Protein AF-A0AAV9JJD2-F1 (afdb_monomer_lite)

Structure (mmCIF, N/CA/C/O backbone):
data_AF-A0AAV9JJD2-F1
#
_entry.id   AF-A0AAV9JJD2-F1
#
loop_
_atom_site.group_PDB
_atom_site.id
_atom_site.type_symbol
_atom_site.label_atom_id
_atom_site.label_alt_id
_atom_site.label_comp_id
_atom_site.label_asym_id
_atom_site.label_entity_id
_atom_site.label_seq_id
_atom_site.pdbx_PDB_ins_code
_atom_site.Cartn_x
_atom_site.Cartn_y
_atom_site.Cartn_z
_atom_site.occupancy
_atom_site.B_iso_or_equiv
_atom_site.auth_seq_id
_atom_site.auth_comp_id
_atom_site.auth_asym_id
_atom_site.auth_atom_id
_atom_site.pdbx_PDB_model_num
ATOM 1 N N . MET A 1 1 ? -66.636 -38.555 -37.380 1.00 34.81 1 MET A N 1
ATOM 2 C CA . MET A 1 1 ? -65.919 -39.847 -37.433 1.00 34.81 1 MET A CA 1
ATOM 3 C C . MET A 1 1 ? -64.416 -39.586 -37.399 1.00 34.81 1 MET A C 1
ATOM 5 O O . MET A 1 1 ? -63.941 -38.875 -38.265 1.00 34.81 1 MET A O 1
ATOM 9 N N . LYS A 1 2 ? -63.731 -40.201 -36.422 1.00 37.44 2 LYS A N 1
ATOM 10 C CA . LYS A 1 2 ? -62.319 -40.648 -36.423 1.00 37.44 2 LYS A CA 1
ATOM 11 C C . LYS A 1 2 ? -61.152 -39.625 -36.308 1.00 37.44 2 LYS A C 1
ATOM 13 O O . LYS A 1 2 ? -60.761 -39.011 -37.286 1.00 37.44 2 LYS A O 1
ATOM 18 N N . PHE A 1 3 ? -60.571 -39.637 -35.089 1.00 33.62 3 PHE A N 1
ATOM 19 C CA . PHE A 1 3 ? -59.144 -39.611 -34.660 1.00 33.62 3 PHE A CA 1
ATOM 20 C C . PHE A 1 3 ? -58.275 -38.366 -34.969 1.00 33.62 3 PHE A C 1
ATOM 22 O O . PHE A 1 3 ? -57.997 -38.077 -36.120 1.00 33.62 3 PHE A O 1
ATOM 29 N N . ILE A 1 4 ? -57.938 -37.505 -33.989 1.00 36.28 4 ILE A N 1
ATOM 30 C CA . ILE A 1 4 ? -56.866 -37.565 -32.947 1.00 36.28 4 ILE A CA 1
ATOM 31 C C . ILE A 1 4 ? -55.436 -37.661 -33.522 1.00 36.28 4 ILE A C 1
ATOM 33 O O . ILE A 1 4 ? -55.027 -38.736 -33.937 1.00 36.28 4 ILE A O 1
ATOM 37 N N . SER A 1 5 ? -54.633 -36.587 -33.419 1.00 35.25 5 SER A N 1
ATOM 38 C CA . SER A 1 5 ? -53.494 -36.484 -32.476 1.00 35.25 5 SER A CA 1
ATOM 39 C C . SER A 1 5 ? -52.808 -35.103 -32.549 1.00 35.25 5 SER A C 1
ATOM 41 O O . SER A 1 5 ? -52.915 -34.386 -33.539 1.00 35.25 5 SER A O 1
ATOM 43 N N . ALA A 1 6 ? -52.167 -34.736 -31.442 1.00 34.47 6 ALA A N 1
ATOM 44 C CA . ALA A 1 6 ? -51.700 -33.415 -31.045 1.00 34.47 6 ALA A CA 1
ATOM 45 C C . ALA A 1 6 ? -50.476 -32.863 -31.798 1.00 34.47 6 ALA A C 1
ATOM 47 O O . ALA A 1 6 ? -49.558 -33.609 -32.123 1.00 34.47 6 ALA A O 1
ATOM 48 N N . SER A 1 7 ? -50.403 -31.531 -31.919 1.00 38.81 7 SER A N 1
ATOM 49 C CA . SER A 1 7 ? -49.188 -30.717 -31.706 1.00 38.81 7 SER A CA 1
ATOM 50 C C . SER A 1 7 ? -49.567 -29.231 -31.653 1.00 38.81 7 SER A C 1
ATOM 52 O O . SER A 1 7 ? -50.257 -28.724 -32.532 1.00 38.81 7 SER A O 1
ATOM 54 N N . ALA A 1 8 ? -49.181 -28.564 -30.567 1.00 33.94 8 ALA A N 1
ATOM 55 C CA . ALA A 1 8 ? -49.660 -27.253 -30.148 1.00 33.94 8 ALA A CA 1
ATOM 56 C C . ALA A 1 8 ? -49.064 -26.075 -30.951 1.00 33.94 8 ALA A C 1
ATOM 58 O O . ALA A 1 8 ? -47.853 -25.981 -31.142 1.00 33.94 8 ALA A O 1
ATOM 59 N N . LEU A 1 9 ? -49.963 -25.168 -31.348 1.00 32.56 9 LEU A N 1
ATOM 60 C CA . LEU A 1 9 ? -49.774 -23.797 -31.856 1.00 32.56 9 LEU A CA 1
ATOM 61 C C . LEU A 1 9 ? -49.125 -22.924 -30.760 1.00 32.56 9 LEU A C 1
ATOM 63 O O . LEU A 1 9 ? -49.514 -23.029 -29.601 1.00 32.56 9 LEU A O 1
ATOM 67 N N . LEU A 1 10 ? -48.041 -22.171 -30.970 1.00 32.94 10 LEU A N 1
ATOM 68 C CA . LEU A 1 10 ? -47.801 -20.993 -31.823 1.00 32.94 10 LEU A CA 1
ATOM 69 C C . LEU A 1 10 ? -48.722 -19.775 -31.554 1.00 32.94 10 LEU A C 1
ATOM 71 O O . LEU A 1 10 ? -49.852 -19.718 -32.018 1.00 32.94 10 LEU A O 1
ATOM 75 N N . ALA A 1 11 ? -48.129 -18.797 -30.856 1.00 32.28 11 ALA A N 1
ATOM 76 C CA . ALA A 1 11 ? -48.237 -17.334 -30.986 1.00 32.28 11 ALA A CA 1
ATOM 77 C C . ALA A 1 11 ? -49.607 -16.607 -30.895 1.00 32.28 11 ALA A C 1
ATOM 79 O O . ALA A 1 11 ? -50.376 -16.531 -31.845 1.00 32.28 11 ALA A O 1
ATOM 80 N N . LEU A 1 12 ? -49.769 -15.889 -29.777 1.00 32.47 12 LEU A N 1
ATOM 81 C CA . LEU A 1 12 ? -50.549 -14.658 -29.535 1.00 32.47 12 LEU A CA 1
ATOM 82 C C . LEU A 1 12 ? -49.587 -13.755 -28.720 1.00 32.47 12 LEU A C 1
ATOM 84 O O . LEU A 1 12 ? -48.915 -14.282 -27.840 1.00 32.47 12 LEU A O 1
ATOM 88 N N . ALA A 1 13 ? -49.379 -12.449 -28.898 1.00 31.92 13 ALA A N 1
ATOM 89 C CA . ALA A 1 13 ? -50.059 -11.390 -29.628 1.00 31.92 13 ALA A CA 1
ATOM 90 C C . ALA A 1 13 ? -49.059 -10.226 -29.879 1.00 31.92 13 ALA A C 1
ATOM 92 O O . ALA A 1 13 ? -48.208 -9.954 -29.031 1.00 31.92 13 ALA A O 1
ATOM 93 N N . ILE A 1 14 ? -49.175 -9.524 -31.013 1.00 32.84 14 ILE A N 1
ATOM 94 C CA . ILE A 1 14 ? -48.497 -8.247 -31.312 1.00 32.84 14 ILE A CA 1
ATOM 95 C C . ILE A 1 14 ? -49.551 -7.306 -31.908 1.00 32.84 14 ILE A C 1
ATOM 97 O O . ILE A 1 14 ? -49.987 -7.558 -33.025 1.00 32.84 14 ILE A O 1
ATOM 101 N N . THR A 1 15 ? -49.915 -6.224 -31.206 1.00 34.09 15 THR A N 1
ATOM 102 C CA . THR A 1 15 ? -50.567 -5.021 -31.777 1.00 34.09 15 THR A CA 1
ATOM 103 C C . THR A 1 15 ? -50.444 -3.805 -30.842 1.00 34.09 15 THR A C 1
ATOM 105 O O . THR A 1 15 ? -51.037 -3.822 -29.766 1.00 34.09 15 THR A O 1
ATOM 108 N N . ALA A 1 16 ? -49.705 -2.775 -31.287 1.00 35.31 16 ALA A N 1
ATOM 109 C CA . ALA A 1 16 ? -49.853 -1.310 -31.077 1.00 35.31 16 ALA A CA 1
ATOM 110 C C . ALA A 1 16 ? -48.549 -0.648 -31.619 1.00 35.31 16 ALA A C 1
ATOM 112 O O . ALA A 1 16 ? -47.488 -0.918 -31.067 1.00 35.31 16 ALA A O 1
ATOM 113 N N . TYR A 1 17 ? -48.445 -0.017 -32.809 1.00 33.84 17 TYR A N 1
ATOM 114 C CA . TYR A 1 17 ? -48.997 1.278 -33.300 1.00 33.84 17 TYR A CA 1
ATOM 115 C C . TYR A 1 17 ? -48.880 2.414 -32.255 1.00 33.84 17 TYR A C 1
ATOM 117 O O . TYR A 1 17 ? -49.345 2.215 -31.144 1.00 33.84 17 TYR A O 1
ATOM 125 N N . ALA A 1 18 ? -48.356 3.629 -32.479 1.00 32.72 18 ALA A N 1
ATOM 126 C CA . ALA A 1 18 ? -47.666 4.321 -33.579 1.00 32.72 18 ALA A CA 1
ATOM 127 C C . ALA A 1 18 ? -47.042 5.648 -33.040 1.00 32.72 18 ALA A C 1
ATOM 129 O O . ALA A 1 18 ? -47.266 6.007 -31.888 1.00 32.72 18 ALA A O 1
ATOM 130 N N . ALA A 1 19 ? -46.247 6.321 -33.885 1.00 34.81 19 ALA A N 1
ATOM 131 C CA . ALA A 1 19 ? -45.391 7.520 -33.706 1.00 34.81 19 ALA A CA 1
ATOM 132 C C . ALA A 1 19 ? -46.153 8.845 -33.335 1.00 34.81 19 ALA A C 1
ATOM 134 O O . ALA A 1 19 ? -47.378 8.761 -33.237 1.00 34.81 19 ALA A O 1
ATOM 135 N N . PRO A 1 20 ? -45.532 10.055 -33.154 1.00 46.03 20 PRO A N 1
ATOM 136 C CA . PRO A 1 20 ? -44.505 10.652 -34.037 1.00 46.03 20 PRO A CA 1
ATOM 137 C C . PRO A 1 20 ? -43.344 11.464 -33.399 1.00 46.03 20 PRO A C 1
ATOM 139 O O . PRO A 1 20 ? -43.330 11.814 -32.221 1.00 46.03 20 PRO A O 1
ATOM 142 N N . VAL A 1 21 ? -42.368 11.721 -34.274 1.00 40.94 21 VAL A N 1
ATOM 143 C CA . VAL A 1 21 ? -41.190 12.612 -34.231 1.00 40.94 21 VAL A CA 1
ATOM 144 C C . VAL A 1 21 ? -41.486 13.928 -34.987 1.00 40.94 21 VAL A C 1
ATOM 146 O O . VAL A 1 21 ? -42.531 14.002 -35.628 1.00 40.94 21 VAL A O 1
ATOM 149 N N . ASP A 1 22 ? -40.525 14.873 -34.931 1.00 35.94 22 ASP A N 1
ATOM 150 C CA . ASP A 1 22 ? -40.309 16.111 -35.739 1.00 35.94 22 ASP A CA 1
ATOM 151 C C . ASP A 1 22 ? -40.644 17.432 -34.998 1.00 35.94 22 ASP A C 1
ATOM 153 O O . ASP A 1 22 ? -41.649 17.499 -34.299 1.00 35.94 22 ASP A O 1
ATOM 157 N N . GLU A 1 23 ? -39.859 18.530 -34.988 1.00 39.19 23 GLU A N 1
ATOM 158 C CA . GLU A 1 23 ? -38.721 19.066 -35.785 1.00 39.19 23 GLU A CA 1
ATOM 159 C C . GLU A 1 23 ? -37.959 20.132 -34.912 1.00 39.19 23 GLU A C 1
ATOM 161 O O . GLU A 1 23 ? -38.573 20.726 -34.028 1.00 39.19 23 GLU A O 1
ATOM 166 N N . VAL A 1 24 ? -36.613 20.286 -34.901 1.00 35.78 24 VAL A N 1
ATOM 167 C CA . VAL A 1 24 ? -35.716 21.114 -35.782 1.00 35.78 24 VAL A CA 1
ATOM 168 C C . VAL A 1 24 ? -36.049 22.630 -35.697 1.00 35.78 24 VAL A C 1
ATOM 170 O O . VAL A 1 24 ? -37.206 22.987 -35.807 1.00 35.78 24 VAL A O 1
ATOM 173 N N . GLU A 1 25 ? -35.200 23.649 -35.464 1.00 35.31 25 GLU A N 1
ATOM 174 C CA . GLU A 1 25 ? -33.780 24.017 -35.686 1.00 35.31 25 GLU A CA 1
ATOM 175 C C . GLU A 1 25 ? -33.532 25.322 -34.847 1.00 35.31 25 GLU A C 1
ATOM 177 O O . GLU A 1 25 ? -34.484 26.059 -34.611 1.00 35.31 25 GLU A O 1
ATOM 182 N N . LYS A 1 26 ? -32.351 25.741 -34.350 1.00 30.92 26 LYS A N 1
ATOM 183 C CA . LYS A 1 26 ? -31.281 26.432 -35.107 1.00 30.92 26 LYS A CA 1
ATOM 184 C C . LYS A 1 26 ? -30.101 26.847 -34.199 1.00 30.92 26 LYS A C 1
ATOM 186 O O . LYS A 1 26 ? -30.274 27.465 -33.156 1.00 30.92 26 LYS A O 1
ATOM 191 N N . ARG A 1 27 ? -28.905 26.509 -34.697 1.00 30.45 27 ARG A N 1
ATOM 192 C CA . ARG A 1 27 ? -27.551 27.106 -34.585 1.00 30.45 27 ARG A CA 1
ATOM 193 C C . ARG A 1 27 ? -27.347 28.379 -33.733 1.00 30.45 27 ARG A C 1
ATOM 195 O O . ARG A 1 27 ? -27.960 29.396 -34.019 1.00 30.45 27 ARG A O 1
ATOM 202 N N . ALA A 1 28 ? -26.275 28.396 -32.927 1.00 29.22 28 ALA A N 1
ATOM 203 C CA . ALA A 1 28 ? -25.025 29.121 -33.235 1.00 29.22 28 ALA A CA 1
ATOM 204 C C . ALA A 1 28 ? -23.935 28.897 -32.162 1.00 29.22 28 ALA A C 1
ATOM 206 O O . ALA A 1 28 ? -24.204 28.752 -30.976 1.00 29.22 28 ALA A O 1
ATOM 207 N N . VAL A 1 29 ? -22.692 28.855 -32.636 1.00 30.86 29 VAL A N 1
ATOM 208 C CA . VAL A 1 29 ? -21.419 28.716 -31.911 1.00 30.86 29 VAL A CA 1
ATOM 209 C C . VAL A 1 29 ? -20.963 30.092 -31.408 1.00 30.86 29 VAL A C 1
ATOM 211 O O . VAL A 1 29 ? -21.180 31.058 -32.129 1.00 30.86 29 VAL A O 1
ATOM 214 N N . CYS A 1 30 ? -20.277 30.183 -30.257 1.00 25.16 30 CYS A N 1
ATOM 215 C CA . CYS A 1 30 ? -19.083 31.033 -30.083 1.00 25.16 30 CYS A CA 1
ATOM 216 C C . CYS A 1 30 ? -18.383 30.819 -28.727 1.00 25.16 30 CYS A C 1
ATOM 218 O O . CYS A 1 30 ? -18.992 30.574 -27.693 1.00 25.16 30 CYS A O 1
ATOM 220 N N . THR A 1 31 ? -17.059 30.876 -28.801 1.00 28.52 31 THR A N 1
ATOM 221 C CA . THR A 1 31 ? -16.022 30.666 -27.784 1.00 28.52 31 THR A CA 1
ATOM 222 C C . THR A 1 31 ? -15.764 31.884 -26.877 1.00 28.52 31 THR A C 1
ATOM 224 O O . THR A 1 31 ? -16.224 32.975 -27.182 1.00 28.52 31 THR A O 1
ATOM 227 N N . PHE A 1 32 ? -14.870 31.679 -25.891 1.00 26.44 32 PHE A N 1
ATOM 228 C CA . PHE A 1 32 ? -14.036 32.642 -25.131 1.00 26.44 32 PHE A CA 1
ATOM 229 C C . PHE A 1 32 ? -14.534 33.164 -23.764 1.00 26.44 32 PHE A C 1
ATOM 231 O O . PHE A 1 32 ? -15.380 34.037 -23.672 1.00 26.44 32 PHE A O 1
ATOM 238 N N . GLY A 1 33 ? -13.886 32.672 -22.697 1.00 26.11 33 GLY A N 1
ATOM 239 C CA . GLY A 1 33 ? -12.832 33.434 -22.009 1.00 26.11 33 GLY A CA 1
ATOM 240 C C . GLY A 1 33 ? -13.205 34.533 -20.996 1.00 26.11 33 GLY A C 1
ATOM 241 O O . GLY A 1 33 ? -13.564 35.628 -21.386 1.00 26.11 33 GLY A O 1
ATOM 242 N N . VAL A 1 34 ? -12.863 34.245 -19.729 1.00 26.31 34 VAL A N 1
ATOM 243 C CA . VAL A 1 34 ? -12.177 35.097 -18.719 1.00 26.31 34 VAL A CA 1
ATOM 244 C C . VAL A 1 34 ? -12.802 36.421 -18.208 1.00 26.31 34 VAL A C 1
ATOM 246 O O . VAL A 1 34 ? -12.909 37.382 -18.952 1.00 26.31 34 VAL A O 1
ATOM 249 N N . TYR A 1 35 ? -12.974 36.477 -16.865 1.00 27.11 35 TYR A N 1
ATOM 250 C CA . TYR A 1 35 ? -13.107 37.645 -15.949 1.00 27.11 35 TYR A CA 1
ATOM 251 C C . TYR A 1 35 ? -14.357 38.542 -16.156 1.00 27.11 35 TYR A C 1
ATOM 253 O O . TYR A 1 35 ? -14.724 38.850 -17.272 1.00 27.11 35 TYR A O 1
ATOM 261 N N . THR A 1 36 ? -15.127 39.024 -15.174 1.00 27.69 36 THR A N 1
ATOM 262 C CA . THR A 1 36 ? -14.964 39.420 -13.763 1.00 27.69 36 THR A CA 1
ATOM 263 C C . THR A 1 36 ? -16.351 39.367 -13.080 1.00 27.69 36 THR A C 1
ATOM 265 O O . THR A 1 36 ? -17.372 39.447 -13.760 1.00 27.69 36 THR A O 1
ATOM 268 N N . TYR A 1 37 ? -16.411 39.256 -11.747 1.00 26.27 37 TYR A N 1
ATOM 269 C CA . TYR A 1 37 ? -17.653 39.424 -10.977 1.00 26.27 37 TYR A CA 1
ATOM 270 C C . TYR A 1 37 ? -17.729 40.840 -10.393 1.00 26.27 37 TYR A C 1
ATOM 272 O O . TYR A 1 37 ? -16.772 41.300 -9.772 1.00 26.27 37 TYR A O 1
ATOM 280 N N . SER A 1 38 ? -18.884 41.486 -10.577 1.00 25.20 38 SER A N 1
ATOM 281 C CA . SER A 1 38 ? -19.281 42.741 -9.930 1.00 25.20 38 SER A CA 1
ATOM 282 C C . SER A 1 38 ? -20.069 42.463 -8.647 1.00 25.20 38 SER A C 1
ATOM 284 O O . SER A 1 38 ? -20.857 41.519 -8.570 1.00 25.20 38 SER A O 1
ATOM 286 N N . CYS A 1 39 ? -19.825 43.298 -7.644 1.00 25.11 39 CYS A N 1
ATOM 287 C CA . CYS A 1 39 ? -20.447 43.329 -6.332 1.00 25.11 39 CYS A CA 1
ATOM 288 C C . CYS A 1 39 ? -21.691 44.234 -6.320 1.00 25.11 39 CYS A C 1
ATOM 290 O O . CYS A 1 39 ? -21.656 45.349 -6.827 1.00 25.11 39 CYS A O 1
ATOM 292 N N . ALA A 1 40 ? -22.760 43.788 -5.660 1.00 31.11 40 ALA A N 1
ATOM 293 C CA . ALA A 1 40 ? -23.754 44.658 -5.030 1.00 31.11 40 ALA A CA 1
ATOM 294 C C . ALA A 1 40 ? -24.540 43.837 -4.001 1.00 31.11 40 ALA A C 1
ATOM 296 O O . ALA A 1 40 ? -25.161 42.829 -4.335 1.00 31.11 40 ALA A O 1
ATOM 297 N N . GLY A 1 41 ? -24.442 44.240 -2.735 1.00 25.08 41 GLY A N 1
ATOM 298 C CA . GLY A 1 41 ? -25.181 43.643 -1.630 1.00 25.08 41 GLY A CA 1
ATOM 299 C C . GLY A 1 41 ? -26.579 44.232 -1.474 1.00 25.08 41 GLY A C 1
ATOM 300 O O . GLY A 1 41 ? -26.895 45.269 -2.050 1.00 25.08 41 GLY A O 1
ATOM 301 N N . SER A 1 42 ? -27.386 43.581 -0.642 1.00 30.36 42 SER A 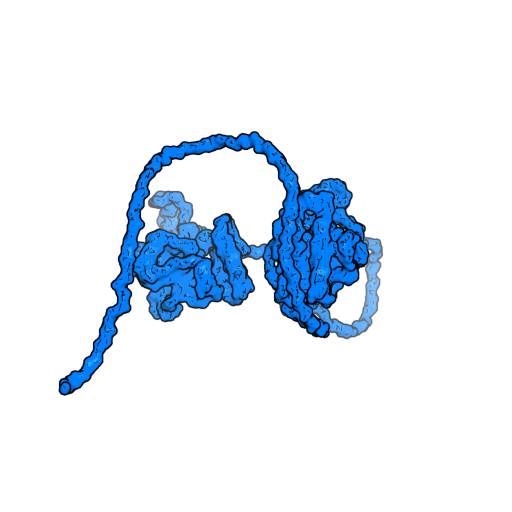N 1
ATOM 302 C CA . SER A 1 42 ? -28.403 44.184 0.230 1.00 30.36 42 SER A CA 1
ATOM 303 C C . SER A 1 42 ? -28.880 43.103 1.198 1.00 30.36 42 SER A C 1
ATOM 305 O O . SER A 1 42 ? -29.142 41.972 0.794 1.00 30.36 42 SER A O 1
ATOM 307 N N . GLY A 1 43 ? -28.875 43.425 2.491 1.00 23.97 43 GLY A N 1
ATOM 308 C CA . GLY A 1 43 ? -29.166 42.486 3.570 1.00 23.97 43 GLY A CA 1
ATOM 309 C C . GLY A 1 43 ? -30.655 42.261 3.820 1.00 23.97 43 GLY A C 1
ATOM 310 O O . GLY A 1 43 ? -31.487 43.015 3.333 1.00 23.97 43 GLY A O 1
ATOM 311 N N . ALA A 1 44 ? -30.957 41.240 4.626 1.00 26.50 44 ALA A N 1
ATOM 312 C CA . ALA A 1 44 ? -31.983 41.254 5.674 1.00 26.50 44 ALA A CA 1
ATOM 313 C C . ALA A 1 44 ? -32.033 39.888 6.391 1.00 26.50 44 ALA A C 1
ATOM 315 O O . ALA A 1 44 ? -32.298 38.855 5.789 1.00 26.50 44 ALA A O 1
ATOM 316 N N . THR A 1 45 ? -31.765 39.937 7.695 1.00 24.36 45 THR A N 1
ATOM 317 C CA . THR A 1 45 ? -32.602 39.388 8.775 1.00 24.36 45 THR A CA 1
ATOM 318 C C . THR A 1 45 ? -32.996 37.899 8.775 1.00 24.36 45 THR A C 1
ATOM 320 O O . THR A 1 45 ? -33.907 37.455 8.090 1.00 24.36 45 THR A O 1
ATOM 323 N N . SER A 1 46 ? -32.359 37.174 9.704 1.00 26.06 46 SER A N 1
ATOM 324 C CA . SER A 1 46 ? -32.942 36.220 10.667 1.00 26.06 46 SER A CA 1
ATOM 325 C C . SER A 1 46 ? -34.359 35.689 10.399 1.00 26.06 46 SER A C 1
ATOM 327 O O . SER A 1 46 ? -35.329 36.393 10.655 1.00 26.06 46 SER A O 1
ATOM 329 N N . THR A 1 47 ? -34.469 34.381 10.142 1.00 26.03 47 THR A N 1
ATOM 330 C CA . THR A 1 47 ? -35.467 33.507 10.790 1.00 26.03 47 THR A CA 1
ATOM 331 C C . THR A 1 47 ? -34.927 32.071 10.888 1.00 26.03 47 THR A C 1
ATOM 333 O O . THR A 1 47 ? -34.590 31.439 9.890 1.00 26.03 47 THR A O 1
ATOM 336 N N . LYS A 1 48 ? -34.812 31.549 12.118 1.00 28.03 48 LYS A N 1
ATOM 337 C CA . LYS A 1 48 ? -34.610 30.119 12.396 1.00 28.03 48 LYS A CA 1
ATOM 338 C C . LYS A 1 48 ? -35.944 29.403 12.174 1.00 28.03 48 LYS A C 1
ATOM 340 O O . LYS A 1 48 ? -36.901 29.685 12.889 1.00 28.03 48 LYS A O 1
ATOM 345 N N . ALA A 1 49 ? -36.000 28.469 11.229 1.00 25.27 49 ALA A N 1
ATOM 346 C CA . ALA A 1 49 ? -37.136 27.567 11.071 1.00 25.27 49 ALA A CA 1
ATOM 347 C C . ALA A 1 49 ? -36.947 26.336 11.970 1.00 25.27 49 ALA A C 1
ATOM 349 O O . ALA A 1 49 ? -36.085 25.490 11.732 1.00 25.27 49 ALA A O 1
ATOM 350 N N . ALA A 1 50 ? -37.758 26.264 13.024 1.00 25.48 50 ALA A N 1
ATOM 351 C CA . ALA A 1 50 ? -37.964 25.071 13.827 1.00 25.48 50 ALA A CA 1
ATOM 352 C C . ALA A 1 50 ? -38.741 24.037 13.000 1.00 25.48 50 ALA A C 1
ATOM 354 O O . ALA A 1 50 ? -39.826 24.334 12.507 1.00 25.48 50 ALA A O 1
ATOM 355 N N . THR A 1 51 ? -38.202 22.825 12.861 1.00 27.03 51 THR A N 1
ATOM 356 C CA . THR A 1 51 ? -38.970 21.672 12.375 1.00 27.03 51 THR A CA 1
ATOM 357 C C . THR A 1 51 ? -39.225 20.747 13.553 1.00 27.03 51 THR A C 1
ATOM 359 O O . THR A 1 51 ? -38.336 20.058 14.046 1.00 27.03 51 THR A O 1
ATOM 362 N N . THR A 1 52 ? -40.461 20.794 14.028 1.00 25.36 52 THR A N 1
ATOM 363 C CA . THR A 1 52 ? -41.095 19.813 14.898 1.00 25.36 52 THR A CA 1
ATOM 364 C C . THR A 1 52 ? -41.272 18.502 14.132 1.00 25.36 52 THR A C 1
ATOM 366 O O . THR A 1 52 ? -41.864 18.469 13.055 1.00 25.36 52 THR A O 1
ATOM 369 N N . THR A 1 53 ? -40.804 17.384 14.684 1.00 29.02 53 THR A N 1
ATOM 370 C CA . THR A 1 53 ? -41.291 16.059 14.276 1.00 29.02 53 THR A CA 1
ATOM 371 C C . THR A 1 53 ? -41.407 15.162 15.501 1.00 29.02 53 THR A C 1
ATOM 373 O O . THR A 1 53 ? -40.628 15.249 16.447 1.00 29.02 53 THR A O 1
ATOM 376 N N . ALA A 1 54 ? -42.500 14.411 15.509 1.00 26.84 54 ALA A N 1
ATOM 377 C CA . ALA A 1 54 ? -43.218 13.945 16.674 1.00 26.84 54 ALA A CA 1
ATOM 378 C C . ALA A 1 54 ? -42.506 12.861 17.496 1.00 26.84 54 ALA A C 1
ATOM 380 O O . ALA A 1 54 ? -41.859 11.951 16.986 1.00 26.84 54 ALA A O 1
ATOM 381 N N . LYS A 1 55 ? -42.738 12.966 18.804 1.00 28.34 55 LYS A N 1
ATOM 382 C CA . LYS A 1 55 ? -42.447 12.002 19.861 1.00 28.34 55 LYS A CA 1
ATOM 383 C C . LYS A 1 55 ? -43.437 10.835 19.739 1.00 28.34 55 LYS A C 1
ATOM 385 O O . LYS A 1 55 ? -44.627 11.042 19.958 1.00 28.34 55 LYS A O 1
ATOM 390 N N . SER A 1 56 ? -42.973 9.627 19.414 1.00 28.12 56 SER A N 1
ATOM 391 C CA . SER A 1 56 ? -43.755 8.400 19.612 1.00 28.12 56 SER A CA 1
ATOM 392 C C . SER A 1 56 ? -43.354 7.754 20.936 1.00 28.12 56 SER A C 1
ATOM 394 O O . SER A 1 56 ? -42.219 7.342 21.167 1.00 28.12 56 SER A O 1
ATOM 396 N N . THR A 1 57 ? -44.312 7.731 21.852 1.00 28.69 57 THR A N 1
ATOM 397 C CA . THR A 1 57 ? -44.251 7.044 23.136 1.00 28.69 57 THR A CA 1
ATOM 398 C C . THR A 1 57 ? -44.480 5.551 22.932 1.00 28.69 57 THR A C 1
ATOM 400 O O . THR A 1 57 ? -45.582 5.146 22.569 1.00 28.69 57 THR A O 1
ATOM 403 N N . ALA A 1 58 ? -43.474 4.733 23.230 1.00 28.23 58 ALA A N 1
ATOM 404 C CA . ALA A 1 58 ? -43.662 3.325 23.555 1.00 28.23 58 ALA A CA 1
ATOM 405 C C . ALA A 1 58 ? -42.995 3.071 24.909 1.00 28.23 58 ALA A C 1
ATOM 407 O O . ALA A 1 58 ? -41.773 3.011 25.024 1.00 28.23 58 ALA A O 1
ATOM 408 N N . ALA A 1 59 ? -43.822 3.001 25.949 1.00 30.19 59 ALA A N 1
ATOM 409 C CA . ALA A 1 59 ? -43.421 2.494 27.245 1.00 30.19 59 ALA A CA 1
ATOM 410 C C . ALA A 1 59 ? -43.244 0.976 27.123 1.00 30.19 59 ALA A C 1
ATOM 412 O O . ALA A 1 59 ? -44.198 0.262 26.824 1.00 30.19 59 ALA A O 1
ATOM 413 N N . ALA A 1 60 ? -42.029 0.493 27.362 1.00 28.98 60 ALA A N 1
ATOM 414 C CA . ALA A 1 60 ? -41.770 -0.907 27.649 1.00 28.98 60 ALA A CA 1
ATOM 415 C C . ALA A 1 60 ? -40.957 -0.962 28.942 1.00 28.98 60 ALA A C 1
ATOM 417 O O . ALA A 1 60 ? -39.785 -0.591 28.982 1.00 28.98 60 ALA A O 1
ATOM 418 N N . SER A 1 61 ? -41.623 -1.380 30.015 1.00 32.47 61 SER A N 1
ATOM 419 C CA . SER A 1 61 ? -40.992 -1.765 31.270 1.00 32.47 61 SER A CA 1
ATOM 420 C C . SER A 1 61 ? -40.027 -2.917 30.998 1.00 32.47 61 SER A C 1
ATOM 422 O O . SER A 1 61 ? -40.460 -4.013 30.650 1.00 32.47 61 SER A O 1
ATOM 424 N N . ALA A 1 62 ? -38.726 -2.677 31.150 1.00 30.11 62 ALA A N 1
ATOM 425 C CA . ALA A 1 62 ? -37.710 -3.719 31.118 1.00 30.11 62 ALA A CA 1
ATOM 426 C C . ALA A 1 62 ? -37.016 -3.765 32.480 1.00 30.11 62 ALA A C 1
ATOM 428 O O . ALA A 1 62 ? -36.192 -2.923 32.830 1.00 30.11 62 ALA A O 1
ATOM 429 N N . THR A 1 63 ? -37.422 -4.759 33.260 1.00 28.64 63 THR A N 1
ATOM 430 C CA . THR A 1 63 ? -36.763 -5.270 34.457 1.00 28.64 63 THR A CA 1
ATOM 431 C C . THR A 1 63 ? -35.247 -5.304 34.265 1.00 28.64 63 THR A C 1
ATOM 433 O O . THR A 1 63 ? -34.771 -5.863 33.275 1.00 28.64 63 THR A O 1
ATOM 436 N N . ALA A 1 64 ? -34.502 -4.723 35.213 1.00 34.06 64 ALA A N 1
ATOM 437 C CA . ALA A 1 64 ? -33.043 -4.709 35.254 1.00 34.06 64 ALA A CA 1
ATOM 438 C C . ALA A 1 64 ? -32.483 -6.132 35.104 1.00 34.06 64 ALA A C 1
ATOM 440 O O . ALA A 1 64 ? -32.395 -6.904 36.056 1.00 34.06 64 ALA A O 1
ATOM 441 N N . THR A 1 65 ? -32.137 -6.481 33.872 1.00 29.56 65 THR A N 1
ATOM 442 C CA . THR A 1 65 ? -31.459 -7.717 33.508 1.00 29.56 65 THR A CA 1
ATOM 443 C C . THR A 1 65 ? -29.984 -7.370 33.391 1.00 29.56 65 THR A C 1
ATOM 445 O O . THR A 1 65 ? -29.613 -6.404 32.726 1.00 29.56 65 THR A O 1
ATOM 448 N N . SER A 1 66 ? -29.142 -8.116 34.102 1.00 35.88 66 SER A N 1
ATOM 449 C CA . SER A 1 66 ? -27.687 -7.971 34.110 1.00 35.88 66 SER A CA 1
ATOM 450 C C . SER A 1 66 ? -27.146 -7.792 32.687 1.00 35.88 66 SER A C 1
ATOM 452 O O . SER A 1 66 ? -27.213 -8.720 31.881 1.00 35.88 66 SER A O 1
ATOM 454 N N . SER A 1 67 ? -26.625 -6.602 32.378 1.00 39.50 67 SER A N 1
ATOM 455 C CA . SER A 1 67 ? -26.066 -6.266 31.068 1.00 39.50 67 SER A CA 1
ATOM 456 C C . SER A 1 67 ? -24.882 -7.189 30.766 1.00 39.50 67 SER A C 1
ATOM 458 O O . SER A 1 67 ? -23.785 -6.986 31.293 1.00 39.50 67 SER A O 1
ATOM 460 N N . SER A 1 68 ? -25.088 -8.225 29.953 1.00 43.03 68 SER A N 1
ATOM 461 C CA . SER A 1 68 ? -23.995 -9.085 29.507 1.00 43.03 68 SER A CA 1
ATOM 462 C C . SER A 1 68 ? -23.047 -8.269 28.629 1.00 43.03 68 SER A C 1
ATOM 464 O O . SER A 1 68 ? -23.482 -7.675 27.640 1.00 43.03 68 SER A O 1
ATOM 466 N N . PHE A 1 69 ? -21.760 -8.243 28.982 1.00 52.53 69 PHE A N 1
ATOM 467 C CA . PHE A 1 69 ? -20.697 -7.651 28.172 1.00 52.53 69 PHE A CA 1
ATOM 468 C C . PHE A 1 69 ? -20.600 -8.398 26.833 1.00 52.53 69 PHE A C 1
ATOM 470 O O . PHE A 1 69 ? -20.026 -9.480 26.755 1.00 52.53 69 PHE A O 1
ATOM 477 N N . GLY A 1 70 ? -21.234 -7.847 25.798 1.00 55.03 70 GLY A N 1
ATOM 478 C CA . GLY A 1 70 ? -21.283 -8.416 24.445 1.00 55.03 70 GLY A CA 1
ATOM 479 C C . GLY A 1 70 ? -20.920 -7.413 23.347 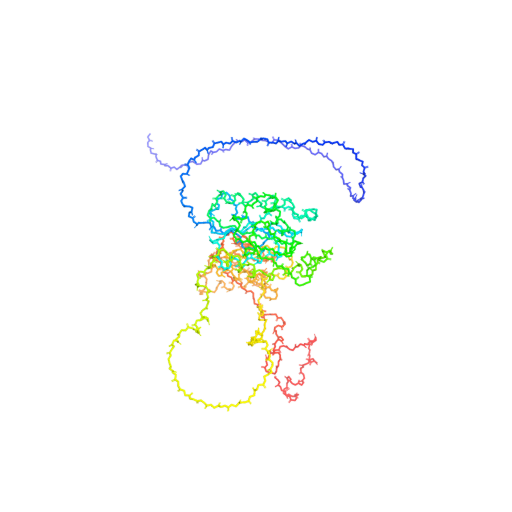1.00 55.03 70 GLY A C 1
ATOM 480 O O . GLY A 1 70 ? -20.944 -7.760 22.166 1.00 55.03 70 GLY A O 1
ATOM 481 N N . GLY A 1 71 ? -20.595 -6.172 23.724 1.00 71.00 71 GLY A N 1
ATOM 482 C CA . GLY A 1 71 ? -20.116 -5.147 22.802 1.00 71.00 71 GLY A CA 1
ATOM 483 C C . GLY A 1 71 ? -18.736 -5.464 22.237 1.00 71.00 71 GLY A C 1
ATOM 484 O O . GLY A 1 71 ? -17.950 -6.190 22.841 1.00 71.00 71 GLY A O 1
ATOM 485 N N . LYS A 1 72 ? -18.416 -4.904 21.071 1.00 85.81 72 LYS A N 1
ATOM 486 C CA . LYS A 1 72 ? -17.048 -4.902 20.547 1.00 85.81 72 LYS A CA 1
ATOM 487 C C . LYS A 1 72 ? -16.775 -3.615 19.786 1.00 85.81 72 LYS A C 1
ATOM 489 O O . LYS A 1 72 ? -17.612 -3.193 18.991 1.00 85.81 72 LYS A O 1
ATOM 494 N N . SER A 1 73 ? -15.580 -3.061 19.954 1.00 88.94 73 SER A N 1
ATOM 495 C CA . SER A 1 73 ? -15.120 -1.926 19.162 1.00 88.94 73 SER A CA 1
ATOM 496 C C . SER A 1 73 ? -15.118 -2.268 17.667 1.00 88.94 73 SER A C 1
ATOM 498 O O . SER A 1 73 ? -14.567 -3.295 17.240 1.00 88.94 73 SER A O 1
ATOM 500 N N . ALA A 1 74 ? -15.718 -1.398 16.853 1.00 89.25 74 ALA A N 1
ATOM 501 C CA . ALA A 1 74 ? -15.642 -1.452 15.397 1.00 89.25 74 ALA A CA 1
ATOM 502 C C . ALA A 1 74 ? -14.415 -0.689 14.867 1.00 89.25 74 ALA A C 1
ATOM 504 O O . ALA A 1 74 ? -13.984 -0.920 13.725 1.00 89.25 74 ALA A O 1
ATOM 505 N N . TYR A 1 75 ? -13.819 0.174 15.697 1.00 90.62 75 TYR A N 1
ATOM 506 C CA . TYR A 1 75 ? -12.608 0.916 15.387 1.00 90.62 75 TYR A CA 1
ATOM 507 C C . TYR A 1 75 ? -11.443 -0.010 15.009 1.00 90.62 75 TYR A C 1
ATOM 509 O O . TYR A 1 75 ? -11.118 -1.002 15.662 1.00 90.62 75 TYR A O 1
ATOM 517 N N . THR A 1 76 ? -10.776 0.316 13.903 1.00 88.19 76 THR A N 1
ATOM 518 C CA . THR A 1 76 ? -9.657 -0.487 13.381 1.00 88.19 76 THR A CA 1
ATOM 519 C C . THR A 1 76 ? -8.403 0.328 13.111 1.00 88.19 76 THR A C 1
ATOM 521 O O . THR A 1 76 ? -7.299 -0.212 13.251 1.00 88.19 76 THR A O 1
ATOM 524 N N . SER A 1 77 ? -8.573 1.569 12.655 1.00 90.88 77 SER A N 1
ATOM 525 C CA . SER A 1 77 ? -7.543 2.574 12.374 1.00 90.88 77 SER A CA 1
ATOM 526 C C . SER A 1 77 ? -8.200 3.808 11.749 1.00 90.88 77 SER A C 1
ATOM 528 O O . SER A 1 77 ? -9.231 3.668 11.095 1.00 90.88 77 SER A O 1
ATOM 530 N N . GLY A 1 78 ? -7.529 4.958 11.793 1.00 93.38 78 GLY A N 1
ATOM 531 C CA . GLY A 1 78 ? -7.952 6.175 11.094 1.00 93.38 78 GLY A CA 1
ATOM 532 C C . GLY A 1 78 ? -8.466 7.242 12.052 1.00 93.38 78 GLY A C 1
ATOM 533 O O . GLY A 1 78 ? -8.367 7.078 13.263 1.00 93.38 78 GLY A O 1
ATOM 534 N N . ALA A 1 79 ? -8.991 8.329 11.496 1.00 95.25 79 ALA A N 1
ATOM 535 C CA . ALA A 1 79 ? -9.326 9.527 12.261 1.00 95.25 79 ALA A CA 1
ATOM 536 C C . ALA A 1 79 ? -10.759 9.565 12.813 1.00 95.25 79 ALA A C 1
ATOM 538 O O . ALA A 1 79 ? -11.157 10.571 13.388 1.00 95.25 79 ALA A O 1
ATOM 539 N N . ASN A 1 80 ? -11.526 8.482 12.639 1.00 95.94 80 ASN A N 1
ATOM 540 C CA . ASN A 1 80 ? -12.907 8.378 13.104 1.00 95.94 80 ASN A CA 1
ATOM 541 C C . ASN A 1 80 ? -13.096 7.138 13.978 1.00 95.94 80 ASN A C 1
ATOM 543 O O . ASN A 1 80 ? -12.742 6.039 13.545 1.00 95.94 80 ASN A O 1
ATOM 547 N N . ALA A 1 81 ? -13.681 7.320 15.157 1.00 94.25 81 ALA A N 1
ATOM 548 C CA . ALA A 1 81 ? -14.153 6.273 16.049 1.00 94.25 81 ALA A CA 1
ATOM 549 C C . ALA A 1 81 ? -15.566 6.633 16.523 1.00 94.25 81 ALA A C 1
ATOM 551 O O . ALA A 1 81 ? -15.754 7.652 17.183 1.00 94.25 81 ALA A O 1
ATOM 552 N N . SER A 1 82 ? -16.546 5.821 16.145 1.00 92.88 82 SER A N 1
ATOM 553 C CA . SER A 1 82 ? -17.963 6.040 16.455 1.00 92.88 82 SER A CA 1
ATOM 554 C C . SER A 1 82 ? -18.578 4.703 16.838 1.00 92.88 82 SER A C 1
ATOM 556 O O . SER A 1 82 ? -19.408 4.158 16.120 1.00 92.88 82 SER A O 1
ATOM 558 N N . ASP A 1 83 ? -18.054 4.101 17.904 1.00 88.19 83 ASP A N 1
ATOM 559 C CA . ASP A 1 83 ? -18.500 2.779 18.341 1.00 88.19 83 ASP A CA 1
ATOM 560 C C . ASP A 1 83 ? -19.862 2.825 19.054 1.00 88.19 83 ASP A C 1
ATOM 562 O O . ASP A 1 83 ? -20.434 1.770 19.290 1.00 88.19 83 ASP A O 1
ATOM 566 N N . ILE A 1 84 ? -20.392 4.002 19.407 1.00 83.38 84 ILE A N 1
ATOM 567 C CA . ILE A 1 84 ? -21.713 4.136 20.035 1.00 83.38 84 ILE A CA 1
ATOM 568 C C . ILE A 1 84 ? -22.747 4.485 18.969 1.00 83.38 84 ILE A C 1
ATOM 570 O O . ILE A 1 84 ? -23.015 5.650 18.690 1.00 83.38 84 ILE A O 1
ATOM 574 N N . GLU A 1 85 ? -23.359 3.443 18.416 1.00 68.88 85 GLU A N 1
ATOM 575 C CA . GLU A 1 85 ? -24.538 3.514 17.549 1.00 68.88 85 GLU A CA 1
ATOM 576 C C . GLU A 1 85 ? -25.716 2.794 18.238 1.00 68.88 85 GLU A C 1
ATOM 578 O O . GLU A 1 85 ? -25.578 2.252 19.337 1.00 68.88 85 GLU A O 1
ATOM 583 N N . SER A 1 86 ? -26.913 2.806 17.649 1.00 54.69 86 SER A N 1
ATOM 584 C CA . SER A 1 86 ? -28.139 2.285 18.284 1.00 54.69 86 SER A CA 1
ATOM 585 C C . SER A 1 86 ? -28.172 0.767 18.562 1.00 54.69 86 SER A C 1
ATOM 587 O O . SER A 1 86 ? -29.105 0.325 19.225 1.00 54.69 86 SER A O 1
ATOM 589 N N . ASP A 1 87 ? -27.178 -0.018 18.120 1.00 55.88 87 ASP A N 1
ATOM 590 C CA . ASP A 1 87 ? -27.172 -1.499 18.190 1.00 55.88 87 ASP A CA 1
ATOM 591 C C . ASP A 1 87 ? -25.844 -2.110 18.705 1.00 55.88 87 ASP A C 1
ATOM 593 O O . ASP A 1 87 ? -25.555 -3.297 18.550 1.00 55.88 87 ASP A O 1
ATOM 597 N N . THR A 1 88 ? -24.974 -1.303 19.316 1.00 63.38 88 THR A N 1
ATOM 598 C CA . THR A 1 88 ? -23.710 -1.780 19.904 1.00 63.38 88 THR A CA 1
ATOM 599 C C . THR A 1 88 ? -23.895 -2.132 21.376 1.00 63.38 88 THR A C 1
ATOM 601 O O . THR A 1 88 ? -24.178 -1.263 22.198 1.00 63.38 88 THR A O 1
ATOM 604 N N . GLY A 1 89 ? -23.735 -3.416 21.716 1.00 75.75 89 GLY A N 1
ATOM 605 C CA . GLY A 1 89 ? -23.786 -3.895 23.101 1.00 75.75 89 GLY A CA 1
ATOM 606 C C . GLY A 1 89 ? -22.750 -3.218 24.011 1.00 75.75 89 GLY A C 1
ATOM 607 O O . GLY A 1 89 ? -21.770 -2.643 23.543 1.00 75.75 89 GLY A O 1
ATOM 608 N N . CYS A 1 90 ? -22.941 -3.306 25.327 1.00 87.06 90 CYS A N 1
ATOM 609 C CA . CYS A 1 90 ? -22.047 -2.661 26.289 1.00 87.06 90 CYS A CA 1
ATOM 610 C C . CYS A 1 90 ? -20.697 -3.372 26.409 1.00 87.06 90 CYS A C 1
ATOM 612 O O . CYS A 1 90 ? -20.627 -4.606 26.453 1.00 87.06 90 CYS A O 1
ATOM 614 N N . THR A 1 91 ? -19.630 -2.583 26.526 1.00 90.75 91 THR A N 1
ATOM 615 C CA . THR A 1 91 ? -18.279 -3.066 26.827 1.00 90.75 91 THR A CA 1
ATOM 616 C C . THR A 1 91 ? -17.866 -2.717 28.249 1.00 90.75 91 THR A C 1
ATOM 618 O O . THR A 1 91 ? -18.478 -1.910 28.947 1.00 90.75 91 THR A O 1
ATOM 621 N N . ALA A 1 92 ? -16.804 -3.377 28.688 1.00 90.31 92 ALA A N 1
ATOM 622 C CA . ALA A 1 92 ? -16.182 -3.199 29.988 1.00 90.31 92 ALA A CA 1
ATOM 623 C C . ALA A 1 92 ? -15.626 -1.785 30.227 1.00 90.31 92 ALA A C 1
ATOM 625 O O . ALA A 1 92 ? -15.643 -1.286 31.360 1.00 90.31 92 ALA A O 1
ATOM 626 N N . LEU A 1 93 ? -15.074 -1.185 29.175 1.00 93.31 93 LEU A N 1
ATOM 627 C CA . LEU A 1 93 ? -14.433 0.119 29.187 1.00 93.31 93 LEU A CA 1
ATOM 628 C C . LEU A 1 93 ? -14.834 0.891 27.928 1.00 93.31 93 LEU A C 1
ATOM 630 O O . LEU A 1 93 ? -14.790 0.356 26.819 1.00 93.31 93 LEU A O 1
ATOM 634 N N . THR A 1 94 ? -15.187 2.158 28.115 1.00 94.88 94 THR A N 1
ATOM 635 C CA . THR A 1 94 ? -15.433 3.122 27.044 1.00 94.88 94 THR A CA 1
ATOM 636 C C . THR A 1 94 ? -14.398 4.232 27.134 1.00 94.88 94 THR A C 1
ATOM 638 O O . THR A 1 94 ? -14.213 4.819 28.199 1.00 94.88 94 THR A O 1
ATOM 641 N N . VAL A 1 95 ? -13.712 4.515 26.030 1.00 97.00 95 VAL A N 1
ATOM 642 C CA . VAL A 1 95 ? -12.730 5.597 25.933 1.00 97.00 95 VAL A CA 1
ATOM 643 C C . VAL A 1 95 ? -13.287 6.682 25.027 1.00 97.00 95 VAL A C 1
ATOM 645 O O . VAL A 1 95 ? -13.534 6.433 23.847 1.00 97.00 95 VAL A O 1
ATOM 648 N N . ILE A 1 96 ? -13.477 7.873 25.591 1.00 97.75 96 ILE A N 1
ATOM 649 C CA . ILE A 1 96 ? -13.955 9.059 24.882 1.00 97.75 96 ILE A CA 1
ATOM 650 C C . ILE A 1 96 ? -12.755 9.958 24.602 1.00 97.75 96 ILE A C 1
ATOM 652 O O . ILE A 1 96 ? -12.028 10.321 25.526 1.00 97.75 96 ILE A O 1
ATOM 656 N N . PHE A 1 97 ? -12.536 10.301 23.336 1.00 98.31 97 PHE A N 1
ATOM 657 C CA . PHE A 1 97 ? -11.374 11.067 22.901 1.00 98.31 97 PHE A CA 1
ATOM 658 C C . PHE A 1 97 ? -11.772 12.372 22.204 1.00 98.31 97 PHE A C 1
ATOM 660 O O . PHE A 1 97 ? -12.564 12.354 21.262 1.00 98.31 97 PHE A O 1
ATOM 667 N N . ALA A 1 98 ? -11.181 13.493 22.621 1.00 98.00 98 ALA A N 1
ATOM 668 C CA . ALA A 1 98 ? -11.265 14.776 21.923 1.00 98.00 98 ALA A CA 1
ATOM 669 C C . ALA A 1 98 ? -9.948 15.105 21.203 1.00 98.00 98 ALA A C 1
ATOM 671 O O . ALA A 1 98 ? -8.859 15.041 21.776 1.00 98.00 98 ALA A O 1
ATOM 672 N N . ARG A 1 99 ? -10.055 15.446 19.918 1.00 97.44 99 ARG A N 1
ATOM 673 C CA . ARG A 1 99 ? -8.916 15.698 19.022 1.00 97.44 99 ARG A CA 1
ATOM 674 C C . ARG A 1 99 ? -8.308 17.100 19.168 1.00 97.44 99 ARG A C 1
ATOM 676 O O . ARG A 1 99 ? -8.860 17.962 19.828 1.00 97.44 99 ARG A O 1
ATOM 683 N N . GLY A 1 100 ? -7.168 17.345 18.535 1.00 95.19 100 GLY A N 1
ATOM 684 C CA . GLY A 1 100 ? -6.537 18.666 18.507 1.00 95.19 100 GLY A CA 1
ATOM 685 C C . GLY A 1 100 ? -7.146 19.624 17.478 1.00 95.19 100 GLY A C 1
ATOM 686 O O . GLY A 1 100 ? -7.915 19.231 16.596 1.00 95.19 100 GLY A O 1
ATOM 687 N N . THR A 1 101 ? -6.753 20.898 17.563 1.00 94.19 101 THR A N 1
ATOM 688 C CA . THR A 1 101 ? -7.175 21.959 16.636 1.00 94.19 101 THR A CA 1
ATOM 689 C C . THR A 1 101 ? -6.872 21.589 15.182 1.00 94.19 101 THR A C 1
ATOM 691 O O . THR A 1 101 ? -5.753 21.214 14.843 1.00 94.19 101 THR A O 1
ATOM 694 N N . SER A 1 102 ? -7.858 21.753 14.301 1.00 92.56 102 SER A N 1
ATOM 695 C CA . SER A 1 102 ? -7.790 21.452 12.864 1.00 92.56 102 SER A CA 1
ATOM 696 C C . SER A 1 102 ? -7.497 19.986 12.515 1.00 92.56 102 SER A C 1
ATOM 698 O O . SER A 1 102 ? -7.213 19.676 11.356 1.00 92.56 102 SER A O 1
ATOM 700 N N . GLU A 1 103 ? -7.587 19.058 13.473 1.00 95.19 103 GLU A N 1
ATOM 701 C CA . GLU A 1 103 ? -7.477 17.639 13.157 1.00 95.19 103 GLU A CA 1
ATOM 702 C C . GLU A 1 103 ? -8.728 17.134 12.420 1.00 95.19 103 GLU A C 1
ATOM 704 O O . GLU A 1 103 ? -9.866 17.484 12.739 1.00 95.19 103 GLU A O 1
ATOM 709 N N . SER A 1 104 ? -8.517 16.280 11.418 1.00 93.62 104 SER A N 1
ATOM 710 C CA . SER A 1 104 ? -9.601 15.650 10.658 1.00 93.62 104 SER A CA 1
ATOM 711 C C . SER A 1 104 ? -10.332 14.579 11.473 1.00 93.62 104 SER A C 1
ATOM 713 O O . SER A 1 104 ? -9.708 13.923 12.306 1.00 93.62 104 SER A O 1
ATOM 715 N N . GLY A 1 105 ? -11.588 14.295 11.125 1.00 95.38 105 GLY A N 1
ATOM 716 C CA . GLY A 1 105 ? -12.383 13.244 11.770 1.00 95.38 105 GLY A CA 1
ATOM 717 C C . GLY A 1 105 ? -12.759 13.590 13.210 1.00 95.38 105 GLY A C 1
ATOM 718 O O . GLY A 1 105 ? -12.680 14.754 13.566 1.00 95.38 105 GLY A O 1
ATOM 719 N N . ASN A 1 106 ? -13.153 12.622 14.040 1.00 95.50 106 ASN A N 1
ATOM 720 C CA . ASN A 1 106 ? -13.540 12.874 15.440 1.00 95.50 106 ASN A CA 1
ATOM 721 C C . ASN A 1 106 ? -12.474 12.482 16.485 1.00 95.50 106 ASN A C 1
ATOM 723 O O . ASN A 1 106 ? -12.572 12.901 17.634 1.00 95.50 106 ASN A O 1
ATOM 727 N N . VAL A 1 107 ? -11.417 11.754 16.095 1.00 96.75 107 VAL A N 1
ATOM 728 C CA . VAL A 1 107 ? -10.286 11.399 16.986 1.00 96.75 107 VAL A CA 1
ATOM 729 C C . VAL A 1 107 ? -8.916 11.851 16.487 1.00 96.75 107 VAL A C 1
ATOM 731 O O . VAL A 1 107 ? -7.901 11.581 17.127 1.00 96.75 107 VAL A O 1
ATOM 734 N N . GLY A 1 108 ? -8.869 12.543 15.349 1.00 96.38 108 GLY A N 1
ATOM 735 C CA . GLY A 1 108 ? -7.632 13.091 14.809 1.00 96.38 108 GLY A CA 1
ATOM 736 C C . GLY A 1 108 ? -6.645 12.035 14.314 1.00 96.38 108 GLY A C 1
ATOM 737 O O . GLY A 1 108 ? -7.005 10.911 13.968 1.00 96.38 108 GLY A O 1
ATOM 738 N N . SER A 1 109 ? -5.376 12.413 14.214 1.00 95.12 109 SER A N 1
ATOM 739 C CA . SER A 1 109 ? -4.296 11.590 13.661 1.00 95.12 109 SER A CA 1
ATOM 740 C C . SER A 1 109 ? -3.054 11.515 14.548 1.00 95.12 109 SER A C 1
ATOM 742 O O . SER A 1 109 ? -2.301 10.547 14.418 1.00 95.12 109 SER A O 1
ATOM 744 N N . VAL A 1 110 ? -2.856 12.488 15.446 1.00 95.25 110 VAL A N 1
ATOM 745 C CA . VAL A 1 110 ? -1.624 12.624 16.236 1.00 95.25 110 VAL A CA 1
ATOM 746 C C . VAL A 1 110 ? -1.615 11.695 17.452 1.00 95.25 110 VAL A C 1
ATOM 748 O O . VAL A 1 110 ? -0.783 10.792 17.510 1.00 95.25 110 VAL A O 1
ATOM 751 N N . ALA A 1 111 ? -2.529 11.881 18.409 1.00 97.00 111 ALA A N 1
ATOM 752 C CA . ALA A 1 111 ? -2.510 11.152 19.686 1.00 97.00 111 ALA A CA 1
ATOM 753 C C . ALA A 1 111 ? -3.567 10.032 19.774 1.00 97.00 111 ALA A C 1
ATOM 755 O O . ALA A 1 111 ? -3.255 8.919 20.208 1.00 97.00 111 ALA A O 1
ATOM 756 N N . GLY A 1 112 ? -4.789 10.288 19.290 1.00 96.94 112 GLY A N 1
ATOM 757 C CA . GLY A 1 112 ? -5.927 9.368 19.405 1.00 96.94 112 GLY A CA 1
ATOM 758 C C . GLY A 1 112 ? -5.682 8.000 18.756 1.00 96.94 112 GLY A C 1
ATOM 759 O O . GLY A 1 112 ? -5.659 6.988 19.463 1.00 96.94 112 GLY A O 1
ATOM 760 N N . PRO A 1 113 ? -5.428 7.916 17.432 1.00 97.38 113 PRO A N 1
ATOM 761 C CA . PRO A 1 113 ? -5.259 6.628 16.758 1.00 97.38 113 PRO A CA 1
ATOM 762 C C . PRO A 1 113 ? -4.088 5.779 17.275 1.00 97.38 113 PRO A C 1
ATOM 764 O O . PRO A 1 113 ? -4.264 4.561 17.411 1.00 97.38 113 PRO A O 1
ATOM 767 N N . PRO A 1 114 ? -2.899 6.345 17.578 1.00 97.38 114 PRO A N 1
ATOM 768 C CA . PRO A 1 114 ? -1.834 5.588 18.227 1.00 97.38 114 PRO A CA 1
ATOM 769 C C . PRO A 1 114 ? -2.241 5.020 19.591 1.00 97.38 114 PRO A C 1
ATOM 771 O O . PRO A 1 114 ? -2.014 3.831 19.819 1.00 97.38 114 PRO A O 1
ATOM 774 N N . MET A 1 115 ? -2.882 5.813 20.459 1.00 97.12 115 MET A N 1
ATOM 775 C CA . MET A 1 115 ? -3.351 5.359 21.776 1.00 97.12 115 MET A CA 1
ATOM 776 C C . MET A 1 115 ? -4.404 4.252 21.650 1.00 97.12 115 MET A C 1
ATOM 778 O O . MET A 1 115 ? -4.276 3.193 22.264 1.00 97.12 115 MET A O 1
ATOM 782 N N . PHE A 1 116 ? -5.404 4.443 20.788 1.00 97.38 116 PHE A N 1
ATOM 783 C CA . PHE A 1 116 ? -6.463 3.462 20.538 1.00 97.38 116 PHE A CA 1
ATOM 784 C C . PHE A 1 116 ? -5.916 2.136 20.024 1.00 97.38 116 PHE A C 1
ATOM 786 O O . PHE A 1 116 ? -6.377 1.067 20.415 1.00 97.38 116 PHE A O 1
ATOM 793 N N . LYS A 1 117 ? -4.889 2.183 19.172 1.00 96.31 117 LYS A N 1
ATOM 794 C CA . LYS A 1 117 ? -4.217 0.975 18.701 1.00 96.31 117 LYS A CA 1
ATOM 795 C C . LYS A 1 117 ? -3.537 0.210 19.842 1.00 96.31 117 LYS A C 1
ATOM 797 O O . LYS A 1 117 ? -3.570 -1.019 19.815 1.00 96.31 117 LYS A O 1
ATOM 802 N N . GLN A 1 118 ? -2.920 0.903 20.802 1.00 95.88 118 GLN A N 1
ATOM 803 C CA . GLN A 1 118 ? -2.300 0.255 21.963 1.00 95.88 118 GLN A CA 1
ATOM 804 C C . GLN A 1 118 ? -3.360 -0.357 22.882 1.00 95.88 118 GLN A C 1
ATOM 806 O O . GLN A 1 118 ? -3.259 -1.537 23.197 1.00 95.88 118 GLN A O 1
ATOM 811 N N . LEU A 1 119 ? -4.436 0.377 23.182 1.00 94.75 119 LEU A N 1
ATOM 812 C CA . LEU A 1 119 ? -5.573 -0.133 23.956 1.00 94.75 119 LEU A CA 1
ATOM 813 C C . LEU A 1 119 ? -6.206 -1.372 23.307 1.00 94.75 119 LEU A C 1
ATOM 815 O O . LEU A 1 119 ? -6.384 -2.391 23.967 1.00 94.75 119 LEU A O 1
ATOM 819 N N . LEU A 1 120 ? -6.479 -1.337 21.998 1.00 93.50 120 LEU A N 1
ATOM 820 C CA . LEU A 1 120 ? -7.002 -2.498 21.268 1.00 93.50 120 LEU A CA 1
ATOM 821 C C . LEU A 1 120 ? -6.046 -3.692 21.300 1.00 93.50 120 LEU A C 1
ATOM 823 O O . LEU A 1 120 ? -6.500 -4.832 21.339 1.00 93.50 120 LEU A O 1
ATOM 827 N N . SER A 1 121 ? -4.734 -3.447 21.258 1.00 91.81 121 SER A N 1
ATOM 828 C CA . SER A 1 121 ? -3.731 -4.510 21.357 1.00 91.81 121 SER A CA 1
ATOM 829 C C . SER A 1 121 ? -3.661 -5.108 22.760 1.00 91.81 121 SER A C 1
ATOM 831 O O . SER A 1 121 ? -3.367 -6.293 22.893 1.00 91.81 121 SER A O 1
ATOM 833 N N . ALA A 1 122 ? -3.878 -4.292 23.786 1.00 88.88 122 ALA A N 1
ATOM 834 C CA . ALA A 1 122 ? -3.690 -4.685 25.169 1.00 88.88 122 ALA A CA 1
ATOM 835 C C . ALA A 1 122 ? -4.947 -5.278 25.802 1.00 88.88 122 ALA A C 1
ATOM 837 O O . ALA A 1 122 ? -4.823 -6.237 26.551 1.00 88.88 122 ALA A O 1
ATOM 838 N N . LEU A 1 123 ? -6.138 -4.771 25.471 1.00 88.94 123 LEU A N 1
ATOM 839 C CA . LEU A 1 123 ? -7.426 -5.195 26.041 1.00 88.94 123 LEU A CA 1
ATOM 840 C C . LEU A 1 123 ? -8.292 -5.986 25.054 1.00 88.94 123 LEU A C 1
ATOM 842 O O . LEU A 1 123 ? -9.106 -6.802 25.463 1.00 88.94 123 LEU A O 1
ATOM 846 N N . GLY A 1 124 ? -8.048 -5.864 23.750 1.00 89.69 124 GLY A N 1
ATOM 847 C CA . GLY A 1 124 ? -8.863 -6.529 22.736 1.00 89.69 124 GLY A CA 1
ATOM 848 C C . GLY A 1 124 ? -10.167 -5.779 22.451 1.00 89.69 124 GLY A C 1
ATOM 849 O O . GLY A 1 124 ? -10.642 -4.958 23.231 1.00 89.69 124 GLY A O 1
ATOM 850 N N . ALA A 1 125 ? -10.749 -6.041 21.280 1.00 89.12 125 ALA A N 1
ATOM 851 C CA . ALA A 1 125 ? -11.908 -5.285 20.807 1.00 89.12 125 ALA A CA 1
ATOM 852 C C . ALA A 1 125 ? -13.193 -5.567 21.602 1.00 89.12 125 ALA A C 1
ATOM 854 O O . ALA A 1 125 ? -14.055 -4.704 21.642 1.00 89.12 125 ALA A O 1
ATOM 855 N N . SER A 1 126 ? -13.339 -6.740 22.225 1.00 87.69 126 SER A N 1
ATOM 856 C CA . SER A 1 126 ? -14.533 -7.116 23.002 1.00 87.69 126 SER A CA 1
ATOM 857 C C . SER A 1 126 ? -14.666 -6.379 24.337 1.00 87.69 126 SER A C 1
ATOM 859 O O . SER A 1 126 ? -15.760 -6.285 24.878 1.00 87.69 126 SER A O 1
ATOM 861 N N . ASP A 1 127 ? -13.570 -5.842 24.874 1.00 87.81 127 ASP A N 1
ATOM 862 C CA . ASP A 1 127 ? -13.579 -5.135 26.161 1.00 87.81 127 ASP A CA 1
ATOM 863 C C . ASP A 1 127 ? -13.634 -3.609 26.017 1.00 87.81 127 ASP A C 1
ATOM 865 O O . ASP A 1 127 ? -13.753 -2.894 27.016 1.00 87.81 127 ASP A O 1
ATOM 869 N N . LEU A 1 128 ? -13.585 -3.100 24.784 1.00 92.38 128 LEU A N 1
ATOM 870 C CA . LEU A 1 128 ? -13.422 -1.682 24.486 1.00 92.38 128 LEU A CA 1
ATOM 871 C C . LEU A 1 128 ? -14.538 -1.131 23.606 1.00 92.38 128 LEU A C 1
ATOM 873 O O . LEU A 1 128 ? -14.887 -1.726 22.592 1.00 92.38 128 LEU A O 1
ATOM 877 N N . THR A 1 129 ? -14.992 0.067 23.956 1.00 93.56 129 THR A N 1
ATOM 878 C CA . THR A 1 129 ? -15.734 0.987 23.089 1.00 93.56 129 THR A CA 1
ATOM 879 C C . THR A 1 129 ? -14.864 2.223 22.902 1.00 93.56 129 THR A C 1
ATOM 881 O O . THR A 1 129 ? -14.417 2.819 23.883 1.00 93.56 129 THR A O 1
ATOM 884 N N . LEU A 1 130 ? -14.576 2.592 21.658 1.00 95.25 130 LEU A N 1
ATOM 885 C CA . LEU A 1 130 ? -13.742 3.738 21.314 1.00 95.25 130 LEU A CA 1
ATOM 886 C C . LEU A 1 130 ? -14.596 4.790 20.610 1.00 95.25 130 LEU A C 1
ATOM 888 O O . LEU A 1 130 ? -15.148 4.547 19.537 1.00 95.25 130 LEU A O 1
ATOM 892 N N . GLN A 1 131 ? -14.686 5.971 21.209 1.00 95.94 131 GLN A N 1
ATOM 893 C CA . GLN A 1 131 ? -15.572 7.027 20.743 1.00 95.94 131 GLN A CA 1
ATOM 894 C C . GLN A 1 131 ? -14.831 8.357 20.650 1.00 95.94 131 GLN A C 1
ATOM 896 O O . GLN A 1 131 ? -14.196 8.795 21.604 1.00 95.94 131 GLN A O 1
ATOM 901 N N . GLY A 1 132 ? -14.934 9.017 19.502 1.00 96.81 132 GLY A N 1
ATOM 902 C CA . GLY A 1 132 ? -14.523 10.405 19.343 1.00 96.81 132 GLY A CA 1
ATOM 903 C C . GLY A 1 132 ? -15.656 11.368 19.663 1.00 96.81 132 GLY A C 1
ATOM 904 O O . GLY A 1 132 ? -16.824 11.071 19.393 1.00 96.81 132 GLY A O 1
ATOM 905 N N . VAL A 1 133 ? -15.303 12.527 20.210 1.00 96.31 133 VAL A N 1
ATOM 906 C CA . VAL A 1 133 ? -16.232 13.651 20.363 1.00 96.31 133 VAL A CA 1
ATOM 907 C C . VAL A 1 133 ? -16.380 14.342 19.013 1.00 96.31 133 VAL A C 1
ATOM 909 O O . VAL A 1 133 ? -15.390 14.758 18.402 1.00 96.31 133 VAL A O 1
ATOM 912 N N . ASP A 1 134 ? -17.616 14.450 18.535 1.00 94.19 134 ASP A N 1
ATOM 913 C CA . ASP A 1 134 ? -17.922 15.115 17.271 1.00 94.19 134 ASP A CA 1
ATOM 914 C C . ASP A 1 134 ? -18.196 16.603 17.495 1.00 94.19 134 ASP A C 1
ATOM 916 O O . ASP A 1 134 ? -19.332 17.041 17.597 1.00 94.19 134 ASP A O 1
ATOM 920 N N . TYR A 1 135 ? -17.116 17.369 17.606 1.00 94.62 135 TYR A N 1
ATOM 921 C CA . TYR A 1 135 ? -17.147 18.827 17.720 1.00 94.62 135 TYR A CA 1
ATOM 922 C C . TYR A 1 135 ? -16.252 19.451 16.640 1.00 94.62 135 TYR A C 1
ATOM 924 O O . TYR A 1 135 ? -15.443 18.736 16.045 1.00 94.62 135 TYR A O 1
ATOM 932 N N . PRO A 1 136 ? -16.321 20.763 16.354 1.00 91.75 136 PRO A N 1
ATOM 933 C CA . PRO A 1 136 ? -15.602 21.361 15.222 1.00 91.75 136 PRO A CA 1
ATOM 934 C C . PRO A 1 136 ? -14.068 21.279 15.284 1.00 91.75 136 PRO A C 1
ATOM 936 O O . PRO A 1 136 ? -13.421 21.272 14.238 1.00 91.75 136 PRO A O 1
ATOM 939 N N . ALA A 1 137 ? -13.480 21.228 16.485 1.00 92.81 137 ALA A N 1
ATOM 940 C CA . ALA A 1 137 ? -12.036 21.345 16.717 1.00 92.81 137 ALA A CA 1
ATOM 941 C C . ALA A 1 137 ? -11.385 22.533 15.973 1.00 92.81 137 ALA A C 1
ATOM 943 O O . ALA A 1 137 ? -10.299 22.422 15.406 1.00 92.81 137 ALA A O 1
ATOM 944 N N . SER A 1 138 ? -12.077 23.670 15.891 1.00 90.75 138 SER A N 1
ATOM 945 C CA . SER A 1 138 ? -11.658 24.815 15.077 1.00 90.75 138 SER A CA 1
ATOM 946 C C . SER A 1 138 ? -10.683 25.727 15.824 1.00 90.75 138 SER A C 1
ATOM 948 O O . SER A 1 138 ? -10.605 25.709 17.052 1.00 90.75 138 SER A O 1
ATOM 950 N N . THR A 1 139 ? -9.960 26.581 15.098 1.00 86.50 139 THR A N 1
ATOM 951 C CA . THR A 1 139 ? -9.104 27.613 15.712 1.00 86.50 139 THR A CA 1
ATOM 952 C C . THR A 1 139 ? -9.913 28.598 16.560 1.00 86.50 139 THR A C 1
ATOM 954 O O . THR A 1 139 ? -9.458 29.000 17.625 1.00 86.50 139 THR A O 1
ATOM 957 N N . ALA A 1 140 ? -11.135 28.938 16.133 1.00 85.88 140 ALA A N 1
ATOM 958 C CA . ALA A 1 140 ? -12.049 29.768 16.919 1.00 85.88 140 ALA A CA 1
ATOM 959 C C . ALA A 1 140 ? -12.476 29.065 18.218 1.00 85.88 140 ALA A C 1
ATOM 961 O O . ALA A 1 140 ? -12.464 29.678 19.280 1.00 85.88 140 ALA A O 1
ATOM 962 N N . GLY A 1 141 ? -12.762 27.760 18.151 1.00 82.12 141 GLY A N 1
ATOM 963 C CA . GLY A 1 141 ? -13.010 26.943 19.338 1.00 82.12 141 GLY A CA 1
ATOM 964 C C . GLY A 1 141 ? -11.806 26.915 20.280 1.00 82.12 141 GLY A C 1
ATOM 965 O O . GLY A 1 141 ? -11.985 26.961 21.493 1.00 82.12 141 GLY A O 1
ATOM 966 N N . ASN A 1 142 ? -10.580 26.930 19.745 1.00 84.12 142 ASN A N 1
ATOM 967 C CA . ASN A 1 142 ? -9.356 26.952 20.553 1.00 84.12 142 ASN A CA 1
ATOM 968 C C . ASN A 1 142 ? -9.244 28.201 21.420 1.00 84.12 142 ASN A C 1
ATOM 970 O O . ASN A 1 142 ? -8.803 28.110 22.559 1.00 84.12 142 ASN A O 1
ATOM 974 N N . ALA A 1 143 ? -9.647 29.356 20.881 1.00 83.44 143 ALA A N 1
ATOM 975 C CA . ALA A 1 143 ? -9.606 30.623 21.605 1.00 83.44 143 ALA A CA 1
ATOM 976 C C . ALA A 1 143 ? -10.475 30.592 22.876 1.00 83.44 143 ALA A C 1
ATOM 978 O O . ALA A 1 143 ? -10.160 31.271 23.846 1.00 83.44 143 ALA A O 1
ATOM 979 N N . ASN A 1 144 ? -11.507 29.742 22.891 1.00 84.00 144 ASN A N 1
ATOM 980 C CA . ASN A 1 144 ? -12.375 29.495 24.042 1.00 84.00 144 ASN A CA 1
ATOM 981 C C . ASN A 1 144 ? -12.091 28.131 24.709 1.00 84.00 144 ASN A C 1
ATOM 983 O O . ASN A 1 144 ? -12.985 27.542 25.315 1.00 84.00 144 ASN A O 1
ATOM 987 N N . CYS A 1 145 ? -10.881 27.581 24.538 1.00 82.38 145 CYS A N 1
ATOM 988 C CA . CYS A 1 145 ? -10.450 26.269 25.046 1.00 82.38 145 CYS A CA 1
ATOM 989 C C . CYS A 1 145 ? -11.455 25.127 24.767 1.00 82.38 145 CYS A C 1
ATOM 991 O O . CYS A 1 145 ? -11.707 24.261 25.599 1.00 82.38 145 CYS A O 1
ATOM 993 N N . GLY A 1 146 ? -12.086 25.117 23.594 1.00 76.06 146 GLY A N 1
ATOM 994 C CA . GLY A 1 146 ? -12.990 24.041 23.189 1.00 76.06 146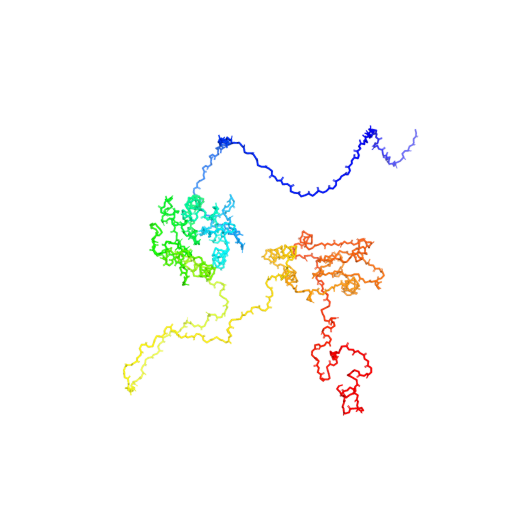 GLY A CA 1
ATOM 995 C C . GLY A 1 146 ? -14.271 23.934 24.024 1.00 76.06 146 GLY A C 1
ATOM 996 O O . GLY A 1 146 ? -14.773 22.826 24.195 1.00 76.06 146 GLY A O 1
ATOM 997 N N . ALA A 1 147 ? -14.806 25.050 24.536 1.00 83.06 147 ALA A N 1
ATOM 998 C CA . ALA A 1 147 ? -16.048 25.078 25.319 1.00 83.06 147 ALA A CA 1
ATOM 999 C C . ALA A 1 147 ? -17.194 24.256 24.688 1.00 83.06 147 ALA A C 1
ATOM 1001 O O . ALA A 1 147 ? -17.813 23.450 25.383 1.00 83.06 147 ALA A O 1
ATOM 1002 N N . ASP A 1 148 ? -17.403 24.385 23.372 1.00 84.25 148 ASP A N 1
ATOM 1003 C CA . ASP A 1 148 ? -18.420 23.626 22.626 1.00 84.25 148 ASP A CA 1
ATOM 1004 C C . ASP A 1 148 ? -18.195 22.106 22.742 1.00 84.25 148 ASP A C 1
ATOM 1006 O O . ASP A 1 148 ? -19.101 21.353 23.091 1.00 84.25 148 ASP A O 1
ATOM 1010 N N . GLY A 1 149 ? -16.948 21.654 22.557 1.00 91.81 149 GLY A N 1
ATOM 1011 C CA . GLY A 1 149 ? -16.600 20.237 22.662 1.00 91.81 149 GLY A CA 1
ATOM 1012 C C . GLY A 1 149 ? -16.722 19.687 24.083 1.00 91.81 149 GLY A C 1
ATOM 1013 O O . GLY A 1 149 ? -16.974 18.496 24.256 1.00 91.81 149 GLY A O 1
ATOM 1014 N N . GLY A 1 150 ? -16.560 20.532 25.108 1.00 93.50 150 GLY A N 1
ATOM 1015 C CA . GLY A 1 150 ? -16.760 20.147 26.508 1.00 93.50 150 GLY A CA 1
ATOM 1016 C C . GLY A 1 150 ? -18.203 19.735 26.790 1.00 93.50 150 GLY A C 1
ATOM 1017 O O . GLY A 1 150 ? -18.434 18.708 27.433 1.00 93.50 150 GLY A O 1
ATOM 1018 N N . ALA A 1 151 ? -19.169 20.503 26.274 1.00 93.12 151 ALA A N 1
ATOM 1019 C CA . ALA A 1 151 ? -20.592 20.179 26.387 1.00 93.12 151 ALA A CA 1
ATOM 1020 C C . ALA A 1 151 ? -20.917 18.869 25.654 1.00 93.12 151 ALA A C 1
ATOM 1022 O O . ALA A 1 151 ? -21.533 17.973 26.238 1.00 93.12 151 ALA A O 1
ATOM 1023 N N . ASP A 1 152 ? -20.406 18.711 24.429 1.00 94.62 152 ASP A N 1
ATOM 1024 C CA . ASP A 1 152 ? -20.591 17.495 23.632 1.00 94.62 152 ASP A CA 1
ATOM 1025 C C . ASP A 1 152 ? -19.994 16.257 24.323 1.00 94.62 152 ASP A C 1
ATOM 1027 O O . ASP A 1 152 ? -20.627 15.200 24.380 1.00 94.62 152 ASP A O 1
ATOM 1031 N N . MET A 1 153 ? -18.791 16.373 24.902 1.00 96.31 153 MET A N 1
ATOM 1032 C CA . MET A 1 153 ? -18.145 15.278 25.632 1.00 96.31 153 MET A CA 1
ATOM 1033 C C . MET A 1 153 ? -18.937 14.882 26.884 1.00 96.31 153 MET A C 1
ATOM 1035 O O . MET A 1 153 ? -19.113 13.687 27.136 1.00 96.31 153 MET A O 1
ATOM 1039 N N . ALA A 1 154 ? -19.419 15.854 27.663 1.00 94.94 154 ALA A N 1
ATOM 1040 C CA . ALA A 1 154 ? -20.214 15.589 28.859 1.00 94.94 154 ALA A CA 1
ATOM 1041 C C . ALA A 1 154 ? -21.545 14.907 28.506 1.00 94.94 154 ALA A C 1
ATOM 1043 O O . ALA A 1 154 ? -21.876 13.868 29.080 1.00 94.94 154 ALA A O 1
ATOM 1044 N N . GLN A 1 155 ? -22.261 15.420 27.500 1.00 93.94 155 GLN A N 1
ATOM 1045 C CA . GLN A 1 155 ? -23.512 14.828 27.024 1.00 93.94 155 GLN A CA 1
ATOM 1046 C C . GLN A 1 155 ? -23.306 13.405 26.485 1.00 93.94 155 GLN A C 1
ATOM 1048 O O . GLN A 1 155 ? -24.107 12.502 26.759 1.00 93.94 155 GLN A O 1
ATOM 1053 N N . LEU A 1 156 ? -22.219 13.179 25.746 1.00 94.00 156 LEU A N 1
ATOM 1054 C CA . LEU A 1 156 ? -21.843 11.861 25.249 1.00 94.00 156 LEU A CA 1
ATOM 1055 C C . LEU A 1 156 ? -21.558 10.890 26.404 1.00 94.00 156 LEU A C 1
ATOM 1057 O O . LEU A 1 156 ? -22.095 9.782 26.414 1.00 94.00 156 LEU A O 1
ATOM 1061 N N . ALA A 1 157 ? -20.779 11.307 27.405 1.00 94.62 157 ALA A N 1
ATOM 1062 C CA . ALA A 1 157 ? -20.493 10.498 28.587 1.00 94.62 157 ALA A CA 1
ATOM 1063 C C . ALA A 1 157 ? -21.771 10.145 29.368 1.00 94.62 157 ALA A C 1
ATOM 1065 O O . ALA A 1 157 ? -21.981 8.979 29.704 1.00 94.62 157 ALA A O 1
ATOM 1066 N N . SER A 1 158 ? -22.676 11.104 29.582 1.00 92.88 158 SER A N 1
ATOM 1067 C CA . SER A 1 158 ? -23.978 10.850 30.214 1.00 92.88 158 SER A CA 1
ATOM 1068 C C . SER A 1 158 ? -24.835 9.873 29.407 1.00 92.88 158 SER A C 1
ATOM 1070 O O . SER A 1 158 ? -25.446 8.964 29.973 1.00 92.88 158 SER A O 1
ATOM 1072 N N . THR A 1 159 ? -24.839 10.005 28.078 1.00 91.50 159 THR A N 1
ATOM 1073 C CA . THR A 1 159 ? -25.536 9.072 27.181 1.00 91.50 159 THR A CA 1
ATOM 1074 C C . THR A 1 159 ? -24.978 7.656 27.328 1.00 91.50 159 THR A C 1
ATOM 1076 O O . THR A 1 159 ? -25.751 6.707 27.461 1.00 91.50 159 THR A O 1
ATOM 1079 N N . ILE A 1 160 ? -23.652 7.504 27.384 1.00 91.69 160 ILE A N 1
ATOM 1080 C CA . ILE A 1 160 ? -22.982 6.210 27.568 1.00 91.69 160 ILE A CA 1
ATOM 1081 C C . ILE A 1 160 ? -23.351 5.583 28.909 1.00 91.69 160 ILE A C 1
ATOM 1083 O O . ILE A 1 160 ? -23.712 4.410 28.944 1.00 91.69 160 ILE A O 1
ATOM 1087 N N . LEU A 1 161 ? -23.308 6.352 29.998 1.00 91.19 161 LEU A N 1
ATOM 1088 C CA . LEU A 1 161 ? -23.643 5.848 31.333 1.00 91.19 161 LEU A CA 1
ATOM 1089 C C . LEU A 1 161 ? -25.111 5.427 31.431 1.00 91.19 161 LEU A C 1
ATOM 1091 O O . LEU A 1 161 ? -25.407 4.417 32.061 1.00 91.19 161 LEU A O 1
ATOM 1095 N N . SER A 1 162 ? -26.025 6.149 30.770 1.00 90.56 162 SER A N 1
ATOM 1096 C CA . SER A 1 162 ? -27.441 5.758 30.738 1.00 90.56 162 SER A CA 1
ATOM 1097 C C . SER A 1 162 ? -27.683 4.445 29.983 1.00 90.56 162 SER A C 1
ATOM 1099 O O . SER A 1 162 ? -28.525 3.650 30.391 1.00 90.56 162 SER A O 1
ATOM 1101 N N . ARG A 1 163 ? -26.929 4.191 28.905 1.00 88.62 163 ARG A N 1
ATOM 1102 C CA . ARG A 1 163 ? -27.044 2.964 28.097 1.00 88.62 163 ARG A CA 1
ATOM 1103 C C . ARG A 1 163 ? -26.295 1.783 28.712 1.00 88.62 163 ARG A C 1
ATOM 1105 O O . ARG A 1 163 ? -26.752 0.648 28.625 1.00 88.62 163 ARG A O 1
ATOM 1112 N N . CYS A 1 164 ? -25.147 2.051 29.325 1.00 89.81 164 CYS A N 1
ATOM 1113 C CA . CYS A 1 164 ? -24.214 1.060 29.841 1.00 89.81 164 CYS A CA 1
ATOM 1114 C C . CYS A 1 164 ? -23.789 1.423 31.270 1.00 89.81 164 CYS A C 1
ATOM 1116 O O . CYS A 1 164 ? -22.648 1.828 31.481 1.00 89.81 164 CYS A O 1
ATOM 1118 N N . PRO A 1 165 ? -24.654 1.234 32.282 1.00 88.31 165 PRO A N 1
ATOM 1119 C CA . PRO A 1 165 ? -24.387 1.688 33.652 1.00 88.31 165 PRO A CA 1
ATOM 1120 C C . PRO A 1 165 ? -23.152 1.037 34.297 1.00 88.31 165 PRO A C 1
ATOM 1122 O O . PRO A 1 165 ? -22.562 1.599 35.214 1.00 88.31 165 PRO A O 1
ATOM 1125 N N . ASN A 1 166 ? -22.731 -0.132 33.803 1.00 89.38 166 ASN A N 1
ATOM 1126 C CA . ASN A 1 166 ? -21.568 -0.870 34.304 1.00 89.38 166 ASN A CA 1
ATOM 1127 C C . ASN A 1 166 ? -20.263 -0.578 33.537 1.00 89.38 166 ASN A C 1
ATOM 1129 O O . ASN A 1 166 ? -19.220 -1.149 33.873 1.00 89.38 166 ASN A O 1
ATOM 1133 N N . THR A 1 167 ? -20.290 0.260 32.491 1.00 91.19 167 THR A N 1
ATOM 1134 C CA . THR A 1 167 ? -19.059 0.620 31.770 1.00 91.19 167 THR A CA 1
ATOM 1135 C C . THR A 1 167 ? -18.221 1.574 32.608 1.00 91.19 167 THR A C 1
ATOM 1137 O O . THR A 1 167 ? -18.722 2.527 33.199 1.00 91.19 167 THR A O 1
ATOM 1140 N N . LYS A 1 168 ? -16.904 1.370 32.604 1.00 93.38 168 LYS A N 1
ATOM 1141 C CA . LYS A 1 168 ? -15.970 2.406 33.058 1.00 93.38 168 LYS A CA 1
ATOM 1142 C C . LYS A 1 168 ? -15.778 3.419 31.929 1.00 93.38 168 LYS A C 1
ATOM 1144 O O . LYS A 1 168 ? -15.689 3.003 30.774 1.00 93.38 168 LYS A O 1
ATOM 1149 N N . ILE A 1 169 ? -15.696 4.713 32.242 1.00 95.06 169 ILE A N 1
ATOM 1150 C CA . ILE A 1 169 ? -15.374 5.761 31.261 1.00 95.06 169 ILE A CA 1
ATOM 1151 C C . ILE A 1 169 ? -13.946 6.248 31.483 1.00 95.06 169 ILE A C 1
ATOM 1153 O O . ILE A 1 169 ? -13.587 6.646 32.589 1.00 95.06 169 ILE A O 1
ATOM 1157 N N . ALA A 1 170 ? -13.136 6.229 30.428 1.00 97.31 170 ALA A N 1
ATOM 1158 C CA . ALA A 1 170 ? -11.870 6.942 30.376 1.00 97.31 170 ALA A CA 1
ATOM 1159 C C . ALA A 1 170 ? -11.991 8.129 29.415 1.00 97.31 170 ALA A C 1
ATOM 1161 O O . ALA A 1 170 ? -12.467 7.968 28.291 1.00 97.31 170 ALA A O 1
ATOM 1162 N N . LEU A 1 171 ? -11.559 9.307 29.854 1.00 98.12 171 LEU A N 1
ATOM 1163 C CA . LEU A 1 171 ? -11.531 10.513 29.030 1.00 98.12 171 LEU A CA 1
ATOM 1164 C C . LEU A 1 171 ? -10.113 10.752 28.531 1.00 98.12 171 LEU A C 1
ATOM 1166 O O . LEU A 1 171 ? -9.140 10.507 29.244 1.00 98.12 171 LEU A O 1
ATOM 1170 N N . SER A 1 172 ? -9.974 11.243 27.309 1.00 98.38 172 SER A N 1
ATOM 1171 C CA . SER A 1 172 ? -8.675 11.651 26.805 1.00 98.38 172 SER A CA 1
ATOM 1172 C C . SER A 1 172 ? -8.787 12.787 25.803 1.00 98.38 172 SER A C 1
ATOM 1174 O O . SER A 1 172 ? -9.783 12.915 25.093 1.00 98.38 172 SER A O 1
ATOM 1176 N N . GLY A 1 173 ? -7.762 13.630 25.770 1.00 97.88 173 GLY A N 1
ATOM 1177 C CA . GLY A 1 173 ? -7.752 14.837 24.963 1.00 97.88 173 GLY A CA 1
ATOM 1178 C C . GLY A 1 173 ? -6.349 15.211 24.516 1.00 97.88 173 GLY A C 1
ATOM 1179 O O . GLY A 1 173 ? -5.386 14.980 25.245 1.00 97.88 173 GLY A O 1
ATOM 1180 N N . TYR A 1 174 ? -6.232 15.784 23.319 1.00 97.69 174 TYR A N 1
ATOM 1181 C CA . TYR A 1 174 ? -4.972 16.314 22.795 1.00 97.69 174 TYR A CA 1
ATOM 1182 C C . TYR A 1 174 ? -5.084 17.804 22.469 1.00 97.69 174 TYR A C 1
ATOM 1184 O O . TYR A 1 174 ? -5.974 18.191 21.712 1.00 97.69 174 TYR A O 1
ATOM 1192 N N . SER A 1 175 ? -4.158 18.625 22.978 1.00 94.88 175 SER A N 1
ATOM 1193 C CA . SER A 1 175 ? -4.105 20.071 22.726 1.00 94.88 175 SER A CA 1
ATOM 1194 C C . SER A 1 175 ? -5.427 20.735 23.137 1.00 94.88 175 SER A C 1
ATOM 1196 O O . SER A 1 175 ? -5.854 20.592 24.279 1.00 94.88 175 SER A O 1
ATOM 1198 N N . GLN A 1 176 ? -6.156 21.358 22.209 1.00 94.69 176 GLN A N 1
ATOM 1199 C CA . GLN A 1 176 ? -7.536 21.813 22.432 1.00 94.69 176 GLN A CA 1
ATOM 1200 C C . GLN A 1 176 ? -8.448 20.741 23.051 1.00 94.69 176 GLN A C 1
ATOM 1202 O O . GLN A 1 176 ? -9.294 21.043 23.888 1.00 94.69 176 GLN A O 1
ATOM 1207 N N . GLY A 1 177 ? -8.293 19.482 22.642 1.00 96.69 177 GLY A N 1
ATOM 1208 C CA . GLY A 1 177 ? -9.060 18.366 23.179 1.00 96.69 177 GLY A CA 1
ATOM 1209 C C . GLY A 1 177 ? -8.781 18.098 24.659 1.00 96.69 177 GLY A C 1
ATOM 1210 O O . GLY A 1 177 ? -9.644 17.557 25.341 1.00 96.69 177 GLY A O 1
ATOM 1211 N N . ALA A 1 178 ? -7.617 18.489 25.187 1.00 96.00 178 ALA A N 1
ATOM 1212 C CA . ALA A 1 178 ? -7.364 18.436 26.625 1.00 96.00 178 ALA A CA 1
ATOM 1213 C C . ALA A 1 178 ? -8.219 19.478 27.363 1.00 96.00 178 ALA A C 1
ATOM 1215 O O . ALA A 1 178 ? -8.934 19.111 28.296 1.00 96.00 178 ALA A O 1
ATOM 1216 N N . CYS A 1 179 ? -8.298 20.718 26.857 1.00 94.12 179 CYS A N 1
ATOM 1217 C CA . CYS A 1 179 ? -9.239 21.710 27.391 1.00 94.12 179 CYS A CA 1
ATOM 1218 C C . CYS A 1 179 ? -10.693 21.208 27.371 1.00 94.12 179 CYS A C 1
ATOM 1220 O O . CYS A 1 179 ? -11.453 21.457 28.303 1.00 94.12 179 CYS A O 1
ATOM 1222 N N . VAL A 1 180 ? -11.094 20.492 26.310 1.00 96.81 180 VAL A N 1
ATOM 1223 C CA . VAL A 1 180 ? -12.431 19.884 26.204 1.00 96.81 180 VAL A CA 1
ATOM 1224 C C . VAL A 1 180 ? -12.703 18.949 27.387 1.00 96.81 180 VAL A C 1
ATOM 1226 O O . VAL A 1 180 ? -13.788 19.004 27.964 1.00 96.81 180 VAL A O 1
ATOM 1229 N N . VAL A 1 181 ? -11.721 18.136 27.791 1.00 97.25 181 VAL A N 1
ATOM 1230 C CA . VAL A 1 181 ? -11.844 17.251 28.960 1.00 97.25 181 VAL A CA 1
ATOM 1231 C C . VAL A 1 181 ? -11.986 18.056 30.254 1.00 97.25 181 VAL A C 1
ATOM 1233 O O . VAL A 1 181 ? -12.851 17.730 31.070 1.00 97.25 181 VAL A O 1
ATOM 1236 N N . HIS A 1 182 ? -11.199 19.125 30.430 1.00 94.69 182 HIS A N 1
ATOM 1237 C CA . HIS A 1 182 ? -11.353 20.031 31.574 1.00 94.69 182 HIS A CA 1
ATOM 1238 C C . HIS A 1 182 ? -12.763 20.615 31.633 1.00 94.69 182 HIS A C 1
ATOM 1240 O O . HIS A 1 182 ? -13.438 20.470 32.651 1.00 94.69 182 HIS A O 1
ATOM 1246 N N . ASN A 1 183 ? -13.248 21.188 30.531 1.00 94.44 183 ASN A N 1
ATOM 1247 C CA . ASN A 1 183 ? -14.576 21.790 30.450 1.00 94.44 183 ASN A CA 1
ATOM 1248 C C . ASN A 1 183 ? -15.697 20.773 30.706 1.00 94.44 183 ASN A C 1
ATOM 1250 O O . ASN A 1 183 ? -16.648 21.086 31.422 1.00 94.44 183 ASN A O 1
ATOM 1254 N N . ALA A 1 184 ? -15.583 19.551 30.178 1.00 95.00 184 ALA A N 1
ATOM 1255 C CA . ALA A 1 184 ? -16.581 18.501 30.378 1.00 95.00 184 ALA A CA 1
ATOM 1256 C C . ALA A 1 184 ? -16.789 18.174 31.868 1.00 95.00 184 ALA A C 1
ATOM 1258 O O . ALA A 1 184 ? -17.921 18.023 32.327 1.00 95.00 184 ALA A O 1
ATOM 1259 N N . VAL A 1 185 ? -15.698 18.098 32.635 1.00 93.56 185 VAL A N 1
ATOM 1260 C CA . VAL A 1 185 ? -15.741 17.760 34.066 1.00 93.56 185 VAL A CA 1
ATOM 1261 C C . VAL A 1 185 ? -16.013 18.987 34.938 1.00 93.56 185 VAL A C 1
ATOM 1263 O O . VAL A 1 185 ? -16.847 18.925 35.837 1.00 93.56 185 VAL A O 1
ATOM 1266 N N . GLN A 1 186 ? -15.313 20.097 34.699 1.00 91.31 186 GLN A N 1
ATOM 1267 C CA . GLN A 1 186 ? -15.366 21.290 35.546 1.00 91.31 186 GLN A CA 1
ATOM 1268 C C . GLN A 1 186 ? -16.617 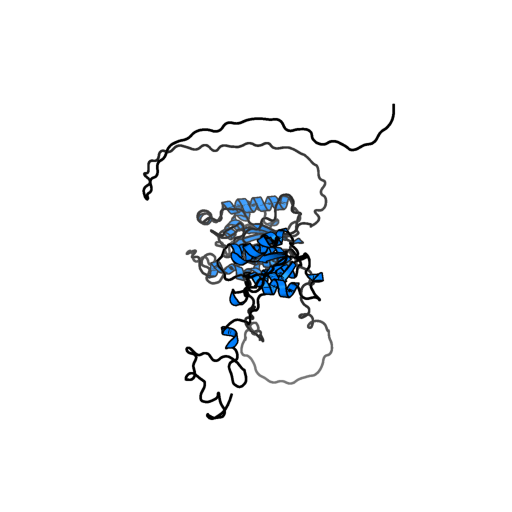22.137 35.292 1.00 91.31 186 GLN A C 1
ATOM 1270 O O . GLN A 1 186 ? -17.262 22.577 36.239 1.00 91.31 186 GLN A O 1
ATOM 1275 N N . SER A 1 187 ? -16.955 22.382 34.024 1.00 86.88 187 SER A N 1
ATOM 1276 C CA . SER A 1 187 ? -17.970 23.373 33.639 1.00 86.88 187 SER A CA 1
ATOM 1277 C C . SER A 1 187 ? -19.308 22.749 33.255 1.00 86.88 187 SER A C 1
ATOM 1279 O O . SER A 1 187 ? -20.346 23.370 33.456 1.00 86.88 187 SER A O 1
ATOM 1281 N N . GLN A 1 188 ? -19.300 21.530 32.711 1.00 89.00 188 GLN A N 1
ATOM 1282 C CA . GLN A 1 188 ? -20.503 20.861 32.191 1.00 89.00 188 GLN A CA 1
ATOM 1283 C C . GLN A 1 188 ? -21.079 19.811 33.155 1.00 89.00 188 GLN A C 1
ATOM 1285 O O . GLN A 1 188 ? -22.083 19.168 32.854 1.00 89.00 188 GLN A O 1
ATOM 1290 N N . GLY A 1 189 ? -20.466 19.642 34.331 1.00 81.69 189 GLY A N 1
ATOM 1291 C CA . GLY A 1 189 ? -21.019 18.837 35.420 1.00 81.69 189 GLY A CA 1
ATOM 1292 C C . GLY A 1 189 ? -20.887 17.322 35.248 1.00 81.69 189 GLY A C 1
ATOM 1293 O O . GLY A 1 189 ? -21.590 16.576 35.936 1.00 81.69 189 GLY A O 1
ATOM 1294 N N . LEU A 1 190 ? -19.997 16.831 34.373 1.00 89.25 190 LEU A N 1
ATOM 1295 C CA . LEU A 1 190 ? -19.703 15.399 34.314 1.00 89.25 190 LEU A CA 1
ATOM 1296 C C . LEU A 1 190 ? -19.094 14.943 35.647 1.00 89.25 190 LEU A C 1
ATOM 1298 O O . LEU A 1 190 ? -18.013 15.375 36.045 1.00 89.25 190 LEU A O 1
ATOM 1302 N N . SER A 1 191 ? -19.792 14.043 36.343 1.00 89.69 191 SER A N 1
ATOM 1303 C CA . SER A 1 191 ? -19.393 13.622 37.684 1.00 89.69 191 SER A CA 1
ATOM 1304 C C . SER A 1 191 ? -18.034 12.919 37.680 1.00 89.69 191 SER A C 1
ATOM 1306 O O . SER A 1 191 ? -17.861 11.878 37.042 1.00 89.69 191 SER A O 1
ATOM 1308 N N . ALA A 1 192 ? -17.085 13.429 38.467 1.00 88.88 192 ALA A N 1
ATOM 1309 C CA . ALA A 1 192 ? -15.746 12.858 38.606 1.00 88.88 192 ALA A CA 1
ATOM 1310 C C . ALA A 1 192 ? -15.740 11.386 39.070 1.00 88.88 192 ALA A C 1
ATOM 1312 O O . ALA A 1 192 ? -14.812 10.638 38.759 1.00 88.88 192 ALA A O 1
ATOM 1313 N N . SER A 1 193 ? -16.779 10.939 39.789 1.00 89.00 193 SER A N 1
ATOM 1314 C CA . SER A 1 193 ? -16.916 9.542 40.224 1.00 89.00 193 SER A CA 1
ATOM 1315 C C . SER A 1 193 ? -17.184 8.583 39.060 1.00 89.00 193 SER A C 1
ATOM 1317 O O . SER A 1 193 ? -16.762 7.428 39.116 1.00 89.00 193 SER A O 1
ATOM 1319 N N . SER A 1 194 ? -17.819 9.070 37.989 1.00 89.25 194 SER A N 1
ATOM 1320 C CA . SER A 1 194 ? -18.093 8.302 36.770 1.00 89.25 194 SER A CA 1
ATOM 1321 C C . SER A 1 194 ? -16.865 8.144 35.863 1.00 89.25 194 SER A C 1
ATOM 1323 O O . SER A 1 194 ? -16.845 7.288 34.976 1.00 89.25 194 SER A O 1
ATOM 1325 N N . VAL A 1 195 ? -15.809 8.924 36.120 1.00 95.12 195 VAL A N 1
ATOM 1326 C CA . VAL A 1 195 ? -14.554 8.894 35.369 1.00 95.12 195 VAL A CA 1
ATOM 1327 C C . VAL A 1 195 ? -13.561 7.944 36.047 1.00 95.12 195 VAL A C 1
ATOM 1329 O O . VAL A 1 195 ? -13.158 8.098 37.207 1.00 95.12 195 VAL A O 1
ATOM 1332 N N . ALA A 1 196 ? -13.163 6.911 35.311 1.00 95.94 196 ALA A N 1
ATOM 1333 C CA . ALA A 1 196 ? -12.231 5.890 35.767 1.00 95.94 196 ALA A CA 1
ATOM 1334 C C . ALA A 1 196 ? -10.767 6.270 35.508 1.00 95.94 196 ALA A C 1
ATOM 1336 O O . ALA A 1 196 ? -9.919 5.922 36.323 1.00 95.94 196 ALA A O 1
ATOM 1337 N N . ALA A 1 197 ? -10.475 6.972 34.412 1.00 97.56 197 ALA A N 1
ATOM 1338 C CA . ALA A 1 197 ? -9.141 7.465 34.074 1.00 97.56 197 ALA A CA 1
ATOM 1339 C C . ALA A 1 197 ? -9.228 8.686 33.145 1.00 97.56 197 ALA A C 1
ATOM 1341 O O . ALA A 1 197 ? -10.171 8.801 32.363 1.00 97.56 197 ALA A O 1
ATOM 1342 N N . VAL A 1 198 ? -8.232 9.565 33.204 1.00 98.25 198 VAL A N 1
ATOM 1343 C CA . VAL A 1 198 ? -8.069 10.719 32.316 1.00 98.25 198 VAL A CA 1
ATOM 1344 C C . VAL A 1 198 ? -6.648 10.723 31.762 1.00 98.25 198 VAL A C 1
ATOM 1346 O O . VAL A 1 198 ? -5.701 10.556 32.527 1.00 98.25 198 VAL A O 1
ATOM 1349 N N . VAL A 1 199 ? -6.490 10.905 30.449 1.00 98.44 199 VAL A N 1
ATOM 1350 C CA . VAL A 1 199 ? -5.172 11.071 29.815 1.00 98.44 199 VAL A CA 1
ATOM 1351 C C . VAL A 1 199 ? -5.151 12.300 28.916 1.00 98.44 199 VAL A C 1
ATOM 1353 O O . VAL A 1 199 ? -5.860 12.342 27.907 1.00 98.44 199 VAL A O 1
ATOM 1356 N N . LEU A 1 200 ? -4.301 13.266 29.244 1.00 98.12 200 LEU A N 1
ATOM 1357 C CA . LEU A 1 200 ? -4.186 14.539 28.542 1.00 98.12 200 LEU A CA 1
ATOM 1358 C C . LEU A 1 200 ? -2.826 14.643 27.848 1.00 98.12 200 LEU A C 1
ATOM 1360 O O . LEU A 1 200 ? -1.786 14.387 28.452 1.00 98.12 200 LEU A O 1
ATOM 1364 N N . PHE A 1 201 ? -2.835 15.012 26.570 1.00 98.00 201 PHE A N 1
ATOM 1365 C CA . PHE A 1 201 ? -1.635 15.210 25.760 1.00 98.00 201 PHE A CA 1
ATOM 1366 C C . PHE A 1 201 ? -1.504 16.686 25.388 1.00 98.00 201 PHE A C 1
ATOM 1368 O O . PHE A 1 201 ? -2.425 17.236 24.785 1.00 98.00 201 PHE A O 1
ATOM 1375 N N . GLY A 1 202 ? -0.362 17.309 25.678 1.00 94.94 202 GLY A N 1
ATOM 1376 C CA . GLY A 1 202 ? -0.103 18.701 25.280 1.00 94.94 202 GLY A CA 1
ATOM 1377 C C . GLY A 1 202 ? -1.134 19.672 25.833 1.00 94.94 202 GLY A C 1
ATOM 1378 O O . GLY A 1 202 ? -1.633 20.521 25.100 1.00 94.94 202 GLY A O 1
ATOM 1379 N N . ASP A 1 203 ? -1.506 19.474 27.094 1.00 94.81 203 ASP A N 1
ATOM 1380 C CA . ASP A 1 203 ? -2.583 20.195 27.755 1.00 94.81 203 ASP A CA 1
ATOM 1381 C C . ASP A 1 203 ? -2.195 21.641 28.110 1.00 94.81 203 ASP A C 1
ATOM 1383 O O . ASP A 1 203 ? -1.256 21.829 28.884 1.00 94.81 203 ASP A O 1
ATOM 1387 N N . PRO A 1 204 ? -2.916 22.664 27.614 1.00 90.50 204 PRO A N 1
ATOM 1388 C CA . PRO A 1 204 ? -2.703 24.052 28.023 1.00 90.50 204 PRO A CA 1
ATOM 1389 C C . PRO A 1 204 ? -2.862 24.302 29.530 1.00 90.50 204 PRO A C 1
ATOM 1391 O O . PRO A 1 204 ? -2.315 25.275 30.043 1.00 90.50 204 PRO A O 1
ATOM 1394 N N . PHE A 1 205 ? -3.600 23.440 30.235 1.00 90.25 205 PHE A N 1
ATOM 1395 C CA . PHE A 1 205 ? -3.827 23.526 31.679 1.00 90.25 205 PHE A CA 1
ATOM 1396 C C . PHE A 1 205 ? -2.958 22.568 32.498 1.00 90.25 205 PHE A C 1
ATOM 1398 O O . PHE A 1 205 ? -3.252 22.333 33.667 1.00 90.25 205 PHE A O 1
ATOM 1405 N N . ASN A 1 206 ? -1.872 22.053 31.920 1.00 90.81 206 ASN A N 1
ATOM 1406 C CA . ASN A 1 206 ? -0.951 21.138 32.588 1.00 90.81 206 ASN A CA 1
ATOM 1407 C C . ASN A 1 206 ? -0.554 21.634 33.996 1.00 90.81 206 ASN A C 1
ATOM 1409 O O . ASN A 1 206 ? -0.134 22.778 34.186 1.00 90.81 206 ASN A O 1
ATOM 1413 N N . GLY A 1 207 ? -0.705 20.759 34.989 1.00 87.00 207 GLY A N 1
ATOM 1414 C CA . GLY A 1 207 ? -0.540 21.050 36.412 1.00 87.00 207 GLY A CA 1
ATOM 1415 C C . GLY A 1 207 ? -1.811 21.520 37.135 1.00 87.00 207 GLY A C 1
ATOM 1416 O O . GLY A 1 207 ? -1.800 21.609 38.365 1.00 87.00 207 GLY A O 1
ATOM 1417 N N . GLN A 1 208 ? -2.908 21.803 36.426 1.00 91.12 208 GLN A N 1
ATOM 1418 C CA . GLN A 1 208 ? -4.209 22.120 37.021 1.00 91.12 208 GLN A CA 1
ATOM 1419 C C . GLN A 1 208 ? -5.082 20.869 37.159 1.00 91.12 208 GLN A C 1
ATOM 1421 O O . GLN A 1 208 ? -5.063 19.967 36.332 1.00 91.12 208 GLN A O 1
ATOM 1426 N N . SER A 1 209 ? -5.922 20.814 38.192 1.00 91.75 209 SER A N 1
ATOM 1427 C CA . SER A 1 209 ? -6.780 19.648 38.409 1.00 91.75 209 SER A CA 1
ATOM 1428 C C . SER A 1 209 ? -7.910 19.548 37.378 1.00 91.75 209 SER A C 1
ATOM 1430 O O . SER A 1 209 ? -8.606 20.522 37.085 1.00 91.75 209 SER A O 1
ATOM 1432 N N . VAL A 1 210 ? -8.200 18.337 36.900 1.00 93.12 210 VAL A N 1
ATOM 1433 C CA . VAL A 1 210 ? -9.367 18.051 36.045 1.00 93.12 210 VAL A CA 1
ATOM 1434 C C . VAL A 1 210 ? -10.640 17.977 36.904 1.00 93.12 210 VAL A C 1
ATOM 1436 O O . VAL A 1 210 ? -11.161 16.906 37.218 1.00 93.12 210 VAL A O 1
ATOM 1439 N N . GLY A 1 211 ? -11.113 19.138 37.362 1.00 90.69 211 GLY A N 1
ATOM 1440 C CA . GLY A 1 211 ? -12.242 19.256 38.285 1.00 90.69 211 GLY A CA 1
ATOM 1441 C C . GLY A 1 211 ? -11.980 18.500 39.579 1.00 90.69 211 GLY A C 1
ATOM 1442 O O . GLY A 1 211 ? -10.913 18.636 40.172 1.00 90.69 211 GLY A O 1
ATOM 1443 N N . SER A 1 212 ? -12.947 17.691 40.007 1.00 92.06 212 SER A N 1
ATOM 1444 C CA . SER A 1 212 ? -12.823 16.854 41.208 1.00 92.06 212 SER A CA 1
ATOM 1445 C C . SER A 1 212 ? -12.279 15.448 40.923 1.00 92.06 212 SER A C 1
ATOM 1447 O O . SER A 1 212 ? -12.386 14.572 41.783 1.00 92.06 212 SER A O 1
ATOM 1449 N N . VAL A 1 213 ? -11.734 15.181 39.727 1.00 94.44 213 VAL A N 1
ATOM 1450 C CA . VAL A 1 213 ? -11.111 13.883 39.426 1.00 94.44 213 VAL A CA 1
ATOM 1451 C C . VAL A 1 213 ? -9.810 13.764 40.230 1.00 94.44 213 VAL A C 1
ATOM 1453 O O . VAL A 1 213 ? -8.951 14.638 40.119 1.00 94.44 213 VAL A O 1
ATOM 1456 N N . PRO A 1 214 ? -9.628 12.697 41.034 1.00 94.50 214 PRO A N 1
ATOM 1457 C CA . PRO A 1 214 ? -8.397 12.497 41.791 1.00 94.50 214 PRO A CA 1
ATOM 1458 C C . PRO A 1 214 ? -7.170 12.464 40.879 1.00 94.50 214 PRO A C 1
ATOM 14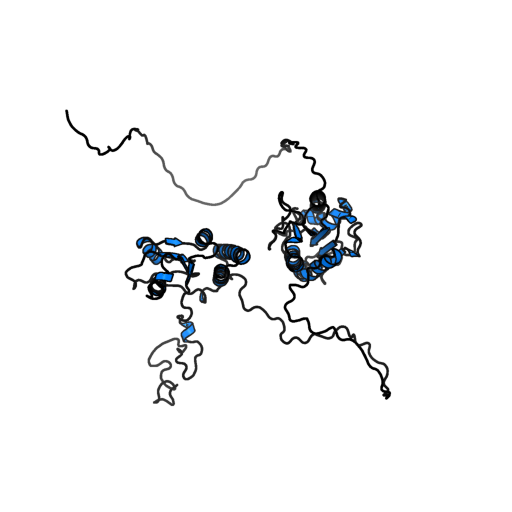60 O O . PRO A 1 214 ? -7.190 11.778 39.857 1.00 94.50 214 PRO A O 1
ATOM 1463 N N . SER A 1 215 ? -6.077 13.110 41.288 1.00 93.44 215 SER A N 1
ATOM 1464 C CA . SER A 1 215 ? -4.817 13.136 40.526 1.00 93.44 215 SER A CA 1
ATOM 1465 C C . SER A 1 215 ? -4.267 11.739 40.225 1.00 93.44 215 SER A C 1
ATOM 1467 O O . SER A 1 215 ? -3.672 11.520 39.179 1.00 93.44 215 SER A O 1
ATOM 1469 N N . SER A 1 216 ? -4.548 10.743 41.072 1.00 94.62 216 SER A N 1
ATOM 1470 C CA . SER A 1 216 ? -4.188 9.338 40.826 1.00 94.62 216 SER A CA 1
ATOM 1471 C C . SER A 1 216 ? -4.868 8.713 39.600 1.00 94.62 216 SER A C 1
ATOM 1473 O O . SER A 1 216 ? -4.407 7.685 39.102 1.00 94.62 216 SER A O 1
ATOM 1475 N N . LYS A 1 217 ? -5.958 9.316 39.110 1.00 96.19 217 LYS A N 1
ATOM 1476 C CA . LYS A 1 217 ? -6.673 8.918 37.893 1.00 96.19 217 LYS A CA 1
ATOM 1477 C C . LYS A 1 217 ? -6.338 9.789 36.685 1.00 96.19 217 LYS A C 1
ATOM 1479 O O . LYS A 1 217 ? -6.849 9.494 35.608 1.00 96.19 217 LYS A O 1
ATOM 1484 N N . VAL A 1 218 ? -5.505 10.816 36.838 1.00 97.56 218 VAL A N 1
ATOM 1485 C CA . VAL A 1 218 ? -5.124 11.739 35.764 1.00 97.56 218 VAL A CA 1
ATOM 1486 C C . VAL A 1 218 ? -3.673 11.486 35.366 1.00 97.56 218 VAL A C 1
ATOM 1488 O O . VAL A 1 218 ? -2.787 11.408 36.212 1.00 97.56 218 VAL A O 1
ATOM 1491 N N . LEU A 1 219 ? -3.434 11.346 34.066 1.00 97.31 219 LEU A N 1
ATOM 1492 C CA . LEU A 1 219 ? -2.103 11.360 33.479 1.00 97.31 219 LEU A CA 1
ATOM 1493 C C . LEU A 1 219 ? -2.008 12.535 32.510 1.00 97.31 219 LEU A C 1
ATOM 1495 O O . LEU A 1 219 ? -2.615 12.511 31.440 1.00 97.31 219 LEU A O 1
ATOM 1499 N N . GLU A 1 220 ? -1.202 13.521 32.871 1.00 95.94 220 GLU A N 1
ATOM 1500 C CA . GLU A 1 220 ? -0.823 14.630 32.001 1.00 95.94 220 GLU A CA 1
ATOM 1501 C C . GLU A 1 220 ? 0.524 14.327 31.346 1.00 95.94 220 GLU A C 1
ATOM 1503 O O . GLU A 1 220 ? 1.483 13.907 31.997 1.00 95.94 220 GLU A O 1
ATOM 1508 N N . ILE A 1 221 ? 0.581 14.487 30.026 1.00 96.69 221 ILE A N 1
ATOM 1509 C CA . ILE A 1 221 ? 1.775 14.239 29.227 1.00 96.69 221 ILE A CA 1
ATOM 1510 C C . ILE A 1 221 ? 2.130 15.535 28.509 1.00 96.69 221 ILE A C 1
ATOM 1512 O O . ILE A 1 221 ? 1.534 15.892 27.488 1.00 96.69 221 ILE A O 1
ATOM 1516 N N . CYS A 1 222 ? 3.147 16.212 29.027 1.00 95.69 222 CYS A N 1
ATOM 1517 C CA . CYS A 1 222 ? 3.770 17.362 28.393 1.00 95.69 222 CYS A CA 1
ATOM 1518 C C . CYS A 1 222 ? 5.143 16.951 27.848 1.00 95.69 222 CYS A C 1
ATOM 1520 O O . CYS A 1 222 ? 5.954 16.395 28.585 1.00 95.69 222 CYS A O 1
ATOM 1522 N N . ALA A 1 223 ? 5.375 17.118 26.542 1.00 93.38 223 ALA A N 1
ATOM 1523 C CA . ALA A 1 223 ? 6.647 16.752 25.931 1.00 93.38 223 ALA A CA 1
ATOM 1524 C C . ALA A 1 223 ? 7.682 17.858 26.174 1.00 93.38 223 ALA A C 1
ATOM 1526 O O . ALA A 1 223 ? 7.355 19.045 26.116 1.00 93.38 223 ALA A O 1
ATOM 1527 N N . ASP A 1 224 ? 8.938 17.474 26.398 1.00 91.31 224 ASP A N 1
ATOM 1528 C CA . ASP A 1 224 ? 10.026 18.438 26.561 1.00 91.31 224 ASP A CA 1
ATOM 1529 C C . ASP A 1 224 ? 10.122 19.338 25.316 1.00 91.31 224 ASP A C 1
ATOM 1531 O O . ASP A 1 224 ? 10.286 18.859 24.189 1.00 91.31 224 ASP A O 1
ATOM 1535 N N . GLY A 1 225 ? 9.997 20.653 25.517 1.00 88.50 225 GLY A N 1
ATOM 1536 C CA . GLY A 1 225 ? 9.976 21.646 24.438 1.00 88.50 225 GLY A CA 1
ATOM 1537 C C . GLY A 1 225 ? 8.602 21.898 23.805 1.00 88.50 225 GLY A C 1
ATOM 1538 O O . GLY A 1 225 ? 8.533 22.496 22.730 1.00 88.50 225 GLY A O 1
ATOM 1539 N N . ASP A 1 226 ? 7.509 21.431 24.411 1.00 92.12 226 ASP A N 1
ATOM 1540 C CA . ASP A 1 226 ? 6.149 21.819 24.030 1.00 92.12 226 ASP A CA 1
ATOM 1541 C C . ASP A 1 226 ? 5.697 23.100 24.753 1.00 92.12 226 ASP A C 1
ATOM 1543 O O . ASP A 1 226 ? 5.312 23.075 25.922 1.00 92.12 226 ASP A O 1
ATOM 1547 N N . ASP A 1 227 ? 5.719 24.227 24.047 1.00 89.00 227 ASP A N 1
ATOM 1548 C CA . ASP A 1 227 ? 5.309 25.536 24.571 1.00 89.00 227 ASP A CA 1
ATOM 1549 C C . ASP A 1 227 ? 3.811 25.619 24.921 1.00 89.00 227 ASP A C 1
ATOM 1551 O O . ASP A 1 227 ? 3.396 26.534 25.629 1.00 89.00 227 ASP A O 1
ATOM 1555 N N . VAL A 1 228 ? 2.977 24.687 24.445 1.00 89.00 228 VAL A N 1
ATOM 1556 C CA . VAL A 1 228 ? 1.535 24.707 24.728 1.00 89.00 228 VAL A CA 1
ATOM 1557 C C . VAL A 1 228 ? 1.249 24.322 26.177 1.00 89.00 228 VAL A C 1
ATOM 1559 O O . VAL A 1 228 ? 0.433 24.974 26.817 1.00 89.00 228 VAL A O 1
ATOM 1562 N N . CYS A 1 229 ? 1.932 23.301 26.702 1.00 90.38 229 CYS A N 1
ATOM 1563 C CA . CYS A 1 229 ? 1.695 22.768 28.050 1.00 90.38 229 CYS A CA 1
ATOM 1564 C C . CYS A 1 229 ? 2.761 23.155 29.082 1.00 90.38 229 CYS A C 1
ATOM 1566 O O . CYS A 1 229 ? 2.541 23.011 30.282 1.00 90.38 229 CYS A O 1
ATOM 1568 N N . ASN A 1 230 ? 3.911 23.679 28.652 1.00 86.81 230 ASN A N 1
ATOM 1569 C CA . ASN A 1 230 ? 4.960 24.132 29.572 1.00 86.81 230 ASN A CA 1
ATOM 1570 C C . ASN A 1 230 ? 4.693 25.526 30.171 1.00 86.81 230 ASN A C 1
ATOM 1572 O O . ASN A 1 230 ? 5.543 26.058 30.882 1.00 86.81 230 ASN A O 1
ATOM 1576 N N . GLY A 1 231 ? 3.537 26.141 29.888 1.00 70.88 231 GLY A N 1
ATOM 1577 C CA . GLY A 1 231 ? 3.163 27.437 30.461 1.00 70.88 231 GLY A CA 1
ATOM 1578 C C . GLY A 1 231 ? 4.058 28.596 30.008 1.00 70.88 231 GLY A C 1
ATOM 1579 O O . GLY A 1 231 ? 4.152 29.601 30.706 1.00 70.88 231 GLY A O 1
ATOM 1580 N N . SER A 1 232 ? 4.709 28.482 28.841 1.00 66.31 232 SER A N 1
ATOM 1581 C CA . SER A 1 232 ? 5.624 29.505 28.306 1.00 66.31 232 SER A CA 1
ATOM 1582 C C . SER A 1 232 ? 4.925 30.820 27.928 1.00 66.31 232 SER A C 1
ATOM 1584 O O . SER A 1 232 ? 5.591 31.804 27.612 1.00 66.31 232 SER A O 1
ATOM 1586 N N . GLY A 1 233 ? 3.586 30.837 27.894 1.00 64.12 233 GLY A N 1
ATOM 1587 C CA . GLY A 1 233 ? 2.759 31.976 27.482 1.00 64.12 233 GLY A CA 1
ATOM 1588 C C . GLY A 1 233 ? 2.789 32.270 25.976 1.00 64.12 233 GLY A C 1
ATOM 1589 O O . GLY A 1 233 ? 1.988 33.070 25.498 1.00 64.12 233 GLY A O 1
ATOM 1590 N N . THR A 1 234 ? 3.676 31.616 25.220 1.00 67.31 234 THR A N 1
ATOM 1591 C CA . THR A 1 234 ? 3.821 31.782 23.766 1.00 67.31 234 THR A CA 1
ATOM 1592 C C . THR A 1 234 ? 2.879 30.875 22.975 1.00 67.31 234 THR A C 1
ATOM 1594 O O . THR A 1 234 ? 2.516 31.230 21.855 1.00 67.31 234 THR A O 1
ATOM 1597 N N . TYR A 1 235 ? 2.469 29.727 23.540 1.00 80.56 235 TYR A N 1
ATOM 1598 C CA . TYR A 1 235 ? 1.593 28.722 22.910 1.00 80.56 235 TYR A CA 1
ATOM 1599 C C . TYR A 1 235 ? 2.013 28.350 21.476 1.00 80.56 235 TYR A C 1
ATOM 1601 O O . TYR A 1 235 ? 1.184 28.066 20.606 1.00 80.56 235 TYR A O 1
ATOM 1609 N N . THR A 1 236 ? 3.321 28.372 21.211 1.00 83.06 236 THR A N 1
ATOM 1610 C CA . THR A 1 236 ? 3.869 28.073 19.889 1.00 83.06 236 THR A CA 1
ATOM 1611 C C . THR A 1 236 ? 3.757 26.578 19.616 1.00 83.06 236 THR A C 1
ATOM 1613 O O . THR A 1 236 ? 4.195 25.752 20.410 1.00 83.06 236 THR A O 1
ATOM 1616 N N . ILE A 1 237 ? 3.230 26.200 18.452 1.00 88.50 237 ILE A N 1
ATOM 1617 C CA . ILE A 1 237 ? 3.176 24.789 18.058 1.00 88.50 237 ILE A CA 1
ATOM 1618 C C . ILE A 1 237 ? 4.577 24.322 17.647 1.00 88.50 237 ILE A C 1
ATOM 1620 O O . ILE A 1 237 ? 5.018 24.547 16.518 1.00 88.50 237 ILE A O 1
ATOM 1624 N N . THR A 1 238 ? 5.288 23.673 18.568 1.00 90.38 238 THR A N 1
ATOM 1625 C CA . THR A 1 238 ? 6.617 23.103 18.316 1.00 90.38 238 THR A CA 1
ATOM 1626 C C . THR A 1 238 ? 6.527 21.681 17.753 1.00 90.38 238 THR A C 1
ATOM 1628 O O . THR A 1 238 ? 5.471 21.044 17.721 1.00 90.38 238 THR A O 1
ATOM 1631 N N . GLN A 1 239 ? 7.663 21.124 17.322 1.00 90.81 239 GLN A N 1
ATOM 1632 C CA . GLN A 1 239 ? 7.729 19.719 16.908 1.00 90.81 239 GLN A CA 1
ATOM 1633 C C . GLN A 1 239 ? 7.389 18.753 18.058 1.00 90.81 239 GLN A C 1
ATOM 1635 O O . GLN A 1 239 ? 6.865 17.666 17.795 1.00 90.81 239 GLN A O 1
ATOM 1640 N N . ALA A 1 240 ? 7.665 19.143 19.308 1.00 92.19 240 ALA A N 1
ATOM 1641 C CA . ALA A 1 240 ? 7.309 18.367 20.491 1.00 92.19 240 ALA A CA 1
ATOM 1642 C C . ALA A 1 240 ? 5.782 18.252 20.624 1.00 92.19 240 ALA A C 1
ATOM 1644 O O . ALA A 1 240 ? 5.278 17.136 20.778 1.00 92.19 240 ALA A O 1
ATOM 1645 N N . HIS A 1 241 ? 5.050 19.351 20.391 1.00 93.56 241 HIS A N 1
ATOM 1646 C CA . HIS A 1 241 ? 3.584 19.366 20.422 1.00 93.56 241 HIS A CA 1
ATOM 1647 C C . HIS A 1 241 ? 2.944 18.403 19.413 1.00 93.56 241 HIS A C 1
ATOM 1649 O O . HIS A 1 241 ? 1.858 17.877 19.636 1.00 93.56 241 HIS A O 1
ATOM 1655 N N . LEU A 1 242 ? 3.614 18.124 18.292 1.00 94.06 242 LEU A N 1
ATOM 1656 C CA . LEU A 1 242 ? 3.126 17.217 17.244 1.00 94.06 242 LEU A CA 1
ATOM 1657 C C . LEU A 1 242 ? 3.564 15.753 17.444 1.00 94.06 242 LEU A C 1
ATOM 1659 O O . LEU A 1 242 ? 3.309 14.906 16.586 1.00 94.06 242 LEU A O 1
ATOM 1663 N N . SER A 1 243 ? 4.258 15.437 18.544 1.00 95.12 243 SER A N 1
ATOM 1664 C CA . SER A 1 243 ? 4.951 14.152 18.730 1.00 95.12 243 SER A CA 1
ATOM 1665 C C . SER A 1 243 ? 4.232 13.140 19.633 1.00 95.12 243 SER A C 1
ATOM 1667 O O . SER A 1 243 ? 4.700 12.008 19.775 1.00 95.12 243 SER A O 1
ATOM 1669 N N . TYR A 1 244 ? 3.063 13.485 20.180 1.00 96.12 244 TYR A N 1
ATOM 1670 C CA . TYR A 1 244 ? 2.364 12.696 21.207 1.00 96.12 244 TYR A CA 1
ATOM 1671 C C . TYR A 1 244 ? 1.927 11.286 20.808 1.00 96.12 244 TYR A C 1
ATOM 1673 O O . TYR A 1 244 ? 1.663 10.452 21.676 1.00 96.12 244 TYR A O 1
ATOM 1681 N N . GLY A 1 245 ? 1.941 10.954 19.516 1.00 93.00 245 GLY A N 1
ATOM 1682 C CA . GLY A 1 245 ? 1.818 9.564 19.077 1.00 93.00 245 GLY A CA 1
ATOM 1683 C C . GLY A 1 245 ? 2.874 8.632 19.700 1.00 93.00 245 GLY A C 1
ATOM 1684 O O . GLY A 1 245 ? 2.618 7.435 19.845 1.00 93.00 245 GLY A O 1
ATOM 1685 N N . ASN A 1 246 ? 4.028 9.166 20.121 1.00 93.50 246 ASN A N 1
ATOM 1686 C CA . ASN A 1 246 ? 5.089 8.424 20.810 1.00 93.50 246 ASN A CA 1
ATOM 1687 C C . ASN A 1 246 ? 4.698 7.993 22.237 1.00 93.50 246 ASN A C 1
ATOM 1689 O O . ASN A 1 246 ? 5.192 6.977 22.723 1.00 93.50 246 ASN A O 1
ATOM 1693 N N . ASN A 1 247 ? 3.771 8.703 22.886 1.00 96.62 247 ASN A N 1
ATOM 1694 C CA . ASN A 1 247 ? 3.328 8.437 24.259 1.00 96.62 247 ASN A CA 1
ATOM 1695 C C . ASN A 1 247 ? 2.132 7.472 24.337 1.00 96.62 247 ASN A C 1
ATOM 1697 O O . ASN A 1 247 ? 1.622 7.188 25.420 1.00 96.62 247 ASN A O 1
ATOM 1701 N N . ALA A 1 248 ? 1.697 6.915 23.205 1.00 94.81 248 ALA A N 1
ATOM 1702 C CA . ALA A 1 248 ? 0.544 6.020 23.126 1.00 94.81 248 ALA A CA 1
ATOM 1703 C C . ALA A 1 248 ? 0.616 4.816 24.082 1.00 94.81 248 ALA A C 1
ATOM 1705 O O . ALA A 1 248 ? -0.393 4.437 24.674 1.00 94.81 248 ALA A O 1
ATOM 1706 N N . THR A 1 249 ? 1.798 4.210 24.240 1.00 95.06 249 THR A N 1
ATOM 1707 C CA . THR A 1 249 ? 1.990 3.060 25.140 1.00 95.06 249 THR A CA 1
ATOM 1708 C C . THR A 1 249 ? 1.852 3.468 26.606 1.00 95.06 249 THR A C 1
ATOM 1710 O O . THR A 1 249 ? 1.233 2.742 27.381 1.00 95.06 249 THR A O 1
ATOM 1713 N N . GLN A 1 250 ? 2.388 4.635 26.979 1.00 96.81 250 GLN A N 1
ATOM 1714 C CA . GLN A 1 250 ? 2.284 5.192 28.331 1.00 96.81 250 GLN A CA 1
ATOM 1715 C C . GLN A 1 250 ? 0.817 5.466 28.686 1.00 96.81 250 GLN A C 1
ATOM 1717 O O . GLN A 1 250 ? 0.343 5.025 29.732 1.00 96.81 250 GLN A O 1
ATOM 1722 N N . ALA A 1 251 ? 0.085 6.104 27.770 1.00 96.81 251 ALA A N 1
ATOM 1723 C CA . ALA A 1 251 ? -1.336 6.398 27.909 1.00 96.81 251 ALA A CA 1
ATOM 1724 C C . ALA A 1 251 ? -2.201 5.137 28.068 1.00 96.81 251 ALA A C 1
ATOM 1726 O O . ALA A 1 251 ? -2.991 5.041 29.006 1.00 96.81 251 ALA A O 1
ATOM 1727 N N . ALA A 1 252 ? -2.025 4.142 27.189 1.00 95.69 252 ALA A N 1
ATOM 1728 C CA . ALA A 1 252 ? -2.773 2.886 27.265 1.00 95.69 252 ALA A CA 1
ATOM 1729 C C . ALA A 1 252 ? -2.483 2.124 28.569 1.00 95.69 252 ALA A C 1
ATOM 1731 O O . ALA A 1 252 ? -3.413 1.750 29.282 1.00 95.69 252 ALA A O 1
ATOM 1732 N N . SER A 1 253 ? -1.202 2.005 28.939 1.00 95.12 253 SER A N 1
ATOM 1733 C CA . SER A 1 253 ? -0.781 1.322 30.171 1.00 95.12 253 SER A CA 1
ATOM 1734 C C . SER A 1 253 ? -1.353 1.987 31.427 1.00 95.12 253 SER A C 1
ATOM 1736 O O . SER A 1 253 ? -1.706 1.304 32.389 1.00 95.12 253 SER A O 1
ATOM 1738 N N . PHE A 1 254 ? -1.457 3.319 31.431 1.00 96.62 254 PHE A N 1
ATOM 1739 C CA . PHE A 1 254 ? -2.082 4.055 32.524 1.00 96.62 254 PHE A CA 1
ATOM 1740 C C . PHE A 1 254 ? -3.578 3.753 32.624 1.00 96.62 254 PHE A C 1
ATOM 1742 O O . PHE A 1 254 ? -4.048 3.381 33.697 1.00 96.62 254 PHE A O 1
ATOM 1749 N N . ILE A 1 255 ? -4.318 3.828 31.512 1.00 95.88 255 ILE A N 1
ATOM 1750 C CA . ILE A 1 255 ? -5.754 3.511 31.488 1.00 95.88 255 ILE A CA 1
ATOM 1751 C C . ILE A 1 255 ? -5.995 2.074 31.968 1.00 95.88 255 ILE A C 1
ATOM 1753 O O . ILE A 1 255 ? -6.871 1.845 32.799 1.00 95.88 255 ILE A O 1
ATOM 1757 N N . GLU A 1 256 ? -5.200 1.106 31.515 1.00 92.69 256 GLU A N 1
ATOM 1758 C CA . GLU A 1 256 ? -5.269 -0.293 31.960 1.00 92.69 256 GLU A CA 1
ATOM 1759 C C . GLU A 1 256 ? -5.063 -0.434 33.471 1.00 92.69 256 GLU A C 1
ATOM 1761 O O . GLU A 1 256 ? -5.887 -1.031 3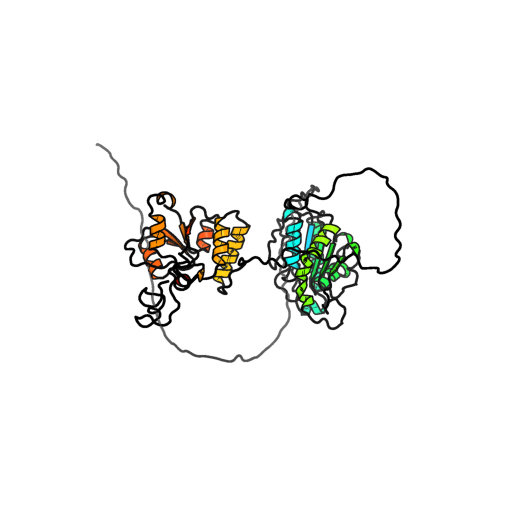4.174 1.00 92.69 256 GLU A O 1
ATOM 1766 N N . LYS A 1 257 ? -3.976 0.156 33.985 1.00 92.38 257 LYS A N 1
ATOM 1767 C CA . LYS A 1 257 ? -3.615 0.099 35.403 1.00 92.38 257 LYS A CA 1
ATOM 1768 C C . LYS A 1 257 ? -4.698 0.730 36.275 1.00 92.38 257 LYS A C 1
ATOM 1770 O O . LYS A 1 257 ? -5.119 0.112 37.250 1.00 92.38 257 LYS A O 1
ATOM 1775 N N . THR A 1 258 ? -5.167 1.918 35.909 1.00 92.88 258 THR A N 1
ATOM 1776 C CA . THR A 1 258 ? -6.134 2.698 36.692 1.00 92.88 258 THR A CA 1
ATOM 1777 C C . THR A 1 258 ? -7.540 2.098 36.620 1.00 92.88 258 THR A C 1
ATOM 1779 O O . THR A 1 258 ? -8.271 2.089 37.609 1.00 92.88 258 THR A O 1
ATOM 1782 N N . THR A 1 259 ? -7.926 1.511 35.481 1.00 90.50 259 THR A N 1
ATOM 1783 C CA . THR A 1 259 ? -9.231 0.840 35.333 1.00 90.50 259 THR A CA 1
ATOM 1784 C C . THR A 1 259 ? -9.239 -0.599 35.861 1.00 90.50 259 THR A C 1
ATOM 1786 O O . THR A 1 259 ? -10.317 -1.198 35.959 1.00 90.50 259 THR A O 1
ATOM 1789 N N . GLY A 1 260 ? -8.080 -1.154 36.232 1.00 83.69 260 GLY A N 1
ATOM 1790 C CA . GLY A 1 260 ? -7.937 -2.528 36.720 1.00 83.69 260 GLY A CA 1
ATOM 1791 C C . GLY A 1 260 ? -8.174 -3.587 35.639 1.00 83.69 260 GLY A C 1
ATOM 1792 O O . GLY A 1 260 ? -8.550 -4.713 35.957 1.00 83.69 260 GLY A O 1
ATOM 1793 N N . ARG A 1 261 ? -8.003 -3.231 34.361 1.00 76.62 261 ARG A N 1
ATOM 1794 C CA . ARG A 1 261 ? -8.188 -4.129 33.216 1.00 76.62 261 ARG A CA 1
ATOM 1795 C C . ARG A 1 261 ? -6.809 -4.584 32.734 1.00 76.62 261 ARG A C 1
ATOM 1797 O O . ARG A 1 261 ? -6.020 -3.771 32.273 1.00 76.62 261 ARG A O 1
ATOM 1804 N N . ARG A 1 262 ? -6.504 -5.878 32.852 1.00 64.00 262 ARG A N 1
ATOM 1805 C CA . ARG A 1 262 ? -5.335 -6.514 32.221 1.00 64.00 262 ARG A CA 1
ATOM 1806 C C . ARG A 1 262 ? -5.833 -7.700 31.413 1.00 64.00 262 ARG A C 1
ATOM 1808 O O . ARG A 1 262 ? -6.580 -8.511 31.957 1.00 64.00 262 ARG A O 1
ATOM 1815 N N . ASN A 1 263 ? -5.394 -7.848 30.167 1.00 47.75 263 ASN A N 1
ATOM 1816 C CA . ASN A 1 263 ? -5.609 -9.114 29.478 1.00 47.75 263 ASN A CA 1
ATOM 1817 C C . ASN A 1 263 ? -4.763 -10.227 30.097 1.00 47.75 263 ASN A C 1
ATOM 1819 O O . ASN A 1 263 ? -3.593 -10.047 30.444 1.00 47.75 263 ASN A O 1
ATOM 1823 N N . ASN A 1 264 ? -5.391 -11.397 30.192 1.00 41.56 264 ASN A N 1
ATOM 1824 C CA . ASN A 1 264 ? -4.789 -12.668 30.573 1.00 41.56 264 ASN A CA 1
ATOM 1825 C C . ASN A 1 264 ? -3.513 -12.923 29.725 1.00 41.56 264 ASN A C 1
ATOM 1827 O O . ASN A 1 264 ? -3.507 -12.618 28.528 1.00 41.56 264 ASN A O 1
ATOM 1831 N N . PRO A 1 265 ? -2.427 -13.502 30.277 1.00 38.28 265 PRO A N 1
ATOM 1832 C CA . PRO A 1 265 ? -1.103 -13.571 29.653 1.00 38.28 265 PRO A CA 1
ATOM 1833 C C . PRO A 1 265 ? -0.988 -14.648 28.553 1.00 38.28 265 PRO A C 1
ATOM 1835 O O . PRO A 1 265 ? 0.045 -15.303 28.422 1.00 38.28 265 PRO A O 1
ATOM 1838 N N . ALA A 1 266 ? -2.027 -14.833 27.737 1.00 37.50 266 ALA A N 1
ATOM 1839 C CA . ALA A 1 266 ? -2.061 -15.800 26.639 1.00 37.50 266 ALA A CA 1
ATOM 1840 C C . ALA A 1 266 ? -1.356 -15.309 25.356 1.00 37.50 266 ALA A C 1
ATOM 1842 O O . ALA A 1 266 ? -1.213 -16.078 24.410 1.00 37.50 266 ALA A O 1
ATOM 1843 N N . HIS A 1 267 ? -0.878 -14.057 25.315 1.00 38.81 267 HIS A N 1
ATOM 1844 C CA . HIS A 1 267 ? -0.227 -13.479 24.130 1.00 38.81 267 HIS A CA 1
ATOM 1845 C C . HIS A 1 267 ? 1.242 -13.059 24.337 1.00 38.81 267 HIS A C 1
ATOM 1847 O O . HIS A 1 267 ? 1.827 -12.401 23.473 1.00 38.81 267 HIS A O 1
ATOM 1853 N N . ARG A 1 268 ? 1.878 -13.480 25.442 1.00 39.50 268 ARG A N 1
ATOM 1854 C CA . ARG A 1 268 ? 3.346 -13.469 25.534 1.00 39.50 268 ARG A CA 1
ATOM 1855 C C . ARG A 1 268 ? 3.877 -14.695 24.800 1.00 39.50 268 ARG A C 1
ATOM 1857 O O . ARG A 1 268 ? 3.705 -15.826 25.247 1.00 39.50 268 ARG A O 1
ATOM 1864 N N . THR A 1 269 ? 4.504 -14.472 23.650 1.00 35.91 269 THR A N 1
ATOM 1865 C CA . THR A 1 269 ? 5.328 -15.487 22.991 1.00 35.91 269 THR A CA 1
ATOM 1866 C C . THR A 1 269 ? 6.372 -16.035 23.967 1.00 35.91 269 THR A C 1
ATOM 1868 O O . THR A 1 269 ? 6.881 -15.322 24.827 1.00 35.91 269 THR A O 1
ATOM 1871 N N . ARG A 1 270 ? 6.653 -17.329 23.819 1.00 34.56 270 ARG A N 1
ATOM 1872 C CA . ARG A 1 270 ? 7.332 -18.268 24.727 1.00 34.56 270 ARG A CA 1
ATOM 1873 C C . ARG A 1 270 ? 8.824 -17.986 25.030 1.00 34.56 270 ARG A C 1
ATOM 1875 O O . ARG A 1 270 ? 9.579 -18.940 25.156 1.00 34.56 270 ARG A O 1
ATOM 1882 N N . GLN A 1 271 ? 9.262 -16.728 25.115 1.00 38.88 271 GLN A N 1
ATOM 1883 C CA . GLN A 1 271 ? 10.668 -16.370 25.381 1.00 38.88 271 GLN A CA 1
ATOM 1884 C C . GLN A 1 271 ? 10.946 -15.725 26.752 1.00 38.88 271 GLN A C 1
ATOM 1886 O O . GLN A 1 271 ? 12.105 -15.667 27.123 1.00 38.88 271 GLN A O 1
ATOM 1891 N N . ASP A 1 272 ? 9.932 -15.381 27.557 1.00 35.56 272 ASP A N 1
ATOM 1892 C CA . ASP A 1 272 ? 10.131 -14.741 28.880 1.00 35.56 272 ASP A CA 1
ATOM 1893 C C . ASP A 1 272 ? 9.622 -15.585 30.067 1.00 35.56 272 ASP A C 1
ATOM 1895 O O . ASP A 1 272 ? 8.980 -15.084 30.990 1.00 35.56 272 ASP A O 1
ATOM 1899 N N . ARG A 1 273 ? 9.851 -16.903 30.055 1.00 39.50 273 ARG A N 1
ATOM 1900 C CA . ARG A 1 273 ? 9.546 -17.777 31.208 1.00 39.50 273 ARG A CA 1
ATOM 1901 C C . ARG A 1 273 ? 10.713 -18.692 31.552 1.00 39.50 273 ARG A C 1
ATOM 1903 O O . ARG A 1 273 ? 10.572 -19.907 31.531 1.00 39.50 273 ARG A O 1
ATOM 1910 N N . THR A 1 274 ? 11.852 -18.104 31.879 1.00 37.59 274 THR A N 1
ATOM 1911 C CA . THR A 1 274 ? 12.941 -18.797 32.579 1.00 37.59 274 THR A CA 1
ATOM 1912 C C . THR A 1 274 ? 13.681 -17.786 33.438 1.00 37.59 274 THR A C 1
ATOM 1914 O O . THR A 1 274 ? 14.801 -17.439 33.108 1.00 37.59 274 THR A O 1
ATOM 1917 N N . PHE A 1 275 ? 13.043 -17.236 34.471 1.00 37.72 275 PHE A N 1
ATOM 1918 C CA . PHE A 1 275 ? 13.748 -16.662 35.625 1.00 37.72 275 PHE A CA 1
ATOM 1919 C C . PHE A 1 275 ? 12.718 -16.233 36.672 1.00 37.72 275 PHE A C 1
ATOM 1921 O O . PHE A 1 275 ? 12.240 -15.106 36.639 1.00 37.72 275 PHE A O 1
ATOM 1928 N N . ALA A 1 276 ? 12.287 -17.173 37.513 1.00 37.09 276 ALA A N 1
ATOM 1929 C CA . ALA A 1 276 ? 11.795 -16.941 38.879 1.00 37.09 276 ALA A CA 1
ATOM 1930 C C . ALA A 1 276 ? 10.994 -18.163 39.346 1.00 37.09 276 ALA A C 1
ATOM 1932 O O . ALA A 1 276 ? 9.777 -18.187 39.182 1.00 37.09 276 ALA A O 1
ATOM 1933 N N . SER A 1 277 ? 11.682 -19.157 39.916 1.00 36.41 277 SER A N 1
ATOM 1934 C CA . SER A 1 277 ? 11.198 -19.942 41.067 1.00 36.41 277 SER A CA 1
ATOM 1935 C C . SER A 1 277 ? 12.158 -21.096 41.378 1.00 36.41 277 SER A C 1
ATOM 1937 O O . SER A 1 277 ? 12.145 -22.082 40.653 1.00 36.41 277 SER A O 1
ATOM 1939 N N . GLU A 1 278 ? 12.958 -20.943 42.435 1.00 34.66 278 GLU A N 1
ATOM 1940 C CA . GLU A 1 278 ? 13.553 -21.975 43.322 1.00 34.66 278 GLU A CA 1
ATOM 1941 C C . GLU A 1 278 ? 14.518 -21.192 44.239 1.00 34.66 278 GLU A C 1
ATOM 1943 O O . GLU A 1 278 ? 15.536 -20.693 43.778 1.00 34.66 278 GLU A O 1
ATOM 1948 N N . PHE A 1 279 ? 14.129 -20.694 45.416 1.00 34.81 279 PHE A N 1
ATOM 1949 C CA . PHE A 1 279 ? 13.683 -21.340 46.663 1.00 34.81 279 PHE A CA 1
ATOM 1950 C C . PHE A 1 279 ? 14.800 -22.106 47.416 1.00 34.81 279 PHE A C 1
ATOM 1952 O O . PHE A 1 279 ? 14.947 -23.308 47.273 1.00 34.81 279 PHE A O 1
ATOM 1959 N N . GLU A 1 280 ? 15.528 -21.327 48.232 1.00 34.72 280 GLU A N 1
ATOM 1960 C CA . GLU A 1 280 ? 16.068 -21.570 49.592 1.00 34.72 280 GLU A CA 1
ATOM 1961 C C . GLU A 1 280 ? 17.075 -22.695 49.963 1.00 34.72 280 GLU A C 1
ATOM 1963 O O . GLU A 1 280 ? 16.894 -23.870 49.661 1.00 34.72 280 GLU A O 1
ATOM 1968 N N . ARG A 1 281 ? 17.976 -22.280 50.891 1.00 37.69 281 ARG A N 1
ATOM 1969 C CA . ARG A 1 281 ? 18.881 -22.997 51.842 1.00 37.69 281 ARG A CA 1
ATOM 1970 C C . ARG A 1 281 ? 20.253 -23.380 51.260 1.00 37.69 281 ARG A C 1
ATOM 1972 O O . ARG A 1 281 ? 20.314 -23.961 50.193 1.00 37.69 281 ARG A O 1
ATOM 1979 N N . THR A 1 282 ? 21.405 -23.056 51.861 1.00 33.47 282 THR A N 1
ATOM 1980 C CA . THR A 1 282 ? 21.855 -23.118 53.275 1.00 33.47 282 THR A CA 1
ATOM 1981 C C . THR A 1 282 ? 23.000 -22.113 53.588 1.00 33.47 282 THR A C 1
ATOM 1983 O O . THR A 1 282 ? 23.596 -21.588 52.650 1.00 33.47 282 THR A O 1
ATOM 1986 N N . PRO A 1 283 ? 23.334 -21.844 54.876 1.00 54.53 283 PRO A N 1
ATOM 1987 C CA . PRO A 1 283 ? 24.343 -20.861 55.305 1.00 54.53 283 PRO A CA 1
ATOM 1988 C C . PRO A 1 283 ? 25.726 -21.471 55.641 1.00 54.53 283 PRO A C 1
ATOM 1990 O O . PRO A 1 283 ? 25.863 -22.690 55.692 1.00 54.53 283 PRO A O 1
ATOM 1993 N N . LEU A 1 284 ? 26.669 -20.574 55.988 1.00 37.19 284 LEU A N 1
ATOM 1994 C CA . LEU A 1 284 ? 28.002 -20.749 56.610 1.00 37.19 284 LEU A CA 1
ATOM 1995 C C . LEU A 1 284 ? 29.208 -20.903 55.666 1.00 37.19 284 LEU A C 1
ATOM 1997 O O . LEU A 1 284 ? 29.478 -21.995 55.182 1.00 37.19 284 LEU A O 1
ATOM 2001 N N . PHE A 1 285 ? 30.004 -19.833 55.530 1.00 34.00 285 PHE A N 1
ATOM 2002 C CA . PHE A 1 285 ? 31.413 -19.836 55.959 1.00 34.00 285 PHE A CA 1
ATOM 2003 C C . PHE A 1 285 ? 31.973 -18.404 56.064 1.00 34.00 285 PHE A C 1
ATOM 2005 O O . PHE A 1 285 ? 31.520 -17.498 55.368 1.00 34.00 285 PHE A O 1
ATOM 2012 N N . GLU A 1 286 ? 32.889 -18.225 57.011 1.00 38.78 286 GLU A N 1
ATOM 2013 C CA . GLU A 1 286 ? 33.428 -16.968 57.539 1.00 38.78 286 GLU A CA 1
ATOM 2014 C C . GLU A 1 286 ? 34.415 -16.234 56.615 1.00 38.78 286 GLU A C 1
ATOM 2016 O O . GLU A 1 286 ? 35.029 -16.839 55.744 1.00 38.78 286 GLU A O 1
ATOM 2021 N N . ALA A 1 287 ? 34.536 -14.930 56.906 1.00 40.69 287 ALA A N 1
ATOM 2022 C CA . ALA A 1 287 ? 35.716 -14.055 56.878 1.00 40.69 287 ALA A CA 1
ATOM 2023 C C . ALA A 1 287 ? 36.691 -14.113 55.684 1.00 40.69 287 ALA A C 1
ATOM 2025 O O . ALA A 1 287 ? 37.362 -15.106 55.450 1.00 40.69 287 ALA A O 1
ATOM 2026 N N . ASP A 1 288 ? 36.883 -12.964 55.029 1.00 39.31 288 ASP A N 1
ATOM 2027 C CA . ASP A 1 288 ? 38.079 -12.158 55.304 1.00 39.31 288 ASP A CA 1
ATOM 2028 C C . ASP A 1 288 ? 37.914 -10.706 54.826 1.00 39.31 288 ASP A C 1
ATOM 2030 O O . ASP A 1 288 ? 37.230 -10.402 53.847 1.00 39.31 288 ASP A O 1
ATOM 2034 N N . ASN A 1 289 ? 38.496 -9.809 55.620 1.00 43.62 289 ASN A N 1
ATOM 2035 C CA . ASN A 1 289 ? 38.573 -8.365 55.429 1.00 43.62 289 ASN A CA 1
ATOM 2036 C C . ASN A 1 289 ? 39.417 -8.006 54.204 1.00 43.62 289 ASN A C 1
ATOM 2038 O O . ASN A 1 289 ? 40.505 -8.544 54.071 1.00 43.62 289 ASN A O 1
ATOM 2042 N N . ASP A 1 290 ? 38.993 -6.989 53.445 1.00 41.06 290 ASP A N 1
ATOM 2043 C CA . ASP A 1 290 ? 39.906 -6.017 52.826 1.00 41.06 290 ASP A CA 1
ATOM 2044 C C . ASP A 1 290 ? 39.187 -4.680 52.541 1.00 41.06 290 ASP A C 1
ATOM 2046 O O . ASP A 1 290 ? 38.541 -4.441 51.525 1.00 41.06 290 ASP A O 1
ATOM 2050 N N . GLN A 1 291 ? 39.230 -3.824 53.559 1.00 44.91 291 GLN A N 1
ATOM 2051 C CA . GLN A 1 291 ? 39.612 -2.408 53.529 1.00 44.91 291 GLN A CA 1
ATOM 2052 C C . GLN A 1 291 ? 39.597 -1.641 52.176 1.00 44.91 291 GLN A C 1
ATOM 2054 O O . GLN A 1 291 ? 40.621 -1.525 51.512 1.00 44.91 291 GLN A O 1
ATOM 2059 N N . TYR A 1 292 ? 38.494 -0.940 51.865 1.00 43.88 292 TYR A N 1
ATOM 2060 C CA . TYR A 1 292 ? 38.515 0.424 51.289 1.00 43.88 292 TYR A CA 1
ATOM 2061 C C . TYR A 1 292 ? 37.127 1.084 51.418 1.00 43.88 292 TYR A C 1
ATOM 2063 O O . TYR A 1 292 ? 36.136 0.577 50.899 1.00 43.88 292 TYR A O 1
ATOM 2071 N N . GLY A 1 293 ? 37.030 2.219 52.112 1.00 37.28 293 GLY A N 1
ATOM 2072 C CA . GLY A 1 293 ? 35.868 3.121 52.040 1.00 37.28 293 GLY A CA 1
ATOM 2073 C C . GLY A 1 293 ? 36.244 4.418 51.311 1.00 37.28 293 GLY A C 1
ATOM 2074 O O . GLY A 1 293 ? 37.408 4.599 50.968 1.00 37.28 293 GLY A O 1
ATOM 2075 N N . PRO A 1 294 ? 35.349 5.411 51.200 1.00 56.81 294 PRO A N 1
ATOM 2076 C CA . PRO A 1 294 ? 33.973 5.362 50.723 1.00 56.81 294 PRO A CA 1
ATOM 2077 C C . PRO A 1 294 ? 33.807 6.398 49.591 1.00 56.81 294 PRO A C 1
ATOM 2079 O O . PRO A 1 294 ? 33.729 7.591 49.870 1.00 56.81 294 PRO A O 1
ATOM 2082 N N . HIS A 1 295 ? 33.731 5.990 48.321 1.00 45.00 295 HIS A N 1
ATOM 2083 C CA . HIS A 1 295 ? 33.503 6.944 47.230 1.00 45.00 295 HIS A CA 1
ATOM 2084 C C . HIS A 1 295 ? 32.545 6.412 46.165 1.00 45.00 295 HIS A C 1
ATOM 2086 O O . HIS A 1 295 ? 32.584 5.254 45.767 1.00 45.00 295 HIS A O 1
ATOM 2092 N N . ASP A 1 296 ? 31.694 7.342 45.747 1.00 44.12 296 ASP A N 1
ATOM 2093 C CA . ASP A 1 296 ? 30.762 7.324 44.632 1.00 44.12 296 ASP A CA 1
ATOM 2094 C C . ASP A 1 296 ? 29.428 6.594 44.817 1.00 44.12 296 ASP A C 1
ATOM 2096 O O . ASP A 1 296 ? 29.244 5.402 44.586 1.00 44.12 296 ASP A O 1
ATOM 2100 N N . LYS A 1 297 ? 28.415 7.426 45.097 1.00 46.59 297 LYS A N 1
ATOM 2101 C CA . LYS A 1 297 ? 27.029 7.215 44.674 1.00 46.59 297 LYS A CA 1
ATOM 2102 C C . LYS A 1 297 ? 26.978 7.179 43.138 1.00 46.59 297 LYS A C 1
ATOM 2104 O O . LYS A 1 297 ? 26.464 8.100 42.503 1.00 46.59 297 LYS A O 1
ATOM 2109 N N . HIS A 1 298 ? 27.530 6.141 42.519 1.00 48.88 298 HIS A N 1
ATOM 2110 C CA . HIS A 1 298 ? 27.282 5.874 41.114 1.00 48.88 298 HIS A CA 1
ATOM 2111 C C . HIS A 1 298 ? 25.861 5.343 40.978 1.00 48.88 298 HIS A C 1
ATOM 2113 O O . HIS A 1 298 ? 25.523 4.260 41.435 1.00 48.88 298 HIS A O 1
ATOM 2119 N N . ASN A 1 299 ? 25.029 6.188 40.382 1.00 54.31 299 ASN A N 1
ATOM 2120 C CA . ASN A 1 299 ? 23.687 5.936 39.888 1.00 54.31 299 ASN A CA 1
ATOM 2121 C C . ASN A 1 299 ? 23.541 4.521 39.282 1.00 54.31 299 ASN A C 1
ATOM 2123 O O . ASN A 1 299 ? 23.829 4.315 38.103 1.00 54.31 299 ASN A O 1
ATOM 2127 N N . THR A 1 300 ? 23.091 3.552 40.083 1.00 50.56 300 THR A N 1
ATOM 2128 C CA . THR A 1 300 ? 22.885 2.153 39.670 1.00 50.56 300 THR A CA 1
ATOM 2129 C C . THR A 1 300 ? 21.667 1.963 38.760 1.00 50.56 300 THR A C 1
ATOM 2131 O O . THR A 1 300 ? 21.447 0.863 38.265 1.00 50.56 300 THR A O 1
ATOM 2134 N N . ASP A 1 301 ? 20.907 3.024 38.470 1.00 52.66 301 ASP A N 1
ATOM 2135 C CA . ASP A 1 301 ? 19.663 2.958 37.689 1.00 52.66 301 ASP A CA 1
ATOM 2136 C C . ASP A 1 301 ? 19.835 3.275 36.192 1.00 52.66 301 ASP A C 1
ATOM 2138 O O . ASP A 1 301 ? 18.858 3.450 35.461 1.00 52.66 301 ASP A O 1
ATOM 2142 N N . LYS A 1 302 ? 21.073 3.323 35.685 1.00 56.44 302 LYS A N 1
ATOM 2143 C CA . LYS A 1 302 ? 21.349 3.469 34.243 1.00 56.44 302 LYS A CA 1
ATOM 2144 C C . LYS A 1 302 ? 22.379 2.464 33.732 1.00 56.44 302 LYS A C 1
ATOM 2146 O O . LYS A 1 302 ? 23.362 2.846 33.105 1.00 56.44 302 LYS A O 1
ATOM 2151 N N . MET A 1 303 ? 22.140 1.172 33.937 1.00 69.25 303 MET A N 1
ATOM 2152 C CA . MET A 1 303 ? 22.855 0.160 33.155 1.00 69.25 303 MET A CA 1
ATOM 2153 C C . MET A 1 303 ? 22.207 0.065 31.768 1.00 69.25 303 MET A C 1
ATOM 2155 O O . MET A 1 303 ? 21.046 -0.319 31.634 1.00 69.25 303 MET A O 1
ATOM 2159 N N . GLY A 1 304 ? 22.937 0.485 30.731 1.00 77.44 304 GLY A N 1
ATOM 2160 C CA . GLY A 1 304 ? 22.493 0.357 29.344 1.00 77.44 304 GLY A CA 1
ATOM 2161 C C . GLY A 1 304 ? 22.276 -1.111 28.978 1.00 77.44 304 GLY A C 1
ATOM 2162 O O . GLY A 1 304 ? 23.104 -1.959 29.296 1.00 77.44 304 GLY A O 1
ATOM 2163 N N . VAL A 1 305 ? 21.157 -1.415 28.319 1.00 80.69 305 VAL A N 1
ATOM 2164 C CA . VAL A 1 305 ? 20.896 -2.761 27.793 1.00 80.69 305 VAL A CA 1
ATOM 2165 C C . VAL A 1 305 ? 21.776 -2.970 26.564 1.00 80.69 305 VAL A C 1
ATOM 2167 O O . VAL A 1 305 ? 21.618 -2.249 25.575 1.00 80.69 305 VAL A O 1
ATOM 2170 N N . ASP A 1 306 ? 22.684 -3.945 26.622 1.00 84.50 306 ASP A N 1
ATOM 2171 C CA . ASP A 1 306 ? 23.436 -4.390 25.449 1.00 84.50 306 ASP A CA 1
ATOM 2172 C C . ASP A 1 306 ? 22.477 -5.104 24.489 1.00 84.50 306 ASP A C 1
ATOM 2174 O O . ASP A 1 306 ? 21.829 -6.095 24.835 1.00 84.50 306 ASP A O 1
ATOM 2178 N N . LEU A 1 307 ? 22.306 -4.535 23.299 1.00 86.94 307 LEU A N 1
ATOM 2179 C CA . LEU A 1 307 ? 21.400 -5.049 22.282 1.00 86.94 307 LEU A CA 1
ATOM 2180 C C . LEU A 1 307 ? 22.233 -5.587 21.121 1.00 86.94 307 LEU A C 1
ATOM 2182 O O . LEU A 1 307 ? 22.883 -4.808 20.430 1.00 86.94 307 LEU A O 1
ATOM 2186 N N . ASP A 1 308 ? 22.074 -6.872 20.785 1.00 88.31 308 ASP A N 1
ATOM 2187 C CA . ASP A 1 308 ? 22.731 -7.498 19.621 1.00 88.31 308 ASP A CA 1
ATOM 2188 C C . ASP A 1 308 ? 22.543 -6.704 18.316 1.00 88.31 308 ASP A C 1
ATOM 2190 O O . ASP A 1 308 ? 23.367 -6.749 17.398 1.00 88.31 308 ASP A O 1
ATOM 2194 N N . LYS A 1 309 ? 21.387 -6.034 18.177 1.00 84.62 309 LYS A N 1
ATOM 2195 C CA . LYS A 1 309 ? 21.020 -5.245 16.997 1.00 84.62 309 LYS A CA 1
ATOM 2196 C C . LYS A 1 309 ? 20.187 -4.035 17.379 1.00 84.62 309 LYS A C 1
ATOM 2198 O O . LYS A 1 309 ? 19.025 -4.148 17.770 1.00 84.62 309 LYS A O 1
ATOM 2203 N N . HIS A 1 310 ? 20.729 -2.858 17.109 1.00 82.31 310 HIS A N 1
ATOM 2204 C CA . HIS A 1 310 ? 19.996 -1.610 17.256 1.00 82.31 310 HIS A CA 1
ATOM 2205 C C . HIS A 1 310 ? 19.067 -1.345 16.055 1.00 82.31 310 HIS A C 1
ATOM 2207 O O . HIS A 1 310 ? 19.437 -1.533 14.895 1.00 82.31 310 HIS A O 1
ATOM 2213 N N . HIS A 1 311 ? 17.853 -0.854 16.334 1.00 84.56 311 HIS A N 1
ATOM 2214 C CA . HIS A 1 311 ? 16.916 -0.287 15.350 1.00 84.56 311 HIS A CA 1
ATOM 2215 C C . HIS A 1 311 ? 16.570 -1.190 14.149 1.00 84.56 311 HIS A C 1
ATOM 2217 O O . HIS A 1 311 ? 16.637 -0.768 12.988 1.00 84.56 311 HIS A O 1
ATOM 2223 N N . VAL A 1 312 ? 16.136 -2.428 14.406 1.00 89.38 312 VAL A N 1
ATOM 2224 C CA . VAL A 1 312 ? 15.762 -3.380 13.346 1.00 89.38 312 VAL A CA 1
ATOM 2225 C C . VAL A 1 312 ? 14.527 -2.895 12.569 1.00 89.38 312 VAL A C 1
ATOM 2227 O O . VAL A 1 312 ? 13.378 -3.062 12.979 1.00 89.38 312 VAL A O 1
ATOM 2230 N N . LYS A 1 313 ? 14.755 -2.303 11.392 1.00 90.50 313 LYS A N 1
ATOM 2231 C CA . LYS A 1 313 ? 13.691 -1.868 10.475 1.00 90.50 313 LYS A CA 1
ATOM 2232 C C . LYS A 1 313 ? 13.240 -3.024 9.585 1.00 90.50 313 LYS A C 1
ATOM 2234 O O . LYS A 1 313 ? 14.044 -3.728 8.980 1.00 90.50 313 LYS A O 1
ATOM 2239 N N . SER A 1 314 ? 11.928 -3.172 9.406 1.00 90.19 314 SER A N 1
ATOM 2240 C CA . SER A 1 314 ? 11.388 -4.136 8.444 1.00 90.19 314 SER A CA 1
ATOM 2241 C C . SER A 1 314 ? 11.752 -3.727 7.007 1.00 90.19 314 SER A C 1
ATOM 2243 O O . SER A 1 314 ? 11.312 -2.672 6.550 1.00 90.19 314 SER A O 1
ATOM 2245 N N . GLY A 1 315 ? 12.447 -4.581 6.248 1.00 89.81 315 GLY A N 1
ATOM 2246 C CA . GLY A 1 315 ? 12.777 -4.338 4.828 1.00 89.81 315 GLY A CA 1
ATOM 2247 C C . GLY A 1 315 ? 11.580 -4.377 3.858 1.00 89.81 315 GLY A C 1
ATOM 2248 O O . GLY A 1 315 ? 11.737 -4.271 2.640 1.00 89.81 315 GLY A O 1
ATOM 2249 N N . HIS A 1 316 ? 10.364 -4.549 4.376 1.00 91.19 316 HIS A N 1
ATOM 2250 C CA . HIS A 1 316 ? 9.146 -4.725 3.596 1.00 91.19 316 HIS A CA 1
ATOM 2251 C C . HIS A 1 316 ? 8.376 -3.415 3.433 1.00 91.19 316 HIS A C 1
ATOM 2253 O O . HIS A 1 316 ? 8.199 -2.640 4.370 1.00 91.19 316 HIS A O 1
ATOM 2259 N N . ARG A 1 317 ? 7.823 -3.199 2.237 1.00 93.44 317 ARG A N 1
ATOM 2260 C CA . ARG A 1 317 ? 6.942 -2.055 1.979 1.00 93.44 317 ARG A CA 1
ATOM 2261 C C . ARG A 1 317 ? 5.591 -2.247 2.669 1.00 93.44 317 ARG A C 1
ATOM 2263 O O . ARG A 1 317 ? 4.908 -3.242 2.419 1.00 93.44 317 ARG A O 1
ATOM 2270 N N . LYS A 1 318 ? 5.181 -1.258 3.468 1.00 93.25 318 LYS A N 1
ATOM 2271 C CA . LYS A 1 318 ? 3.873 -1.221 4.150 1.00 93.25 318 LYS A CA 1
ATOM 2272 C C . LYS A 1 318 ? 2.760 -0.606 3.283 1.00 93.25 318 LYS A C 1
ATOM 2274 O O . LYS A 1 318 ? 1.611 -1.026 3.376 1.00 93.25 318 LYS A O 1
ATOM 2279 N N . ALA A 1 319 ? 3.108 0.293 2.364 1.00 94.69 319 ALA A N 1
ATOM 2280 C CA . ALA A 1 319 ? 2.182 0.958 1.443 1.00 94.69 319 ALA A CA 1
ATOM 2281 C C . ALA A 1 319 ? 2.778 1.064 0.022 1.00 94.69 319 ALA A C 1
ATOM 2283 O O . ALA A 1 319 ? 4.002 0.967 -0.141 1.00 94.69 319 ALA A O 1
ATOM 2284 N N . PRO A 1 320 ? 1.948 1.209 -1.031 1.00 95.81 320 PRO A N 1
ATOM 2285 C CA . PRO A 1 320 ? 2.443 1.536 -2.363 1.00 95.81 320 PRO A CA 1
ATOM 2286 C C . PRO A 1 320 ? 3.071 2.939 -2.370 1.00 95.81 320 PRO A C 1
ATOM 2288 O O . PRO A 1 320 ? 2.492 3.878 -1.845 1.00 95.81 320 PRO A O 1
ATOM 2291 N N . LYS A 1 321 ? 4.232 3.093 -3.024 1.00 95.94 321 LYS A N 1
ATOM 2292 C CA . LYS A 1 321 ? 4.890 4.406 -3.223 1.00 95.94 321 LYS A CA 1
ATOM 2293 C C . LYS A 1 321 ? 4.200 5.272 -4.297 1.00 95.94 321 LYS A C 1
ATOM 2295 O O . LYS A 1 321 ? 4.565 6.416 -4.484 1.00 95.94 321 LYS A O 1
ATOM 2300 N N . SER A 1 322 ? 3.277 4.707 -5.074 1.00 94.19 322 SER A N 1
ATOM 2301 C CA . SER A 1 322 ? 2.651 5.414 -6.198 1.00 94.19 322 SER A CA 1
ATOM 2302 C C . SER A 1 322 ? 1.601 6.413 -5.718 1.00 94.19 322 SER A C 1
ATOM 2304 O O . SER A 1 322 ? 0.798 6.066 -4.855 1.00 94.19 322 SER A O 1
ATOM 2306 N N . ASP A 1 323 ? 1.537 7.579 -6.364 1.00 95.62 323 ASP A N 1
ATOM 2307 C CA . ASP A 1 323 ? 0.537 8.613 -6.062 1.00 95.62 323 ASP A CA 1
ATOM 2308 C C . ASP A 1 323 ? -0.821 8.413 -6.733 1.00 95.62 323 ASP A C 1
ATOM 2310 O O . ASP A 1 323 ? -1.772 9.112 -6.403 1.00 95.62 323 ASP A O 1
ATOM 2314 N N . ASN A 1 324 ? -0.948 7.415 -7.613 1.00 95.00 324 ASN A N 1
ATOM 2315 C CA . ASN A 1 324 ? -2.200 7.121 -8.299 1.00 95.00 324 ASN A CA 1
ATOM 2316 C C . ASN A 1 324 ? -3.320 6.787 -7.283 1.00 95.00 324 ASN A C 1
ATOM 2318 O O . ASN A 1 324 ? -3.177 5.806 -6.535 1.00 95.00 324 ASN A O 1
ATOM 2322 N N . PRO A 1 325 ? -4.442 7.536 -7.283 1.00 97.12 325 PRO A N 1
ATOM 2323 C CA . PRO A 1 325 ? -5.504 7.365 -6.296 1.00 97.12 325 PRO A CA 1
ATOM 2324 C C . PRO A 1 325 ? -6.169 5.989 -6.394 1.00 97.12 325 PRO A C 1
ATOM 2326 O O . PRO A 1 325 ? -6.395 5.350 -5.372 1.00 97.12 325 PRO A O 1
ATOM 2329 N N . TYR A 1 326 ? -6.374 5.452 -7.598 1.00 96.69 326 TYR A N 1
ATOM 2330 C CA . TYR A 1 326 ? -6.996 4.140 -7.806 1.00 96.69 326 TYR A CA 1
ATOM 2331 C C . TYR A 1 326 ? -6.161 2.990 -7.233 1.00 96.69 326 TYR A C 1
ATOM 2333 O O . TYR A 1 326 ? -6.696 2.041 -6.666 1.00 96.69 326 TYR A O 1
ATOM 2341 N N . VAL A 1 327 ? -4.828 3.078 -7.307 1.00 95.19 327 VAL A N 1
ATOM 2342 C CA . VAL A 1 327 ? -3.949 2.073 -6.682 1.00 95.19 327 VAL A CA 1
ATOM 2343 C C . VAL A 1 327 ? -4.007 2.171 -5.155 1.00 95.19 327 VAL A C 1
ATOM 2345 O O . VAL A 1 327 ? -3.951 1.140 -4.482 1.00 95.19 327 VAL A O 1
ATOM 2348 N N . LYS A 1 328 ? -4.142 3.386 -4.603 1.00 96.44 328 LYS A N 1
ATOM 2349 C CA . LYS A 1 328 ? -4.347 3.603 -3.162 1.00 96.44 328 LYS A CA 1
ATOM 2350 C C . LYS A 1 328 ? -5.711 3.061 -2.711 1.00 96.44 328 LYS A C 1
ATOM 2352 O O . LYS A 1 328 ? -5.765 2.393 -1.683 1.00 96.44 328 LYS A O 1
ATOM 2357 N N . LEU A 1 329 ? -6.774 3.255 -3.494 1.00 97.62 329 LEU A N 1
ATOM 2358 C CA . LEU A 1 329 ? -8.105 2.691 -3.229 1.00 97.62 329 LEU A CA 1
ATOM 2359 C C . LEU A 1 329 ? -8.090 1.158 -3.248 1.00 97.62 329 LEU A C 1
ATOM 2361 O O . LEU A 1 329 ? -8.539 0.532 -2.291 1.00 97.62 329 LEU A O 1
ATOM 2365 N N . LEU A 1 330 ? -7.478 0.544 -4.265 1.00 96.56 330 LEU A N 1
ATOM 2366 C CA . LEU A 1 330 ? -7.310 -0.913 -4.314 1.00 96.56 330 LEU A CA 1
ATOM 2367 C C . LEU A 1 330 ? -6.471 -1.439 -3.143 1.00 96.56 330 LEU A C 1
ATOM 2369 O O . LEU A 1 330 ? -6.758 -2.506 -2.604 1.00 96.56 330 LEU A O 1
ATOM 2373 N N . HIS A 1 331 ? -5.434 -0.709 -2.720 1.00 96.88 331 HIS A N 1
ATOM 2374 C CA . HIS A 1 331 ? -4.658 -1.074 -1.530 1.00 96.88 331 HIS A CA 1
ATOM 2375 C C . HIS A 1 331 ? -5.500 -0.993 -0.254 1.00 96.88 331 HIS A C 1
ATOM 2377 O O . HIS A 1 331 ? -5.416 -1.925 0.541 1.00 96.88 331 HIS A O 1
ATOM 2383 N N . LYS A 1 332 ? -6.339 0.038 -0.083 1.00 97.69 332 LYS A N 1
ATOM 2384 C CA . LYS A 1 332 ? -7.288 0.130 1.040 1.00 97.69 332 LYS A CA 1
ATOM 2385 C C . LYS A 1 332 ? -8.267 -1.048 1.037 1.00 97.69 332 LYS A C 1
ATOM 2387 O O . LYS A 1 332 ? -8.375 -1.730 2.053 1.00 97.69 332 LYS A O 1
ATOM 2392 N N . LEU A 1 333 ? -8.879 -1.351 -0.111 1.00 97.44 333 LEU A N 1
ATOM 2393 C CA . LEU A 1 333 ? -9.804 -2.477 -0.281 1.00 97.44 333 LEU A CA 1
ATOM 2394 C C . LEU A 1 333 ? -9.155 -3.814 0.101 1.00 97.44 333 LEU A C 1
ATOM 2396 O O . LEU A 1 333 ? -9.646 -4.525 0.971 1.00 97.44 333 LEU A O 1
ATOM 2400 N N . TYR A 1 334 ? -8.006 -4.148 -0.491 1.00 96.81 334 TYR A N 1
ATOM 2401 C CA . TYR A 1 334 ? -7.329 -5.412 -0.188 1.00 96.81 334 TYR A CA 1
ATOM 2402 C C . TYR A 1 334 ? -6.677 -5.430 1.197 1.00 96.81 334 TYR A C 1
ATOM 2404 O O . TYR A 1 334 ? -6.422 -6.508 1.725 1.00 96.81 334 TYR A O 1
ATOM 2412 N N . SER A 1 335 ? -6.409 -4.272 1.809 1.00 97.25 335 SER A N 1
ATOM 2413 C CA . SER A 1 335 ? -5.982 -4.196 3.209 1.00 97.25 335 SER A CA 1
ATOM 2414 C C . SER A 1 335 ? -7.135 -4.505 4.157 1.00 97.25 335 SER A C 1
ATOM 2416 O O . SER A 1 335 ? -6.918 -5.179 5.160 1.00 97.25 335 SER A O 1
ATOM 2418 N N . PHE A 1 336 ? -8.344 -4.046 3.832 1.00 97.31 336 PHE A N 1
ATOM 2419 C CA . PHE A 1 336 ? -9.559 -4.411 4.550 1.00 97.31 336 PHE A CA 1
ATOM 2420 C C . PHE A 1 336 ? -9.837 -5.911 4.408 1.00 97.31 336 PHE A C 1
ATOM 2422 O O . PHE A 1 336 ? -9.925 -6.610 5.415 1.00 97.31 336 PHE A O 1
ATOM 2429 N N . LEU A 1 337 ? -9.853 -6.426 3.172 1.00 96.44 337 LEU A N 1
ATOM 2430 C CA . LEU A 1 337 ? -10.082 -7.848 2.908 1.00 96.44 337 LEU A CA 1
ATOM 2431 C C . LEU A 1 337 ? -9.032 -8.726 3.585 1.00 96.44 337 LEU A C 1
ATOM 2433 O O . LEU A 1 337 ? -9.393 -9.666 4.274 1.00 96.44 337 LEU A O 1
ATOM 2437 N N . ALA A 1 338 ? -7.739 -8.422 3.467 1.00 96.06 338 ALA A N 1
ATOM 2438 C CA . ALA A 1 338 ? -6.692 -9.237 4.088 1.00 96.06 338 ALA A CA 1
ATOM 2439 C C . ALA A 1 338 ? -6.724 -9.232 5.627 1.00 96.06 338 ALA A C 1
ATOM 2441 O O . ALA A 1 338 ? -6.187 -10.150 6.235 1.00 96.06 338 ALA A O 1
ATOM 2442 N N . ARG A 1 339 ? -7.308 -8.198 6.251 1.00 95.56 339 ARG A N 1
ATOM 2443 C CA . ARG A 1 339 ? -7.464 -8.117 7.712 1.00 95.56 339 ARG A CA 1
ATOM 2444 C C . ARG A 1 339 ? -8.733 -8.815 8.200 1.00 95.56 339 ARG A C 1
ATOM 2446 O O . ARG A 1 339 ? -8.733 -9.336 9.305 1.00 95.56 339 ARG A O 1
ATOM 2453 N N . ARG A 1 340 ? -9.816 -8.762 7.420 1.00 95.88 340 ARG A N 1
ATOM 2454 C CA . ARG A 1 340 ? -11.132 -9.320 7.784 1.00 95.88 340 ARG A CA 1
ATOM 2455 C C . ARG A 1 340 ? -11.356 -10.741 7.266 1.00 95.88 340 ARG A C 1
ATOM 2457 O O . ARG A 1 340 ? -12.260 -11.412 7.738 1.00 95.88 340 ARG A O 1
ATOM 2464 N N . THR A 1 341 ? -10.563 -11.182 6.294 1.00 93.56 341 THR A N 1
ATOM 2465 C CA . THR A 1 341 ? -10.594 -12.542 5.749 1.00 93.56 341 THR A CA 1
ATOM 2466 C C . THR A 1 341 ? -9.262 -13.226 6.029 1.00 93.56 341 THR A C 1
ATOM 2468 O O . THR A 1 341 ? -8.206 -12.670 5.724 1.00 93.56 341 THR A O 1
ATOM 2471 N N . ASP A 1 342 ? -9.293 -14.470 6.504 1.00 90.69 342 ASP A N 1
ATOM 2472 C CA . ASP A 1 342 ? -8.084 -15.269 6.769 1.00 90.69 342 ASP A CA 1
ATOM 2473 C C . ASP A 1 342 ? -7.450 -15.856 5.489 1.00 90.69 342 ASP A C 1
ATOM 2475 O O . ASP A 1 342 ? -6.664 -16.807 5.505 1.00 90.69 342 ASP A O 1
ATOM 2479 N N . SER A 1 343 ? -7.768 -15.281 4.325 1.00 93.69 343 SER A N 1
ATOM 2480 C CA . SER A 1 343 ? -7.291 -15.767 3.036 1.00 93.69 343 SER A CA 1
ATOM 2481 C C . SER A 1 343 ? -5.838 -15.364 2.766 1.00 93.69 343 SER A C 1
ATOM 2483 O O . SER A 1 343 ? -5.469 -14.185 2.668 1.00 93.69 343 SER A O 1
ATOM 2485 N N . LYS A 1 344 ? -4.989 -16.370 2.515 1.00 94.94 344 LYS A N 1
ATOM 2486 C CA . LYS A 1 344 ? -3.607 -16.165 2.041 1.00 94.94 344 LYS A CA 1
ATOM 2487 C C . LYS A 1 344 ? -3.566 -15.449 0.684 1.00 94.94 344 LYS A C 1
ATOM 2489 O O . LYS A 1 344 ? -2.609 -14.719 0.417 1.00 94.94 344 LYS A O 1
ATOM 2494 N N . PHE A 1 345 ? -4.590 -15.611 -0.158 1.00 95.69 345 PHE A N 1
ATOM 2495 C CA . PHE A 1 345 ? -4.680 -14.954 -1.465 1.00 95.69 345 PHE A CA 1
ATOM 2496 C C . PHE A 1 345 ? -4.686 -13.425 -1.319 1.00 95.69 345 PHE A C 1
ATOM 2498 O O . PHE A 1 345 ? -3.853 -12.747 -1.931 1.00 95.69 345 PHE A O 1
ATOM 2505 N N . ASN A 1 346 ? -5.527 -12.889 -0.431 1.00 96.12 346 ASN A N 1
ATOM 2506 C CA . ASN A 1 346 ? -5.652 -11.446 -0.206 1.00 96.12 346 ASN A CA 1
ATOM 2507 C C . ASN A 1 346 ? -4.353 -10.837 0.333 1.00 96.12 346 ASN A C 1
ATOM 2509 O O . ASN A 1 346 ? -3.883 -9.814 -0.170 1.00 96.12 346 ASN A O 1
ATOM 2513 N N . ASN A 1 347 ? -3.690 -11.530 1.261 1.00 95.50 347 ASN A N 1
ATOM 2514 C CA . ASN A 1 347 ? -2.368 -11.152 1.763 1.00 95.50 347 ASN A CA 1
ATOM 2515 C C . ASN A 1 347 ? -1.305 -11.084 0.649 1.00 95.50 347 ASN A C 1
ATOM 2517 O O . ASN A 1 347 ? -0.455 -10.182 0.612 1.00 95.50 347 ASN A O 1
ATOM 2521 N N . VAL A 1 348 ? -1.344 -12.020 -0.305 1.00 96.50 348 VAL A N 1
ATOM 2522 C CA . VAL A 1 348 ? -0.436 -12.023 -1.459 1.00 96.50 348 VAL A CA 1
ATOM 2523 C C . VAL A 1 348 ? -0.755 -10.875 -2.420 1.00 96.50 348 VAL A C 1
ATOM 2525 O O . VAL A 1 348 ? 0.180 -10.192 -2.850 1.00 96.50 348 VAL A O 1
ATOM 2528 N N . VAL A 1 349 ? -2.028 -10.631 -2.744 1.00 96.50 349 VAL A N 1
ATOM 2529 C CA . VAL A 1 349 ? -2.451 -9.524 -3.621 1.00 96.50 349 VAL A CA 1
ATOM 2530 C C . VAL A 1 349 ? -2.067 -8.177 -3.013 1.00 96.50 349 VAL A C 1
ATOM 2532 O O . VAL A 1 349 ? -1.393 -7.386 -3.675 1.00 96.50 349 VAL A O 1
ATOM 2535 N N . LEU A 1 350 ? -2.362 -7.956 -1.730 1.00 96.50 350 LEU A N 1
ATOM 2536 C CA . LEU A 1 350 ? -2.000 -6.747 -0.988 1.00 96.50 350 LEU A CA 1
ATOM 2537 C C . LEU A 1 350 ? -0.492 -6.475 -1.037 1.00 96.50 350 LEU A C 1
ATOM 2539 O O . LEU A 1 350 ? -0.047 -5.367 -1.352 1.00 96.50 350 LEU A O 1
ATOM 2543 N N . ARG A 1 351 ? 0.321 -7.507 -0.792 1.00 95.94 351 ARG A N 1
ATOM 2544 C CA . ARG A 1 351 ? 1.782 -7.411 -0.894 1.00 95.94 351 ARG A CA 1
ATOM 2545 C C . ARG A 1 351 ? 2.235 -7.086 -2.318 1.00 95.94 351 ARG A C 1
ATOM 2547 O O . ARG A 1 351 ? 3.173 -6.309 -2.484 1.00 95.94 351 ARG A O 1
ATOM 2554 N N . ARG A 1 352 ? 1.586 -7.643 -3.348 1.00 96.50 352 ARG A N 1
ATOM 2555 C CA . ARG A 1 352 ? 1.897 -7.366 -4.762 1.00 96.50 352 ARG A CA 1
ATOM 2556 C C . ARG A 1 352 ? 1.490 -5.951 -5.185 1.00 96.50 352 ARG A C 1
ATOM 2558 O O . ARG A 1 352 ? 2.250 -5.329 -5.921 1.00 96.50 352 ARG A O 1
ATOM 2565 N N . LEU A 1 353 ? 0.389 -5.397 -4.674 1.00 96.25 353 LEU A N 1
ATOM 2566 C CA . LEU A 1 353 ? -0.017 -4.005 -4.930 1.00 96.25 353 LEU A CA 1
ATOM 2567 C C . LEU A 1 353 ? 1.025 -2.992 -4.421 1.00 96.25 353 LEU A C 1
ATOM 2569 O O . LEU A 1 353 ? 1.296 -1.991 -5.083 1.00 96.25 353 LEU A O 1
ATOM 2573 N N . ARG A 1 354 ? 1.689 -3.293 -3.296 1.00 95.62 354 ARG A N 1
ATOM 2574 C CA . ARG A 1 354 ? 2.760 -2.459 -2.706 1.00 95.62 354 ARG A CA 1
ATOM 2575 C C . ARG A 1 354 ? 4.080 -2.495 -3.498 1.00 95.62 354 ARG A C 1
ATOM 2577 O O . ARG A 1 354 ? 4.971 -1.668 -3.275 1.00 95.62 354 ARG A O 1
ATOM 2584 N N . MET A 1 355 ? 4.248 -3.449 -4.420 1.00 94.94 355 MET A N 1
ATOM 2585 C CA . MET A 1 355 ? 5.505 -3.645 -5.151 1.00 94.94 355 MET A CA 1
ATOM 2586 C C . MET A 1 355 ? 5.793 -2.522 -6.158 1.00 94.94 355 MET A C 1
ATOM 2588 O O . MET A 1 355 ? 4.905 -1.948 -6.794 1.00 94.94 355 MET A O 1
ATOM 2592 N N . SER A 1 356 ? 7.083 -2.245 -6.368 1.00 95.00 356 SER A N 1
ATOM 2593 C CA . SER A 1 356 ? 7.546 -1.381 -7.462 1.00 95.00 356 SER A CA 1
ATOM 2594 C C . SER A 1 356 ? 7.231 -1.989 -8.835 1.00 95.00 356 SER A C 1
ATOM 2596 O O . SER A 1 356 ? 7.037 -3.199 -8.958 1.00 95.00 356 SER A O 1
ATOM 2598 N N . ARG A 1 357 ? 7.229 -1.158 -9.886 1.00 94.25 357 ARG A N 1
ATOM 2599 C CA . ARG A 1 357 ? 6.978 -1.591 -11.273 1.00 94.25 357 ARG A CA 1
ATOM 2600 C C . ARG A 1 357 ? 7.934 -2.696 -11.730 1.00 94.25 357 ARG A C 1
ATOM 2602 O O . ARG A 1 357 ? 7.497 -3.665 -12.329 1.00 94.25 357 ARG A O 1
ATOM 2609 N N . ILE A 1 358 ? 9.211 -2.610 -11.355 1.00 94.56 358 ILE A N 1
ATOM 2610 C CA . ILE A 1 358 ? 10.224 -3.644 -11.637 1.00 94.56 358 ILE A CA 1
ATOM 2611 C C . ILE A 1 358 ? 9.792 -5.027 -11.123 1.00 94.56 358 ILE A C 1
ATOM 2613 O O . ILE A 1 358 ? 10.020 -6.042 -11.772 1.00 94.56 358 ILE A O 1
ATOM 2617 N N . ASN A 1 359 ? 9.159 -5.067 -9.951 1.00 94.38 359 ASN A N 1
ATOM 2618 C CA . ASN A 1 359 ? 8.729 -6.301 -9.299 1.00 94.38 359 ASN A CA 1
ATOM 2619 C C . ASN A 1 359 ? 7.344 -6.793 -9.757 1.00 94.38 359 ASN A C 1
ATOM 2621 O O . ASN A 1 359 ? 6.956 -7.912 -9.400 1.00 94.38 359 ASN A O 1
ATOM 2625 N N . ARG A 1 360 ? 6.636 -5.976 -10.545 1.00 94.12 360 ARG A N 1
ATOM 2626 C CA . ARG A 1 360 ? 5.367 -6.262 -11.226 1.00 94.12 360 ARG A CA 1
ATOM 2627 C C . ARG A 1 360 ? 5.604 -6.322 -12.737 1.00 94.12 360 ARG A C 1
ATOM 2629 O O . ARG A 1 360 ? 5.111 -5.483 -13.487 1.00 94.12 360 ARG A O 1
ATOM 2636 N N . ALA A 1 361 ? 6.418 -7.289 -13.159 1.00 95.19 361 ALA A N 1
ATOM 2637 C CA . ALA A 1 361 ? 6.716 -7.504 -14.569 1.00 95.19 361 ALA A CA 1
ATOM 2638 C C . ALA A 1 361 ? 5.426 -7.805 -15.360 1.00 95.19 361 ALA A C 1
ATOM 2640 O O . ALA A 1 361 ? 4.559 -8.509 -14.827 1.00 95.19 361 ALA A O 1
ATOM 2641 N N . PRO A 1 362 ? 5.296 -7.291 -16.598 1.00 96.50 362 PRO A N 1
ATOM 2642 C CA . PRO A 1 362 ? 4.154 -7.590 -17.453 1.00 96.50 362 PRO A CA 1
ATOM 2643 C C . PRO A 1 362 ? 4.072 -9.090 -17.747 1.00 96.50 362 PRO A C 1
ATOM 2645 O O . PRO A 1 362 ? 5.087 -9.796 -17.741 1.00 96.50 362 PRO A O 1
ATOM 2648 N N . LEU A 1 363 ? 2.860 -9.572 -18.005 1.00 96.31 363 LEU A N 1
ATOM 2649 C CA . LEU A 1 363 ? 2.609 -10.960 -18.379 1.00 96.31 363 LEU A CA 1
ATOM 2650 C C . LEU A 1 363 ? 1.935 -11.003 -19.753 1.00 96.31 363 LEU A C 1
ATOM 2652 O O . LEU A 1 363 ? 0.946 -10.309 -19.970 1.00 96.31 363 LEU A O 1
ATOM 2656 N N . SER A 1 364 ? 2.483 -11.798 -20.670 1.00 96.00 364 SER A N 1
ATOM 2657 C CA . SER A 1 364 ? 1.937 -11.957 -22.019 1.00 96.00 364 SER A CA 1
ATOM 2658 C C . SER A 1 364 ? 0.804 -12.982 -22.057 1.00 96.00 364 SER A C 1
ATOM 2660 O O . SER A 1 364 ? 0.814 -13.934 -21.271 1.00 96.00 364 SER A O 1
ATOM 2662 N N . LEU A 1 365 ? -0.128 -12.838 -23.006 1.00 94.44 365 LEU A N 1
ATOM 2663 C CA . LEU A 1 365 ? -1.204 -13.817 -23.234 1.00 94.44 365 LEU A CA 1
ATOM 2664 C C . LEU A 1 365 ? -0.663 -15.234 -23.453 1.00 94.44 365 LEU A C 1
ATOM 2666 O O . LEU A 1 365 ? -1.122 -16.171 -22.806 1.00 94.44 365 LEU A O 1
ATOM 2670 N N . SER A 1 366 ? 0.388 -15.375 -24.264 1.00 93.69 366 SER A N 1
ATOM 2671 C CA . SER A 1 366 ? 1.081 -16.649 -24.506 1.00 93.69 366 SER A CA 1
ATOM 2672 C C . SER A 1 366 ? 1.543 -17.344 -23.226 1.00 93.69 366 SER A C 1
ATOM 2674 O O . SER A 1 366 ? 1.450 -18.560 -23.116 1.00 93.69 366 SER A O 1
ATOM 2676 N N . LYS A 1 367 ? 2.009 -16.589 -22.224 1.00 92.56 367 LYS A N 1
ATOM 2677 C CA . LYS A 1 367 ? 2.452 -17.154 -20.943 1.00 92.56 367 LYS A CA 1
ATOM 2678 C C . LYS A 1 367 ? 1.285 -17.525 -20.044 1.00 92.56 367 LYS A C 1
ATOM 2680 O O . LYS A 1 367 ? 1.395 -18.491 -19.301 1.00 92.56 367 LYS A O 1
ATOM 2685 N N . ILE A 1 368 ? 0.183 -16.779 -20.103 1.00 92.31 368 ILE A N 1
ATOM 2686 C CA . ILE A 1 368 ? -1.048 -17.139 -19.388 1.00 92.31 368 ILE A CA 1
ATOM 2687 C C . ILE A 1 368 ? -1.592 -18.457 -19.951 1.00 92.31 368 ILE A C 1
ATOM 2689 O O . ILE A 1 368 ? -1.872 -19.379 -19.189 1.00 92.31 368 ILE A O 1
ATOM 2693 N N . VAL A 1 369 ? -1.665 -18.573 -21.279 1.00 91.06 369 VAL A N 1
ATOM 2694 C CA . VAL A 1 369 ? -2.078 -19.803 -21.968 1.00 91.06 369 VAL A CA 1
ATOM 2695 C C . VAL A 1 369 ? -1.097 -20.938 -21.689 1.00 91.06 369 VAL A C 1
ATOM 2697 O O . VAL A 1 369 ? -1.511 -21.995 -21.241 1.00 91.06 369 VAL A O 1
ATOM 2700 N N . GLY A 1 370 ? 0.209 -20.713 -21.833 1.00 88.19 370 GLY A N 1
ATOM 2701 C CA . GLY A 1 370 ? 1.220 -21.753 -21.622 1.00 88.19 370 GLY A CA 1
ATOM 2702 C C . GLY A 1 370 ? 1.244 -22.326 -20.202 1.00 88.19 370 GLY A C 1
ATOM 2703 O O . GLY A 1 370 ? 1.498 -23.509 -20.026 1.00 88.19 370 GLY A O 1
ATOM 2704 N N . VAL A 1 371 ? 0.936 -21.526 -19.174 1.00 84.19 371 VAL A N 1
ATOM 2705 C CA . VAL A 1 371 ? 0.800 -22.046 -17.799 1.00 84.19 371 VAL A CA 1
ATOM 2706 C C . VAL A 1 371 ? -0.490 -22.854 -17.623 1.00 84.19 371 VAL A C 1
ATOM 2708 O O . VAL A 1 371 ? -0.532 -23.754 -16.790 1.00 84.19 371 VAL A O 1
ATOM 2711 N N . THR A 1 372 ? -1.534 -22.548 -18.394 1.00 77.31 372 THR A N 1
ATOM 2712 C CA . THR A 1 372 ? -2.858 -23.173 -18.251 1.00 77.31 372 THR A CA 1
ATOM 2713 C C . THR A 1 372 ? -3.034 -24.427 -19.108 1.00 77.31 372 THR A C 1
ATOM 2715 O O . THR A 1 372 ? -3.684 -25.358 -18.652 1.00 77.31 372 THR A O 1
ATOM 2718 N N . ALA A 1 373 ? -2.391 -24.494 -20.276 1.00 75.31 373 ALA A N 1
ATOM 2719 C CA . ALA A 1 373 ? -2.477 -25.593 -21.245 1.00 75.31 373 ALA A CA 1
ATOM 2720 C C . ALA A 1 373 ? -1.502 -26.762 -20.980 1.00 75.31 373 ALA A C 1
ATOM 2722 O O . ALA A 1 373 ? -1.362 -27.667 -21.800 1.00 75.31 373 ALA A O 1
ATOM 2723 N N . ASN A 1 374 ? -0.782 -26.762 -19.854 1.00 79.25 374 ASN A N 1
ATOM 2724 C CA . ASN A 1 374 ? 0.067 -27.896 -19.493 1.00 79.25 374 ASN A CA 1
ATOM 2725 C C . ASN A 1 374 ? -0.806 -29.104 -19.111 1.00 79.25 374 ASN A C 1
ATOM 2727 O O . ASN A 1 374 ? -1.634 -29.002 -18.205 1.00 79.25 374 ASN A O 1
ATOM 2731 N N . LYS A 1 375 ? -0.556 -30.265 -19.735 1.00 70.19 375 LYS A N 1
ATOM 2732 C CA . LYS A 1 375 ? -1.357 -31.505 -19.601 1.00 70.19 375 LYS A CA 1
ATOM 2733 C C . LYS A 1 375 ? -1.625 -31.953 -18.156 1.00 70.19 375 LYS A C 1
ATOM 2735 O O . LYS A 1 375 ? -2.653 -32.550 -17.869 1.00 70.19 375 LYS A O 1
ATOM 2740 N N . HIS A 1 376 ? -0.709 -31.684 -17.226 1.00 69.81 376 HIS A N 1
ATOM 2741 C CA . HIS A 1 376 ? -0.876 -32.051 -15.811 1.00 69.81 376 HIS A CA 1
ATOM 2742 C C . HIS A 1 376 ? -1.736 -31.072 -15.008 1.00 69.81 376 HIS A C 1
ATOM 2744 O O . HIS A 1 376 ? -2.205 -31.400 -13.923 1.00 69.81 376 HIS A O 1
ATOM 2750 N N . SER A 1 377 ? -1.934 -29.860 -15.513 1.00 70.38 377 SER A N 1
ATOM 2751 C CA . SER A 1 377 ? -2.546 -28.770 -14.762 1.00 70.38 377 SER A CA 1
ATOM 2752 C C . SER A 1 377 ? -3.804 -28.200 -15.411 1.00 70.38 377 SER A C 1
ATOM 2754 O O . SER A 1 377 ? -4.497 -27.405 -14.786 1.00 70.38 377 SER A O 1
ATOM 2756 N N . GLU A 1 378 ? -4.130 -28.648 -16.619 1.00 72.50 378 GLU A N 1
ATOM 2757 C CA . GLU A 1 378 ? -5.320 -28.263 -17.378 1.00 72.50 378 GLU A CA 1
ATOM 2758 C C . GLU A 1 378 ? -6.610 -28.456 -16.564 1.00 72.50 378 GLU A C 1
ATOM 2760 O O . GLU A 1 378 ? -7.322 -27.484 -16.314 1.00 72.50 378 GLU A O 1
ATOM 2765 N N . LYS A 1 379 ? -6.810 -29.648 -15.977 1.00 72.50 379 LYS A N 1
ATOM 2766 C CA . LYS A 1 379 ? -7.946 -29.947 -15.077 1.00 72.50 379 LYS A CA 1
ATOM 2767 C C . LYS A 1 379 ? -8.009 -29.036 -13.847 1.00 72.50 379 LYS A C 1
ATOM 2769 O O . LYS A 1 379 ? -9.074 -28.750 -13.316 1.00 72.50 379 LYS A O 1
ATOM 2774 N N . THR A 1 380 ? -6.857 -28.562 -13.374 1.00 77.88 380 THR A N 1
ATOM 2775 C CA . THR A 1 380 ? -6.774 -27.684 -12.200 1.00 77.88 380 THR A CA 1
ATOM 2776 C C . THR A 1 380 ? -7.099 -26.233 -12.550 1.00 77.88 380 THR A C 1
ATOM 2778 O O . THR A 1 380 ? -7.408 -25.454 -11.647 1.00 77.88 380 THR A O 1
ATOM 2781 N N . TYR A 1 381 ? -7.003 -25.839 -13.820 1.00 77.88 381 TYR A N 1
ATOM 2782 C CA . TYR A 1 381 ? -7.095 -24.447 -14.270 1.00 77.88 381 TYR A CA 1
ATOM 2783 C C . TYR A 1 381 ? -8.302 -24.146 -15.158 1.00 77.88 381 TYR A C 1
ATOM 2785 O O . TYR A 1 381 ? -8.528 -22.982 -15.518 1.00 77.88 381 TYR A O 1
ATOM 2793 N N . GLU A 1 382 ? -9.077 -25.171 -15.482 1.00 82.69 382 GLU A N 1
ATOM 2794 C CA . GLU A 1 382 ? -10.371 -25.054 -16.131 1.00 82.69 382 GLU A CA 1
ATOM 2795 C C . GLU A 1 382 ? -11.352 -24.262 -15.250 1.00 82.69 382 GLU A C 1
ATOM 2797 O O . GLU A 1 382 ? -11.367 -24.394 -14.026 1.00 82.69 382 GLU A O 1
ATOM 2802 N N . GLY A 1 383 ? -12.101 -23.339 -15.858 1.00 83.56 383 GLY A N 1
ATOM 2803 C CA . GLY A 1 383 ? -13.093 -22.498 -15.170 1.00 83.56 383 GLY A CA 1
ATOM 2804 C C . GLY A 1 383 ? -12.553 -21.478 -14.151 1.00 83.56 383 GLY A C 1
ATOM 2805 O O . GLY A 1 383 ? -13.315 -20.646 -13.663 1.00 83.56 383 GLY A O 1
ATOM 2806 N N . LYS A 1 384 ? -11.254 -21.486 -13.826 1.00 90.44 384 LYS A N 1
ATOM 2807 C CA . LYS A 1 384 ? -10.666 -20.580 -12.825 1.00 90.44 384 LYS A CA 1
ATOM 2808 C C . LYS A 1 384 ? -10.264 -19.226 -13.402 1.00 90.44 384 LYS A C 1
ATOM 2810 O O . LYS A 1 384 ? -9.703 -19.122 -14.497 1.00 90.44 384 LYS A O 1
ATOM 2815 N N . ILE A 1 385 ? -10.449 -18.185 -12.593 1.00 93.75 385 ILE A N 1
ATOM 2816 C CA . ILE A 1 385 ? -10.079 -16.810 -12.934 1.00 93.75 385 ILE A CA 1
ATOM 2817 C C . ILE A 1 385 ? -8.563 -16.642 -12.816 1.00 93.75 385 ILE A C 1
ATOM 2819 O O . ILE A 1 385 ? -7.951 -16.984 -11.802 1.00 93.75 385 ILE A O 1
ATOM 2823 N N . ARG A 1 386 ? -7.932 -16.065 -13.839 1.00 93.88 386 ARG A N 1
ATOM 2824 C CA . ARG A 1 386 ? -6.479 -15.834 -13.871 1.00 93.88 386 ARG A CA 1
ATOM 2825 C C . ARG A 1 386 ? -6.177 -14.415 -13.402 1.00 93.88 386 ARG A C 1
ATOM 2827 O O . ARG A 1 386 ? -6.401 -13.458 -14.134 1.00 93.88 386 ARG A O 1
ATOM 2834 N N . ALA A 1 387 ? -5.660 -14.259 -12.187 1.00 95.38 387 ALA A N 1
ATOM 2835 C CA . ALA A 1 387 ? -5.356 -12.957 -11.599 1.00 95.38 387 ALA A CA 1
ATOM 2836 C C . ALA A 1 387 ? -3.870 -12.587 -11.724 1.00 95.38 387 ALA A C 1
ATOM 2838 O O . ALA A 1 387 ? -2.967 -13.308 -11.286 1.00 95.38 387 ALA A O 1
ATOM 2839 N N . VAL A 1 388 ? -3.612 -11.401 -12.277 1.00 96.38 388 VAL A N 1
ATOM 2840 C CA . VAL A 1 388 ? -2.280 -10.860 -12.556 1.00 96.38 388 VAL A CA 1
ATOM 2841 C C . VAL A 1 388 ? -2.164 -9.457 -11.966 1.00 96.38 388 VAL A C 1
ATOM 2843 O O . VAL A 1 388 ? -2.705 -8.489 -12.488 1.00 96.38 388 VAL A O 1
ATOM 2846 N N . VAL A 1 389 ? -1.381 -9.295 -10.898 1.00 96.31 389 VAL A N 1
ATOM 2847 C CA . VAL A 1 389 ? -1.119 -7.969 -10.294 1.00 96.31 389 VAL A CA 1
ATOM 2848 C C . VAL A 1 389 ? -0.026 -7.220 -11.080 1.00 96.31 389 VAL A C 1
ATOM 2850 O O . VAL A 1 389 ? 1.034 -6.875 -10.551 1.00 96.31 389 VAL A O 1
ATOM 2853 N N . ALA A 1 390 ? -0.248 -7.036 -12.379 1.00 96.56 390 ALA A N 1
ATOM 2854 C CA . ALA A 1 390 ? 0.611 -6.329 -13.327 1.00 96.56 390 ALA A CA 1
ATOM 2855 C C . ALA A 1 390 ? -0.210 -5.938 -14.573 1.00 96.56 390 ALA A C 1
ATOM 2857 O O . ALA A 1 390 ? -1.434 -6.067 -14.579 1.00 96.56 390 ALA A O 1
ATOM 2858 N N . SER A 1 391 ? 0.458 -5.437 -15.612 1.00 96.56 391 SER A N 1
ATOM 2859 C CA . SER A 1 391 ? -0.150 -5.242 -16.929 1.00 96.56 391 SER A CA 1
ATOM 2860 C C . SER A 1 391 ? -0.115 -6.534 -17.744 1.00 96.56 391 SER A C 1
ATOM 2862 O O . SER A 1 391 ? 0.928 -7.193 -17.801 1.00 96.56 391 SER A O 1
ATOM 2864 N N . VAL A 1 392 ? -1.217 -6.850 -18.412 1.00 97.75 392 VAL A N 1
ATOM 2865 C CA . VAL A 1 392 ? -1.296 -7.937 -19.391 1.00 97.75 392 VAL A CA 1
ATOM 2866 C C . VAL A 1 392 ? -1.050 -7.372 -20.786 1.00 97.75 392 VAL A C 1
ATOM 2868 O O . VAL A 1 392 ? -1.644 -6.357 -21.156 1.00 97.75 392 VAL A O 1
ATOM 2871 N N . THR A 1 393 ? -0.139 -8.006 -21.523 1.00 97.44 393 THR A N 1
ATOM 2872 C CA . THR A 1 393 ? 0.286 -7.591 -22.866 1.00 97.44 393 THR A CA 1
ATOM 2873 C C . THR A 1 393 ? -0.063 -8.645 -23.905 1.00 97.44 393 THR A C 1
ATOM 2875 O O . THR A 1 393 ? -0.066 -9.842 -23.610 1.00 97.44 393 THR A O 1
ATOM 2878 N N . ASP A 1 394 ? -0.307 -8.202 -25.132 1.00 96.56 394 ASP A N 1
ATOM 2879 C CA . ASP A 1 394 ? -0.541 -9.099 -26.260 1.00 96.56 394 ASP A CA 1
ATOM 2880 C C . ASP A 1 394 ? 0.745 -9.838 -26.672 1.00 96.56 394 ASP A C 1
ATOM 2882 O O . ASP A 1 394 ? 1.860 -9.387 -26.394 1.00 96.56 394 ASP A O 1
ATOM 2886 N N . ASP A 1 395 ? 0.575 -10.993 -27.306 1.00 95.62 395 ASP A N 1
ATOM 2887 C CA . ASP A 1 395 ? 1.634 -11.742 -27.972 1.00 95.62 395 ASP A CA 1
ATOM 2888 C C . ASP A 1 395 ? 1.102 -12.253 -29.311 1.00 95.62 395 ASP A C 1
ATOM 2890 O O . ASP A 1 395 ? 0.300 -13.188 -29.365 1.00 95.62 395 ASP A O 1
ATOM 2894 N N . THR A 1 396 ? 1.551 -11.627 -30.393 1.00 94.00 396 THR A N 1
ATOM 2895 C CA . THR A 1 396 ? 1.108 -11.920 -31.762 1.00 94.00 396 THR A CA 1
ATOM 2896 C C . THR A 1 396 ? 1.507 -13.314 -32.240 1.00 94.00 396 THR A C 1
ATOM 2898 O O . THR A 1 396 ? 0.931 -13.812 -33.198 1.00 94.00 396 THR A O 1
ATOM 2901 N N . ARG A 1 397 ? 2.466 -13.965 -31.569 1.00 95.62 397 ARG A N 1
ATOM 2902 C CA . ARG A 1 397 ? 2.924 -15.324 -31.906 1.00 95.62 397 ARG A CA 1
ATOM 2903 C C . ARG A 1 397 ? 1.943 -16.408 -31.475 1.00 95.62 397 ARG A C 1
ATOM 2905 O O . ARG A 1 397 ? 2.021 -17.530 -31.956 1.00 95.62 397 ARG A O 1
ATOM 2912 N N . LEU A 1 398 ? 1.066 -16.098 -30.523 1.00 93.06 398 LEU A N 1
ATOM 2913 C CA . LEU A 1 398 ? -0.054 -16.966 -30.194 1.00 93.06 398 LEU A CA 1
ATOM 2914 C C . LEU A 1 398 ? -1.142 -16.687 -31.226 1.00 93.06 398 LEU A C 1
ATOM 2916 O O . LEU A 1 398 ? -1.560 -15.540 -31.319 1.00 93.06 398 LEU A O 1
ATOM 2920 N N . TYR A 1 399 ? -1.599 -17.686 -31.974 1.00 91.94 399 TYR A N 1
ATOM 2921 C CA . TYR A 1 399 ? -2.638 -17.496 -32.993 1.00 91.94 399 TYR A CA 1
ATOM 2922 C C . TYR A 1 399 ? -4.036 -17.497 -32.366 1.00 91.94 399 TYR A C 1
ATOM 2924 O O . TYR A 1 399 ? -4.763 -16.505 -32.451 1.00 91.94 399 TYR A O 1
ATOM 2932 N N . GLU A 1 400 ? -4.359 -18.559 -31.633 1.00 90.19 400 GLU A N 1
ATOM 2933 C CA . GLU A 1 400 ? -5.660 -18.752 -30.999 1.00 90.19 400 GLU A CA 1
ATOM 2934 C C . GLU A 1 400 ? -5.591 -18.484 -29.495 1.00 90.19 400 GLU A C 1
ATOM 2936 O O . GLU A 1 400 ? -4.695 -18.955 -28.790 1.00 90.19 400 GLU A O 1
ATOM 2941 N N . VAL A 1 401 ? -6.541 -17.695 -28.995 1.00 91.50 401 VAL A N 1
ATOM 2942 C CA . VAL A 1 401 ? -6.685 -17.414 -27.565 1.00 91.50 401 VAL A CA 1
ATOM 2943 C C . VAL A 1 401 ? -7.885 -18.214 -27.062 1.00 91.50 401 VAL A C 1
ATOM 2945 O O . VAL A 1 401 ? -8.979 -18.009 -27.579 1.00 91.50 401 VAL A O 1
ATOM 2948 N N . PRO A 1 402 ? -7.724 -19.107 -26.070 1.00 90.94 402 PRO A N 1
ATOM 2949 C CA . PRO A 1 402 ? -8.859 -19.826 -25.513 1.00 90.94 402 PRO A CA 1
ATOM 2950 C C . PRO A 1 402 ? -9.725 -18.900 -24.654 1.00 90.94 402 PRO A C 1
ATOM 2952 O O . PRO A 1 402 ? -9.226 -17.948 -24.042 1.00 90.94 402 PRO A O 1
ATOM 2955 N N . LYS A 1 403 ? -11.019 -19.219 -24.556 1.00 92.06 403 LYS A N 1
ATOM 2956 C CA . LYS A 1 403 ? -11.965 -18.500 -23.697 1.00 92.06 403 LYS A CA 1
ATOM 2957 C C . LYS A 1 403 ? -11.493 -18.540 -22.245 1.00 92.06 403 LYS A C 1
ATOM 2959 O O . LYS A 1 403 ? -11.295 -19.607 -21.665 1.00 92.06 403 LYS A O 1
ATOM 2964 N N . MET A 1 404 ? -11.292 -17.369 -21.646 1.00 90.38 404 MET A N 1
ATOM 2965 C CA . MET A 1 404 ? -10.843 -17.265 -20.261 1.00 90.38 404 MET A CA 1
ATOM 2966 C C . MET A 1 404 ? -11.189 -15.929 -19.624 1.00 90.38 404 MET A C 1
ATOM 2968 O O . MET A 1 404 ? -11.253 -14.898 -20.289 1.00 90.38 404 MET A O 1
ATOM 2972 N N . THR A 1 405 ? -11.303 -15.951 -18.302 1.00 94.69 405 THR A N 1
ATOM 2973 C CA . THR A 1 405 ? -11.495 -14.755 -17.489 1.00 94.69 405 THR A CA 1
ATOM 2974 C C . THR A 1 405 ? -10.168 -14.342 -16.859 1.00 94.69 405 THR A C 1
ATOM 2976 O O . THR A 1 405 ? -9.552 -15.111 -16.111 1.00 94.69 405 THR A O 1
ATOM 2979 N N . ILE A 1 406 ? -9.708 -13.128 -17.159 1.00 95.69 406 ILE A N 1
ATOM 2980 C CA . ILE A 1 406 ? -8.445 -12.588 -16.645 1.00 95.69 406 ILE A CA 1
ATOM 2981 C C . ILE A 1 406 ? -8.737 -11.348 -15.808 1.00 95.69 406 ILE A C 1
ATOM 2983 O O . ILE A 1 406 ? -9.382 -10.417 -16.274 1.00 95.69 406 ILE A O 1
ATOM 2987 N N . CYS A 1 407 ? -8.188 -11.301 -14.595 1.00 96.94 407 CYS A N 1
ATOM 2988 C CA . CYS A 1 407 ? -8.162 -10.100 -13.769 1.00 96.94 407 CYS A CA 1
ATOM 2989 C C . CYS A 1 407 ? -6.769 -9.468 -13.809 1.00 96.94 407 CYS A C 1
ATOM 2991 O O . CYS A 1 407 ? -5.777 -10.136 -13.503 1.00 96.94 407 CYS A O 1
ATOM 2993 N N . ALA A 1 408 ? -6.669 -8.180 -14.135 1.00 97.38 408 ALA A N 1
ATOM 2994 C CA . ALA A 1 408 ? -5.387 -7.478 -14.142 1.00 97.38 408 ALA A CA 1
ATOM 2995 C C . ALA A 1 408 ? -5.489 -6.019 -13.692 1.00 97.38 408 ALA A C 1
ATOM 2997 O O . ALA A 1 408 ? -6.569 -5.450 -13.597 1.00 97.38 408 ALA A O 1
ATOM 2998 N N . LEU A 1 409 ? -4.336 -5.390 -13.422 1.00 96.19 409 LEU A N 1
ATOM 2999 C CA . LEU A 1 409 ? -4.305 -3.948 -13.143 1.00 96.19 409 LEU A CA 1
ATOM 3000 C C . LEU A 1 409 ? -4.523 -3.124 -14.413 1.00 96.19 409 LEU A C 1
ATOM 3002 O O . LEU A 1 409 ? -5.078 -2.033 -14.351 1.00 96.19 409 LEU A O 1
ATOM 3006 N N . ARG A 1 410 ? -4.002 -3.609 -15.545 1.00 96.56 410 ARG A N 1
ATOM 3007 C CA . ARG A 1 410 ? -4.120 -2.973 -16.860 1.00 96.56 410 ARG A CA 1
ATOM 3008 C C . ARG A 1 410 ? -4.083 -4.031 -17.954 1.00 96.56 410 ARG A C 1
ATOM 3010 O O . ARG A 1 410 ? -3.327 -4.995 -17.843 1.00 96.56 410 ARG A O 1
ATOM 3017 N N . PHE A 1 411 ? -4.805 -3.772 -19.034 1.00 97.62 411 PHE A N 1
ATOM 3018 C CA . PHE A 1 411 ? -4.726 -4.519 -20.284 1.00 97.62 411 PHE A CA 1
ATOM 3019 C C . PHE A 1 411 ? -4.270 -3.575 -21.392 1.00 97.62 411 PHE A C 1
ATOM 3021 O O . PHE A 1 411 ? -4.736 -2.436 -21.460 1.00 97.62 411 PHE A O 1
ATOM 3028 N N . THR A 1 412 ? -3.354 -4.025 -22.247 1.00 97.75 412 THR A N 1
ATOM 3029 C CA . THR A 1 412 ? -3.106 -3.342 -23.525 1.00 97.75 412 THR A CA 1
ATOM 3030 C C . THR A 1 412 ? -4.337 -3.475 -24.420 1.00 97.75 412 THR A C 1
ATOM 3032 O O . THR A 1 412 ? -4.994 -4.514 -24.378 1.00 97.75 412 THR A O 1
ATOM 3035 N N . ALA A 1 413 ? -4.631 -2.463 -25.242 1.00 97.12 413 ALA A N 1
ATOM 3036 C CA . ALA A 1 413 ? -5.825 -2.446 -26.094 1.00 97.12 413 ALA A CA 1
ATOM 3037 C C . ALA A 1 413 ? -5.929 -3.692 -26.992 1.00 97.12 413 ALA A C 1
ATOM 3039 O O . ALA A 1 413 ? -6.968 -4.343 -27.021 1.00 97.12 413 ALA A O 1
ATOM 3040 N N . THR A 1 414 ? -4.818 -4.084 -27.621 1.00 96.75 414 THR A N 1
ATOM 3041 C CA . THR A 1 414 ? -4.739 -5.285 -28.466 1.00 96.75 414 THR A CA 1
ATOM 3042 C C . THR A 1 414 ? -5.017 -6.571 -27.684 1.00 96.75 414 THR A C 1
ATOM 3044 O O . THR A 1 414 ? -5.786 -7.413 -28.133 1.00 96.75 414 THR A O 1
ATOM 3047 N N . ALA A 1 415 ? -4.468 -6.703 -26.473 1.00 96.62 415 ALA A N 1
ATOM 3048 C CA . ALA A 1 415 ? -4.723 -7.868 -25.623 1.00 96.62 415 ALA A CA 1
ATOM 3049 C C . ALA A 1 415 ? -6.195 -7.970 -25.213 1.00 96.62 415 ALA A C 1
ATOM 3051 O O . ALA A 1 415 ? -6.756 -9.060 -25.260 1.00 96.62 415 ALA A O 1
ATOM 3052 N N . ARG A 1 416 ? -6.814 -6.845 -24.828 1.00 96.75 416 ARG A N 1
ATOM 3053 C CA . ARG A 1 416 ? -8.233 -6.802 -24.454 1.00 96.75 416 ARG A CA 1
ATOM 3054 C C . ARG A 1 416 ? -9.116 -7.251 -25.619 1.00 96.75 416 ARG A C 1
ATOM 3056 O O . ARG A 1 416 ? -9.881 -8.193 -25.453 1.00 96.75 416 ARG A O 1
ATOM 3063 N N . ALA A 1 417 ? -8.914 -6.665 -26.800 1.00 96.38 417 ALA A N 1
ATOM 3064 C CA . ALA A 1 417 ? -9.683 -7.000 -27.996 1.00 96.38 417 ALA A CA 1
ATOM 3065 C C . ALA A 1 417 ? -9.595 -8.493 -28.353 1.00 96.38 417 ALA A C 1
ATOM 3067 O O . ALA A 1 417 ? -10.588 -9.105 -28.734 1.00 96.38 417 ALA A O 1
ATOM 3068 N N . ARG A 1 418 ? -8.420 -9.115 -28.193 1.00 96.00 418 ARG A N 1
ATOM 3069 C CA . ARG A 1 418 ? -8.244 -10.549 -28.466 1.00 96.00 418 ARG A CA 1
ATOM 3070 C C . ARG A 1 418 ? -8.905 -11.454 -27.430 1.00 96.00 418 ARG A C 1
ATOM 3072 O O . ARG A 1 418 ? -9.422 -12.501 -27.807 1.00 96.00 418 ARG A O 1
ATOM 3079 N N . ILE A 1 419 ? -8.888 -11.071 -26.153 1.00 95.81 419 ILE A N 1
ATOM 3080 C CA . ILE A 1 419 ? -9.573 -11.820 -25.088 1.00 95.81 419 ILE A CA 1
ATOM 3081 C C . ILE A 1 419 ? -11.088 -11.767 -25.308 1.00 95.81 419 ILE A C 1
ATOM 3083 O O . ILE A 1 419 ? -11.740 -12.806 -25.278 1.00 95.81 419 ILE A O 1
ATOM 3087 N N . GLU A 1 420 ? -11.629 -10.578 -25.571 1.00 95.94 420 GLU A N 1
ATOM 3088 C CA . GLU A 1 420 ? -13.062 -10.372 -25.811 1.00 95.94 420 GLU A CA 1
ATOM 3089 C C . GLU A 1 420 ? -13.518 -11.068 -27.100 1.00 95.94 420 GLU A C 1
ATOM 3091 O O . GLU A 1 420 ? -14.543 -11.746 -27.101 1.00 95.94 420 GLU A O 1
ATOM 3096 N N . LYS A 1 421 ? -12.712 -11.019 -28.173 1.00 95.88 421 LYS A N 1
ATOM 3097 C CA . LYS A 1 421 ? -12.979 -11.755 -29.422 1.00 95.88 421 LYS A CA 1
ATOM 3098 C C . LYS A 1 421 ? -13.040 -13.272 -29.217 1.00 95.88 421 LYS A C 1
ATOM 3100 O O . LYS A 1 421 ? -13.815 -13.944 -29.886 1.00 95.88 421 LYS A O 1
ATOM 3105 N N . ALA A 1 422 ? -12.248 -13.813 -28.294 1.00 94.56 422 ALA A N 1
ATOM 3106 C CA . ALA A 1 422 ? -12.299 -15.223 -27.908 1.00 94.56 422 ALA A CA 1
ATOM 3107 C C . ALA A 1 422 ? -13.487 -15.566 -26.980 1.00 94.56 422 ALA A C 1
ATOM 3109 O O . ALA A 1 422 ? -13.590 -16.694 -26.495 1.00 94.56 422 ALA A O 1
ATOM 3110 N N . GLY A 1 423 ? -14.360 -14.598 -26.675 1.00 94.62 423 GLY A N 1
ATOM 3111 C CA . GLY A 1 423 ? -15.466 -14.747 -25.727 1.00 94.62 423 GLY A CA 1
ATOM 3112 C C . GLY A 1 423 ? -15.021 -14.794 -24.262 1.00 94.62 423 GLY A C 1
ATOM 3113 O O . GLY A 1 423 ? -15.766 -15.279 -23.409 1.00 94.62 423 GLY A O 1
ATOM 3114 N N . GLY A 1 424 ? -13.790 -14.363 -23.972 1.00 94.19 424 GLY A N 1
ATOM 3115 C CA . GLY A 1 424 ? -13.259 -14.204 -22.623 1.00 94.19 424 GLY A CA 1
ATOM 3116 C C . GLY A 1 424 ? -13.638 -12.861 -21.997 1.00 94.19 424 GLY A C 1
ATOM 3117 O O . GLY A 1 424 ? -14.205 -11.987 -22.644 1.00 94.19 424 GLY A O 1
ATOM 3118 N N . GLU A 1 425 ? -13.283 -12.682 -20.727 1.00 95.38 425 GLU A N 1
ATOM 3119 C CA . GLU A 1 425 ? -13.660 -11.495 -19.953 1.00 95.38 425 GLU A CA 1
ATOM 3120 C C . GLU A 1 425 ? -12.437 -10.846 -19.286 1.00 95.38 425 GLU A C 1
ATOM 3122 O O . GLU A 1 425 ? -11.613 -11.518 -18.654 1.00 95.38 425 GLU A O 1
ATOM 3127 N N . CYS A 1 426 ? -12.324 -9.521 -19.412 1.00 96.88 426 CYS A N 1
ATOM 3128 C CA . CYS A 1 426 ? -11.308 -8.709 -18.745 1.00 96.88 426 CYS A CA 1
ATOM 3129 C C . CYS A 1 426 ? -11.886 -8.036 -17.495 1.00 96.88 426 CYS A C 1
ATOM 3131 O O . CYS A 1 426 ? -12.693 -7.119 -17.595 1.00 96.88 426 CYS A O 1
ATOM 3133 N N . ILE A 1 427 ? -11.412 -8.447 -16.321 1.00 96.44 427 ILE A N 1
ATOM 3134 C CA . ILE A 1 427 ? -11.933 -8.027 -15.015 1.00 96.44 427 ILE A CA 1
ATOM 3135 C C . ILE A 1 427 ? -10.932 -7.121 -14.279 1.00 96.44 427 ILE A C 1
ATOM 3137 O O . ILE A 1 427 ? -9.709 -7.262 -14.419 1.00 96.44 427 ILE A O 1
ATOM 3141 N N . THR A 1 428 ? -11.442 -6.201 -13.459 1.00 97.38 428 THR A N 1
ATOM 3142 C CA . THR A 1 428 ? -10.653 -5.376 -12.529 1.00 97.38 428 THR A CA 1
ATOM 3143 C C . THR A 1 428 ? -10.572 -5.983 -11.118 1.00 97.38 428 THR A C 1
ATOM 3145 O O . THR A 1 428 ? -11.349 -6.847 -10.725 1.00 97.38 428 THR A O 1
ATOM 3148 N N . PHE A 1 429 ? -9.605 -5.555 -10.303 1.00 96.56 429 PHE A N 1
ATOM 3149 C CA . PHE A 1 429 ? -9.386 -6.168 -8.980 1.00 96.56 429 PHE A CA 1
ATOM 3150 C C . PHE A 1 429 ? -10.501 -5.899 -7.957 1.00 96.56 429 PHE A C 1
ATOM 3152 O O . PHE A 1 429 ? -10.653 -6.678 -7.016 1.00 96.56 429 PHE A O 1
ATOM 3159 N N . ASP A 1 430 ? -11.254 -4.820 -8.129 1.00 95.88 430 ASP A N 1
ATOM 3160 C CA . ASP A 1 430 ? -12.478 -4.492 -7.395 1.00 95.88 430 ASP A CA 1
ATOM 3161 C C . ASP A 1 430 ? -13.635 -5.419 -7.798 1.00 95.88 430 ASP A C 1
ATOM 3163 O O . ASP A 1 430 ? -14.236 -6.051 -6.932 1.00 95.88 430 ASP A O 1
ATOM 3167 N N . GLN A 1 431 ? -13.865 -5.620 -9.098 1.00 96.06 431 GLN A N 1
ATOM 3168 C CA . GLN A 1 431 ? -14.836 -6.599 -9.600 1.00 96.06 431 GLN A CA 1
ATOM 3169 C C . GLN A 1 431 ? -14.498 -8.028 -9.158 1.00 96.06 431 GLN A C 1
ATOM 3171 O O . GLN A 1 431 ? -15.382 -8.791 -8.768 1.00 96.06 431 GLN A O 1
ATOM 3176 N N . LEU A 1 432 ? -13.211 -8.389 -9.156 1.00 95.94 432 LEU A N 1
ATOM 3177 C CA . LEU A 1 432 ? -12.757 -9.680 -8.645 1.00 95.94 432 LEU A CA 1
ATOM 3178 C C . LEU A 1 432 ? -13.082 -9.847 -7.158 1.00 95.94 432 LEU A C 1
ATOM 3180 O O . LEU A 1 432 ? -13.504 -10.926 -6.753 1.00 95.94 432 LEU A O 1
ATOM 3184 N N . ALA A 1 433 ? -12.898 -8.795 -6.358 1.00 95.19 433 ALA A N 1
ATOM 3185 C CA . ALA A 1 433 ? -13.203 -8.831 -4.933 1.00 95.19 433 ALA A CA 1
ATOM 3186 C C . ALA A 1 433 ? -14.703 -9.038 -4.666 1.00 95.19 433 ALA A C 1
ATOM 3188 O O . ALA A 1 433 ? -15.045 -9.719 -3.704 1.00 95.19 433 ALA A O 1
ATOM 3189 N N . MET A 1 434 ? -15.580 -8.511 -5.530 1.00 95.56 434 MET A N 1
ATOM 3190 C CA . MET A 1 434 ? -17.025 -8.755 -5.444 1.00 95.56 434 MET A CA 1
ATOM 3191 C C . MET A 1 434 ? -17.395 -10.205 -5.785 1.00 95.56 434 MET A C 1
ATOM 3193 O O . MET A 1 434 ? -18.242 -10.788 -5.119 1.00 95.56 434 MET A O 1
ATOM 3197 N N . ARG A 1 435 ? -16.749 -10.811 -6.793 1.00 94.31 435 ARG A N 1
ATOM 3198 C CA . ARG A 1 435 ? -17.035 -12.201 -7.204 1.00 94.31 435 ARG A CA 1
ATOM 3199 C C . ARG A 1 435 ? -16.442 -13.245 -6.262 1.00 94.31 435 ARG A C 1
ATOM 3201 O O . ARG A 1 435 ? -17.074 -14.254 -5.978 1.00 94.31 435 ARG A O 1
ATOM 3208 N N . ALA A 1 436 ? -15.203 -13.033 -5.831 1.00 92.94 436 ALA A N 1
ATOM 3209 C CA . ALA A 1 436 ? -14.428 -13.998 -5.061 1.00 92.94 436 ALA A CA 1
ATOM 3210 C C . ALA A 1 436 ? -13.672 -13.290 -3.920 1.00 92.94 436 ALA A C 1
ATOM 3212 O O . ALA A 1 436 ? -12.446 -13.144 -3.990 1.00 92.94 436 ALA A O 1
ATOM 3213 N N . PRO A 1 437 ? -14.364 -12.873 -2.841 1.00 92.25 437 PRO A N 1
ATOM 3214 C CA . PRO A 1 437 ? -13.757 -12.108 -1.746 1.00 92.25 437 PRO A CA 1
ATOM 3215 C C . PRO A 1 437 ? -12.677 -12.894 -0.989 1.00 92.25 437 PRO A C 1
ATOM 3217 O O . PRO A 1 437 ? -11.726 -12.310 -0.472 1.00 92.25 437 PRO A O 1
ATOM 3220 N N . THR A 1 438 ? -12.776 -14.225 -0.953 1.00 90.62 438 THR A N 1
ATOM 3221 C CA . THR A 1 438 ? -11.769 -15.120 -0.358 1.00 90.62 438 THR A CA 1
ATOM 3222 C C . THR A 1 438 ? -10.712 -15.590 -1.363 1.00 90.62 438 THR A C 1
ATOM 3224 O O . THR A 1 438 ? -9.712 -16.190 -0.960 1.00 90.62 438 THR A O 1
ATOM 3227 N N . GLY A 1 439 ? -10.885 -15.301 -2.657 1.00 89.06 439 GLY A N 1
ATOM 3228 C CA . GLY A 1 439 ? -10.033 -15.804 -3.737 1.00 89.06 439 GLY A CA 1
ATOM 3229 C C . GLY A 1 439 ? -10.284 -17.269 -4.113 1.00 89.06 439 GLY A C 1
ATOM 3230 O O . GLY A 1 439 ? -9.413 -17.889 -4.729 1.00 89.06 439 GLY A O 1
ATOM 3231 N N . SER A 1 440 ? -11.439 -17.840 -3.750 1.00 86.00 440 SER A N 1
ATOM 3232 C CA . SER A 1 440 ? -11.871 -19.150 -4.249 1.00 86.00 440 SER A CA 1
ATOM 3233 C C . SER A 1 440 ? -11.928 -19.129 -5.785 1.00 86.00 440 SER A C 1
ATOM 3235 O O . SER A 1 440 ? -12.393 -18.170 -6.392 1.00 86.00 440 SER A O 1
ATOM 3237 N N . ASN A 1 441 ? -11.382 -20.163 -6.432 1.00 89.38 441 ASN A N 1
ATOM 3238 C CA . ASN A 1 441 ? -11.287 -20.285 -7.897 1.00 89.38 441 ASN A CA 1
ATOM 3239 C C . ASN A 1 441 ? -10.432 -19.225 -8.616 1.00 89.38 441 ASN A C 1
ATOM 3241 O O . ASN A 1 441 ? -10.577 -19.028 -9.824 1.00 89.38 441 ASN A O 1
ATOM 3245 N N . VAL A 1 442 ? -9.485 -18.595 -7.913 1.00 92.94 442 VAL A N 1
ATOM 3246 C CA . VAL A 1 442 ? -8.542 -17.644 -8.514 1.00 92.94 442 VAL A CA 1
ATOM 3247 C C . VAL A 1 442 ? -7.116 -18.194 -8.531 1.00 92.94 442 VAL A C 1
ATOM 3249 O O . VAL A 1 442 ? -6.586 -18.661 -7.524 1.00 92.94 442 VAL A O 1
ATOM 3252 N N . ILE A 1 443 ? -6.447 -18.075 -9.678 1.00 91.38 443 ILE A N 1
ATOM 3253 C CA . ILE A 1 443 ? -5.040 -18.440 -9.858 1.00 91.38 443 ILE A CA 1
ATOM 3254 C C . ILE A 1 443 ? -4.198 -17.171 -9.925 1.00 91.38 443 ILE A C 1
ATOM 3256 O O . ILE A 1 443 ? -4.386 -16.326 -10.798 1.00 91.38 443 ILE A O 1
ATOM 3260 N N . LEU A 1 444 ? -3.215 -17.053 -9.032 1.00 93.50 444 LEU A N 1
ATOM 3261 C CA . LEU A 1 444 ? -2.291 -15.921 -9.016 1.00 93.50 444 LEU A CA 1
ATOM 3262 C C . LEU A 1 444 ? -1.063 -16.170 -9.885 1.00 93.50 444 LEU A C 1
ATOM 3264 O O . LEU A 1 444 ? -0.077 -16.758 -9.438 1.00 93.50 444 LEU A O 1
ATOM 3268 N N . LEU A 1 445 ? -1.053 -15.590 -11.079 1.00 93.50 445 LEU A N 1
ATOM 3269 C CA . LEU A 1 445 ? 0.097 -15.645 -11.977 1.00 93.50 445 LEU A CA 1
ATOM 3270 C C . LEU A 1 445 ? 1.061 -14.478 -11.729 1.00 93.50 445 LEU A C 1
ATOM 3272 O O . LEU A 1 445 ? 0.715 -13.454 -11.127 1.00 93.50 445 LEU A O 1
ATOM 3276 N N . ARG A 1 446 ? 2.316 -14.635 -12.159 1.00 94.06 446 ARG A N 1
ATOM 3277 C CA . ARG A 1 446 ? 3.353 -13.605 -12.026 1.00 94.06 446 ARG A CA 1
ATOM 3278 C C . ARG A 1 446 ? 4.204 -13.529 -13.287 1.00 94.06 446 ARG A C 1
ATOM 3280 O O . ARG A 1 446 ? 4.658 -14.550 -13.787 1.00 94.06 446 ARG A O 1
ATOM 3287 N N . GLY A 1 447 ? 4.473 -12.307 -13.743 1.00 93.25 447 GLY A N 1
ATOM 3288 C CA . GLY A 1 447 ? 5.432 -12.057 -14.816 1.00 93.25 447 GLY A CA 1
ATOM 3289 C C . GLY A 1 447 ? 6.874 -12.427 -14.432 1.00 93.25 447 GLY A C 1
ATOM 3290 O O . GLY A 1 447 ? 7.244 -12.361 -13.251 1.00 93.25 447 GLY A O 1
ATOM 3291 N N . PRO A 1 448 ? 7.716 -12.777 -15.417 1.00 94.56 448 PRO A N 1
ATOM 3292 C CA . PRO A 1 448 ? 9.120 -13.099 -15.192 1.00 94.56 448 PRO A CA 1
ATOM 3293 C C . PRO A 1 448 ? 9.917 -11.835 -14.847 1.00 94.56 448 PRO A C 1
ATOM 3295 O O . PRO A 1 448 ? 10.031 -10.905 -15.642 1.00 94.56 448 PRO A O 1
ATOM 3298 N N . LYS A 1 449 ? 10.505 -11.793 -13.650 1.00 93.56 449 LYS A N 1
ATOM 3299 C CA . LYS A 1 449 ? 11.266 -10.619 -13.186 1.00 93.56 449 LYS A CA 1
ATOM 3300 C C . LYS A 1 449 ? 12.680 -10.524 -13.743 1.00 93.56 449 LYS A C 1
ATOM 3302 O O . LYS A 1 449 ? 13.203 -9.423 -13.910 1.00 93.56 449 LYS A O 1
ATOM 3307 N N . ASN A 1 450 ? 13.293 -11.679 -13.981 1.00 93.94 450 ASN A N 1
ATOM 3308 C CA . ASN A 1 450 ? 14.723 -11.785 -14.260 1.00 93.94 450 ASN A CA 1
ATOM 3309 C C . ASN A 1 450 ? 15.046 -11.624 -15.751 1.00 93.94 450 ASN A C 1
ATOM 3311 O O . ASN A 1 450 ? 16.208 -11.545 -16.118 1.00 93.94 450 ASN A O 1
ATOM 3315 N N . SER A 1 451 ? 14.032 -11.498 -16.613 1.00 93.12 451 SER A N 1
ATOM 3316 C CA . SER A 1 451 ? 14.201 -11.313 -18.062 1.00 93.12 451 SER A CA 1
ATOM 3317 C C . SER A 1 451 ? 14.590 -9.883 -18.470 1.00 93.12 451 SER A C 1
ATOM 3319 O O . SER A 1 451 ? 14.596 -9.561 -19.654 1.00 93.12 451 SER A O 1
ATOM 3321 N N . ARG A 1 452 ? 14.880 -8.997 -17.509 1.00 94.88 452 ARG A N 1
ATOM 3322 C CA . ARG A 1 452 ? 15.264 -7.601 -17.765 1.00 94.88 452 ARG A CA 1
ATOM 3323 C C . ARG A 1 452 ? 16.733 -7.506 -18.160 1.00 94.88 452 ARG A C 1
ATOM 3325 O O . ARG A 1 452 ? 17.571 -8.193 -17.587 1.00 94.88 452 ARG A O 1
ATOM 3332 N N . GLU A 1 453 ? 17.053 -6.549 -19.026 1.00 94.62 453 GLU A N 1
ATOM 3333 C CA . GLU A 1 453 ? 18.432 -6.310 -19.465 1.00 94.62 453 GLU A CA 1
ATOM 3334 C C . GLU A 1 453 ? 19.392 -6.038 -18.300 1.00 94.62 453 GLU A C 1
ATOM 3336 O O . GLU A 1 453 ? 20.466 -6.624 -18.239 1.00 94.62 453 GLU A O 1
ATOM 3341 N N . ALA A 1 454 ? 18.963 -5.246 -17.313 1.00 95.19 454 ALA A N 1
ATOM 3342 C CA . ALA A 1 454 ? 19.761 -4.955 -16.121 1.00 95.19 454 ALA A CA 1
ATOM 3343 C C . ALA A 1 454 ? 20.236 -6.223 -15.383 1.00 95.19 454 ALA A C 1
ATOM 3345 O O . ALA A 1 454 ? 21.365 -6.265 -14.908 1.00 95.19 454 ALA A O 1
ATOM 3346 N N . VAL A 1 455 ? 19.404 -7.272 -15.329 1.00 96.12 455 VAL A N 1
ATOM 3347 C CA . VAL A 1 455 ? 19.715 -8.516 -14.601 1.00 96.12 455 VAL A CA 1
ATOM 3348 C C . VAL A 1 455 ? 20.811 -9.321 -15.304 1.00 96.12 455 VAL A C 1
ATOM 3350 O O . VAL A 1 455 ? 21.561 -10.027 -14.638 1.00 96.12 455 VAL A O 1
ATOM 3353 N N . LYS A 1 456 ? 20.981 -9.161 -16.624 1.00 95.50 456 LYS A N 1
ATOM 3354 C CA . LYS A 1 456 ? 22.063 -9.819 -17.379 1.00 95.50 456 LYS A CA 1
ATOM 3355 C C . LYS A 1 456 ? 23.458 -9.328 -16.979 1.00 95.50 456 LYS A C 1
ATOM 3357 O O . LYS A 1 456 ? 24.434 -10.028 -17.228 1.00 95.50 456 LYS A O 1
ATOM 3362 N N . HIS A 1 457 ? 23.541 -8.138 -16.383 1.00 95.94 457 HIS A N 1
ATOM 3363 C CA . HIS A 1 457 ? 24.786 -7.507 -15.944 1.00 95.94 457 HIS A CA 1
ATOM 3364 C C . HIS A 1 457 ? 25.111 -7.761 -14.464 1.00 95.94 457 HIS A C 1
ATOM 3366 O O . HIS A 1 457 ? 26.201 -7.423 -14.010 1.00 95.94 457 HIS A O 1
ATOM 3372 N N . PHE A 1 458 ? 24.168 -8.285 -13.679 1.00 96.19 458 PHE A N 1
ATOM 3373 C CA . PHE A 1 458 ? 24.369 -8.477 -12.244 1.00 96.19 458 PHE A CA 1
ATOM 3374 C C . PHE A 1 458 ? 25.263 -9.684 -11.964 1.00 96.19 458 PHE A C 1
ATOM 3376 O O . PHE A 1 458 ? 25.087 -10.740 -12.572 1.00 96.19 458 PHE A O 1
ATOM 3383 N N . GLY A 1 459 ? 26.194 -9.520 -11.019 1.00 94.75 459 GLY A N 1
ATOM 3384 C CA . GLY A 1 459 ? 27.186 -10.543 -10.682 1.00 94.75 459 GLY A CA 1
ATOM 3385 C C . GLY A 1 459 ? 28.273 -10.704 -11.744 1.00 94.75 459 GLY A C 1
ATOM 3386 O O . GLY A 1 459 ? 28.764 -11.809 -11.933 1.00 94.75 459 GLY A O 1
ATOM 3387 N N . PHE A 1 460 ? 28.593 -9.639 -12.488 1.00 95.19 460 PHE A N 1
ATOM 3388 C CA . PHE A 1 460 ? 29.651 -9.679 -13.491 1.00 95.19 460 PHE A CA 1
ATOM 3389 C C . PHE A 1 460 ? 31.018 -9.905 -12.843 1.00 95.19 460 PHE A C 1
ATOM 3391 O O . PHE A 1 460 ? 31.458 -9.110 -12.016 1.00 95.19 460 PHE A O 1
ATOM 3398 N N . GLY A 1 461 ? 31.678 -10.981 -13.256 1.00 93.25 461 GLY A N 1
ATOM 3399 C CA . GLY A 1 461 ? 33.004 -11.386 -12.801 1.00 93.25 461 GLY A CA 1
ATOM 3400 C C . GLY A 1 461 ? 33.571 -12.529 -13.652 1.00 93.25 461 GLY A C 1
ATOM 3401 O O . GLY A 1 461 ? 32.930 -12.951 -14.625 1.00 93.25 461 GLY A O 1
ATOM 3402 N N . PRO A 1 462 ? 34.766 -13.039 -13.326 1.00 92.12 462 PRO A N 1
ATOM 3403 C CA . PRO A 1 462 ? 35.359 -14.149 -14.060 1.00 92.12 462 PRO A CA 1
ATOM 3404 C C . PRO A 1 462 ? 34.489 -15.414 -14.045 1.00 92.12 462 PRO A C 1
ATOM 3406 O O . PRO A 1 462 ? 33.896 -15.717 -13.017 1.00 92.12 462 PRO A O 1
ATOM 3409 N N . HIS A 1 463 ? 34.376 -16.125 -15.175 1.00 91.69 463 HIS A N 1
ATOM 3410 C CA . HIS A 1 463 ? 33.586 -17.366 -15.305 1.00 91.69 463 HIS A CA 1
ATOM 3411 C C . HIS A 1 463 ? 32.086 -17.263 -14.940 1.00 91.69 463 HIS A C 1
ATOM 3413 O O . HIS A 1 463 ? 31.446 -18.261 -14.626 1.00 91.69 463 HIS A O 1
ATOM 3419 N N . THR A 1 464 ? 31.494 -16.062 -14.977 1.00 90.94 464 THR A N 1
ATOM 3420 C CA . THR A 1 464 ? 30.086 -15.843 -14.571 1.00 90.94 464 THR A CA 1
ATOM 3421 C C . THR A 1 464 ? 29.083 -15.754 -15.730 1.00 90.94 464 THR A C 1
ATOM 3423 O O . THR A 1 464 ? 27.884 -15.569 -15.488 1.00 90.94 464 THR A O 1
ATOM 3426 N N . ASP A 1 465 ? 29.557 -15.817 -16.982 1.00 90.12 465 ASP A N 1
ATOM 3427 C CA . ASP A 1 465 ? 28.778 -15.632 -18.222 1.00 90.12 465 ASP A CA 1
ATOM 3428 C C . ASP A 1 465 ? 27.821 -14.427 -18.195 1.00 90.12 465 ASP A C 1
ATOM 3430 O O . ASP A 1 465 ? 26.757 -14.400 -18.823 1.00 90.12 465 ASP A O 1
ATOM 3434 N N . LYS A 1 466 ? 28.191 -13.388 -17.441 1.00 94.69 466 LYS A N 1
ATOM 3435 C CA . LYS A 1 466 ? 27.415 -12.154 -17.362 1.00 94.69 466 LYS A CA 1
ATOM 3436 C C . LYS A 1 466 ? 27.791 -11.208 -18.479 1.00 94.69 466 LYS A C 1
ATOM 3438 O O . LYS A 1 466 ? 28.944 -11.088 -18.894 1.00 94.69 466 LYS A O 1
ATOM 3443 N N . LYS A 1 467 ? 26.785 -10.473 -18.943 1.00 93.75 467 LYS A N 1
ATOM 3444 C CA . LYS A 1 467 ? 26.954 -9.494 -20.007 1.00 93.75 467 LYS A CA 1
ATOM 3445 C C . LYS A 1 467 ? 27.763 -8.294 -19.475 1.00 93.75 467 LYS A C 1
ATOM 3447 O O . LYS A 1 467 ? 27.362 -7.726 -18.457 1.00 93.75 467 LYS A O 1
ATOM 3452 N N . PRO A 1 468 ? 28.834 -7.843 -20.154 1.00 94.56 468 PRO A N 1
ATOM 3453 C CA . PRO A 1 468 ? 29.550 -6.628 -19.764 1.00 94.56 468 PRO A CA 1
ATOM 3454 C C . PRO A 1 468 ? 28.709 -5.373 -20.020 1.00 94.56 468 PRO A C 1
ATOM 3456 O O . PRO A 1 468 ? 27.849 -5.357 -20.910 1.00 94.56 468 PRO A O 1
ATOM 3459 N N . LYS A 1 469 ? 28.943 -4.320 -19.232 1.00 95.94 469 LYS A N 1
ATOM 3460 C CA . LYS A 1 469 ? 28.339 -2.999 -19.447 1.00 95.94 469 LYS A CA 1
ATOM 3461 C C . LYS A 1 469 ? 29.190 -2.231 -20.456 1.00 95.94 469 LYS A C 1
ATOM 3463 O O . LYS A 1 469 ? 30.212 -1.676 -20.091 1.00 95.94 469 LYS A O 1
ATOM 3468 N N . ILE A 1 470 ? 28.745 -2.221 -21.706 1.00 94.81 470 ILE A N 1
ATOM 3469 C CA . ILE A 1 470 ? 29.399 -1.526 -22.818 1.00 94.81 470 ILE A CA 1
ATOM 3470 C C . ILE A 1 470 ? 28.396 -0.609 -23.505 1.00 94.81 470 ILE A C 1
ATOM 3472 O O . ILE A 1 470 ? 27.229 -0.981 -23.655 1.00 94.81 470 ILE A O 1
ATOM 3476 N N . GLU A 1 471 ? 28.856 0.564 -23.930 1.00 95.06 471 GLU A N 1
ATOM 3477 C CA . GLU A 1 471 ? 28.045 1.530 -24.677 1.00 95.06 471 GLU A CA 1
ATOM 3478 C C . GLU A 1 471 ? 27.809 1.048 -26.111 1.00 95.06 471 GLU A C 1
ATOM 3480 O O . GLU A 1 471 ? 26.672 0.946 -26.567 1.00 95.06 471 GLU A O 1
ATOM 3485 N N . SER A 1 472 ? 28.890 0.660 -26.794 1.00 95.44 472 SER A N 1
ATOM 3486 C CA . SER A 1 472 ? 28.874 0.169 -28.172 1.00 95.44 472 SER A CA 1
ATOM 3487 C C . SER A 1 472 ? 29.272 -1.301 -28.258 1.00 95.44 472 SER A C 1
ATOM 3489 O O . SER A 1 472 ? 30.095 -1.799 -27.489 1.00 95.44 472 SER A O 1
ATOM 3491 N N . LYS A 1 473 ? 28.698 -2.016 -29.230 1.00 94.75 473 LYS A N 1
ATOM 3492 C CA . LYS A 1 473 ? 29.024 -3.419 -29.523 1.00 94.75 473 LYS A CA 1
ATOM 3493 C C . LYS A 1 473 ? 29.749 -3.523 -30.856 1.00 94.75 473 LYS A C 1
ATOM 3495 O O . LYS A 1 473 ? 29.352 -2.907 -31.834 1.00 94.75 473 LYS A O 1
ATOM 3500 N N . GLY A 1 474 ? 30.791 -4.346 -30.914 1.00 95.75 474 GLY A N 1
ATOM 3501 C CA . GLY A 1 474 ? 31.567 -4.541 -32.138 1.00 95.75 474 GLY A CA 1
ATOM 3502 C C . GLY A 1 474 ? 32.871 -5.287 -31.887 1.00 95.75 474 GLY A C 1
ATOM 3503 O O . GLY A 1 474 ? 33.215 -5.596 -30.748 1.00 95.75 474 GLY A O 1
ATOM 3504 N N . ARG A 1 475 ? 33.623 -5.585 -32.954 1.00 95.88 475 ARG A N 1
ATOM 3505 C CA . ARG A 1 475 ? 34.900 -6.319 -32.847 1.00 95.88 475 ARG A CA 1
ATOM 3506 C C . ARG A 1 475 ? 35.958 -5.589 -32.009 1.00 95.88 475 ARG A C 1
ATOM 3508 O O . ARG A 1 475 ? 36.812 -6.243 -31.422 1.00 95.88 475 ARG A O 1
ATOM 3515 N N . LYS A 1 476 ? 35.895 -4.252 -31.973 1.00 95.44 476 LYS A N 1
ATOM 3516 C CA . LYS A 1 476 ? 36.856 -3.379 -31.283 1.00 95.44 476 LYS A CA 1
ATOM 3517 C C . LYS A 1 476 ? 36.547 -3.180 -29.789 1.00 95.44 476 LYS A C 1
ATOM 3519 O O . LYS A 1 476 ? 37.430 -2.749 -29.062 1.00 95.44 476 LYS A O 1
ATOM 3524 N N . PHE A 1 477 ? 35.344 -3.520 -29.318 1.00 95.19 477 PHE A N 1
ATOM 3525 C CA . PHE A 1 477 ? 34.894 -3.215 -27.953 1.00 95.19 477 PHE A CA 1
ATOM 3526 C C . PHE A 1 477 ? 34.905 -4.471 -27.073 1.00 95.19 477 PHE A C 1
ATOM 3528 O O . PHE A 1 477 ? 34.144 -5.398 -27.330 1.00 95.19 477 PHE A O 1
ATOM 3535 N N . GLU A 1 478 ? 35.781 -4.515 -26.063 1.00 90.88 478 GLU A N 1
ATOM 3536 C CA . GLU A 1 478 ? 35.884 -5.586 -25.048 1.00 90.88 478 GLU A CA 1
ATOM 3537 C C . GLU A 1 478 ? 35.917 -7.038 -25.581 1.00 90.88 478 GLU A C 1
ATOM 3539 O O . GLU A 1 478 ? 35.370 -7.957 -24.971 1.00 90.88 478 GLU A O 1
ATOM 3544 N N . ARG A 1 479 ? 36.579 -7.282 -26.722 1.00 93.94 479 ARG A N 1
ATOM 3545 C CA . ARG A 1 479 ? 36.761 -8.635 -27.307 1.00 93.94 479 ARG A CA 1
ATOM 3546 C C . ARG A 1 479 ? 38.225 -9.073 -27.456 1.00 93.94 479 ARG A C 1
ATOM 3548 O O . ARG A 1 479 ? 38.492 -10.128 -28.029 1.00 93.94 479 ARG A O 1
ATOM 3555 N N . ALA A 1 480 ? 39.175 -8.269 -26.970 1.00 94.06 480 ALA A N 1
ATOM 3556 C CA . ALA A 1 480 ? 40.610 -8.498 -27.142 1.00 94.06 480 ALA A CA 1
ATOM 3557 C C . ALA A 1 480 ? 41.235 -9.288 -25.975 1.00 94.06 480 ALA A C 1
ATOM 3559 O O . ALA A 1 480 ? 41.153 -10.514 -25.964 1.00 94.06 480 ALA A O 1
ATOM 3560 N N . ARG A 1 481 ? 41.901 -8.615 -25.030 1.00 95.31 481 ARG A N 1
ATOM 3561 C CA . ARG A 1 481 ? 42.552 -9.253 -23.873 1.00 95.31 481 ARG A CA 1
ATOM 3562 C C . ARG A 1 481 ? 41.498 -9.817 -22.913 1.00 95.31 481 ARG A C 1
ATOM 3564 O O . ARG A 1 481 ? 40.470 -9.183 -22.702 1.00 95.31 481 ARG A O 1
ATOM 3571 N N . GLY A 1 482 ? 41.728 -11.009 -22.362 1.00 92.38 482 GLY A N 1
ATOM 3572 C CA . GLY A 1 482 ? 40.832 -11.625 -21.371 1.00 92.38 482 GLY A CA 1
ATOM 3573 C C . GLY A 1 482 ? 39.586 -12.318 -21.945 1.00 92.38 482 GLY A C 1
ATOM 3574 O O . GLY A 1 482 ? 38.857 -12.964 -21.204 1.00 92.38 482 GLY A O 1
ATOM 3575 N N . ARG A 1 483 ? 39.316 -12.232 -23.258 1.00 92.81 483 ARG A N 1
ATOM 3576 C CA . ARG A 1 483 ? 38.160 -12.899 -23.910 1.00 92.81 483 ARG A CA 1
ATOM 3577 C C . ARG A 1 483 ? 38.536 -14.030 -24.862 1.00 92.81 483 ARG A C 1
ATOM 3579 O O . ARG A 1 483 ? 37.676 -14.810 -25.268 1.00 92.81 483 ARG A O 1
ATOM 3586 N N . ARG A 1 484 ? 39.812 -14.133 -25.231 1.00 94.06 484 ARG A N 1
ATOM 3587 C CA . ARG A 1 484 ? 40.343 -15.171 -26.121 1.00 94.06 484 ARG A CA 1
ATOM 3588 C C . ARG A 1 484 ? 41.738 -15.577 -25.671 1.00 94.06 484 ARG A C 1
ATOM 3590 O O . ARG A 1 484 ? 42.531 -14.726 -25.281 1.00 94.06 484 ARG A O 1
ATOM 3597 N N . ARG A 1 485 ? 42.042 -16.873 -25.798 1.00 95.88 485 ARG A N 1
ATOM 3598 C CA . ARG A 1 485 ? 43.324 -17.456 -25.364 1.00 95.88 485 ARG A CA 1
ATOM 3599 C C . ARG A 1 485 ? 44.531 -16.808 -26.051 1.00 95.88 485 ARG A C 1
ATOM 3601 O O . ARG A 1 485 ? 45.566 -16.656 -25.428 1.00 95.88 485 ARG A O 1
ATOM 3608 N N . SER A 1 486 ? 44.370 -16.332 -27.288 1.00 97.00 486 SER A N 1
ATOM 3609 C CA . SER A 1 486 ? 45.440 -15.679 -28.056 1.00 97.00 486 SER A CA 1
ATOM 3610 C C . SER A 1 486 ? 45.866 -14.295 -27.547 1.00 97.00 486 SER A C 1
ATOM 3612 O O . SER A 1 486 ? 46.783 -13.702 -28.107 1.00 97.00 486 SER A O 1
ATOM 3614 N N . ARG A 1 487 ? 45.199 -13.723 -26.535 1.00 92.12 487 ARG A N 1
ATOM 3615 C CA . ARG A 1 487 ? 45.537 -12.403 -25.974 1.00 92.12 487 ARG A CA 1
ATOM 3616 C C . ARG A 1 487 ? 45.605 -12.471 -24.446 1.00 92.12 487 ARG A C 1
ATOM 3618 O O . ARG A 1 487 ? 44.709 -11.991 -23.749 1.00 92.12 487 ARG A O 1
ATOM 3625 N N . GLY A 1 488 ? 46.692 -13.053 -23.944 1.00 95.31 488 GLY A N 1
ATOM 3626 C CA . GLY A 1 488 ? 47.037 -13.131 -22.522 1.00 95.31 488 GLY A CA 1
ATOM 3627 C C . GLY A 1 488 ? 46.348 -14.283 -21.794 1.00 95.31 488 GLY A C 1
ATOM 3628 O O . GLY A 1 488 ? 47.002 -15.234 -21.400 1.00 95.31 488 GLY A O 1
ATOM 3629 N N . PHE A 1 489 ? 45.029 -14.204 -21.620 1.00 93.62 489 PHE A N 1
ATOM 3630 C CA . PHE A 1 489 ? 44.236 -15.227 -20.930 1.00 93.62 489 PHE A CA 1
ATOM 3631 C C . PHE A 1 489 ? 42.772 -15.191 -21.393 1.00 93.62 489 PHE A C 1
ATOM 3633 O O . PHE A 1 489 ? 42.352 -14.261 -22.091 1.00 93.62 489 PHE A O 1
ATOM 3640 N N . LYS A 1 490 ? 41.983 -16.207 -21.021 1.00 93.50 490 LYS A N 1
ATOM 3641 C CA . LYS A 1 490 ? 40.546 -16.290 -21.319 1.00 93.50 490 LYS A CA 1
ATOM 3642 C C . LYS A 1 490 ? 39.754 -16.462 -20.023 1.00 93.50 490 LYS A C 1
ATOM 3644 O O . LYS A 1 490 ? 39.927 -17.466 -19.341 1.00 93.50 490 LYS A O 1
ATOM 3649 N N . VAL A 1 491 ? 38.917 -15.466 -19.739 1.00 88.88 491 VAL A N 1
ATOM 3650 C CA . VAL A 1 491 ? 37.906 -15.453 -18.673 1.00 88.88 491 VAL A CA 1
ATOM 3651 C C . VAL A 1 491 ? 36.705 -16.304 -19.048 1.00 88.88 491 VAL A C 1
ATOM 3653 O O . VAL A 1 491 ? 36.371 -16.327 -20.257 1.00 88.88 491 VAL A O 1
#

pLDDT: mean 79.17, std 24.61, range [23.97, 98.44]

Organism: NCBI:txid1507867

Secondary structure (DSSP, 8-state):
------------------------------------PPP-------------------------------------SSS--B--STT----SEEEEEEPPTT-STTTTTTTHHHHHHHHHHHH-GGGEEEEE--S---HHHHHTTTHHHHHHHHHHHHHHHHH-TT-EEEEEEETHHHHHHHHHHHTS---GGGEEEEEEES-TTTTS--TT--GGGEEEE--TT-TTTTT-SS----TTTT-GGGGHHHHHHHHHHHHT----STTS-TTS-SS------------------------TT--PPP-SSSS----S-SS-----HHHHHHHHHHHHHHHHS--HHHHHHHHHHTS-GGGS--EEHHHHHHHHS-TTTHHHHTT-EEEEEEEEE--TT-------EEEEEEE-HHHHHHHHHTT-EEE-HHHHHHH-TT-TTEEEE---STTSHHHHTTT-STTS-PPP--SS-STTSS-STBBSTTSS-B-

InterPro domains:
  IPR000039 Large ribosomal subunit protein eL18 [PTHR10934] (303-491)
  IPR000675 Cutinase/acetylxylan esterase [PF01083] (90-257)
  IPR000675 Cutinase/acetylxylan esterase [SM01110] (88-258)
  IPR021131 Large ribosomal subunit protein uL15/eL18 [PF17135] (304-491)
  IPR021132 Large ribosomal subunit protein eL18, conserved site [PS01106] (351-368)
  IPR029058 Alpha/Beta hydrolase fold [G3DSA:3.40.50.1820] (40-262)
  IPR029058 Alpha/Beta hydrolase fold [SSF53474] (86-254)
  IPR036227 Large ribosomal subunit protein uL15/eL18 superfamily [SSF52080] (321-446)

Sequence (491 aa):
MKFISASALLALAITAYAAPVDEVEKRAVCTFGVYTYSCAGSGATSTKAATTTAKSTAAASATATSSSFGGKSAYTSGANASDIESDTGCTALTVIFARGTSESGNVGSVAGPPMFKQLLSALGASDLTLQGVDYPASTAGNANCGADGGADMAQLASTILSRCPNTKIALSGYSQGACVVHNAVQSQGLSASSVAAVVLFGDPFNGQSVGSVPSSKVLEICADGDDVCNGSGTYTITQAHLSYGNNATQAASFIEKTTGRRNNPAHRTRQDRTFASEFERTPLFEADNDQYGPHDKHNTDKMGVDLDKHHVKSGHRKAPKSDNPYVKLLHKLYSFLARRTDSKFNNVVLRRLRMSRINRAPLSLSKIVGVTANKHSEKTYEGKIRAVVASVTDDTRLYEVPKMTICALRFTATARARIEKAGGECITFDQLAMRAPTGSNVILLRGPKNSREAVKHFGFGPHTDKKPKIESKGRKFERARGRRRSRGFKV

Radius of gyration: 35.73 Å; chains: 1; bounding box: 113×85×95 Å

Foldseek 3Di:
DDDDDDDDDDDDDDDDDDDDDDDDDDDDDDDDDDDDDDDDDDDDDDDDDDDDDDDDDDDDDDDDDPQPLAFFFPDDADQEAASDDPPGGDAQAEEEEQEAAPAPYQHGDQARRLLVVLLCVWQNGSRYRYHGQPDPSHPVCVVVLNLVSLLSSLVVLVVNCVRHVNYQYEYEYAQSGLSSQLCVVAPNPRPLVSHQAYEYHLYLQAPDDSHPNDPLRYHYDDFVPQCSRVVVVPNDGDPRSRHNSVCSNVSSVSSCVSSVHGDDPPPPDDDPPDDDDDDDDDDDDDDDDDDDDDDDPPDPPDDDDDDPDPDDDDPAQPAAPDPDVVLVVLLVVLVVLVVVAVAPVSVVLNSLSNDDLLQQAEAELVRVCVVCPDPVCVVVQPPAEEEGAHEYEYDVVDPARAAHHYEYCYYDPVRCVRNVVNVHYYHYPVRVCVVCVNCVRYDYDGDDNCPDPVNLQPPDDPPPNGDDDDPDDDPPPPCAAQPDPVHPHHD